Protein AF-A0A137QGN7-F1 (afdb_monomer_lite)

Structure (mmCIF, N/CA/C/O backbone):
data_AF-A0A137QGN7-F1
#
_entry.id   AF-A0A137QGN7-F1
#
loop_
_atom_site.group_PDB
_atom_site.id
_atom_site.type_symbol
_atom_site.label_atom_id
_atom_site.label_alt_id
_atom_site.label_comp_id
_atom_site.label_asym_id
_atom_site.label_entity_id
_atom_site.label_seq_id
_atom_site.pdbx_PDB_ins_code
_atom_site.Cartn_x
_atom_site.Cartn_y
_atom_site.Cartn_z
_atom_site.occupancy
_atom_site.B_iso_or_equiv
_atom_site.auth_seq_id
_atom_site.auth_comp_id
_atom_site.auth_asym_id
_atom_site.auth_atom_id
_atom_site.pdbx_PDB_model_num
ATOM 1 N N . MET A 1 1 ? -22.962 14.689 11.487 1.00 69.62 1 MET A N 1
ATOM 2 C CA . MET A 1 1 ? -22.418 13.559 10.690 1.00 69.62 1 MET A CA 1
ATOM 3 C C . MET A 1 1 ? -21.157 13.059 11.412 1.00 69.62 1 MET A C 1
ATOM 5 O O . MET A 1 1 ? -21.103 13.253 12.623 1.00 69.62 1 MET A O 1
ATOM 9 N N . PRO A 1 2 ? -20.204 12.299 10.833 1.00 83.94 2 PRO A N 1
ATOM 10 C CA . PRO A 1 2 ? -18.909 12.126 11.490 1.00 83.94 2 PRO A CA 1
ATOM 11 C C . PRO A 1 2 ? -18.145 13.453 11.561 1.00 83.94 2 PRO A C 1
ATOM 13 O O . PRO A 1 2 ? -17.734 13.979 10.533 1.00 83.94 2 PRO A O 1
ATOM 16 N N . THR A 1 3 ? -17.931 13.971 12.768 1.00 89.56 3 THR A N 1
ATOM 17 C CA . THR A 1 3 ? -17.126 15.179 12.996 1.00 89.56 3 THR A CA 1
ATOM 18 C C . THR A 1 3 ? -15.663 14.803 13.250 1.00 89.56 3 THR A C 1
ATOM 20 O O . THR A 1 3 ? -15.350 13.940 14.090 1.00 89.56 3 THR A O 1
ATOM 23 N N . ILE A 1 4 ? -14.752 15.423 12.504 1.00 91.94 4 ILE A N 1
ATOM 24 C CA . ILE A 1 4 ? -13.312 15.154 12.515 1.00 91.94 4 ILE A CA 1
ATOM 25 C C . ILE A 1 4 ? -12.585 16.413 13.014 1.00 91.94 4 ILE A C 1
ATOM 27 O O . ILE A 1 4 ? -12.613 17.429 12.320 1.00 91.94 4 ILE A O 1
ATOM 31 N N . PRO A 1 5 ? -11.954 16.381 14.203 1.00 90.69 5 PRO A N 1
ATOM 32 C CA . PRO A 1 5 ? -11.105 17.475 14.656 1.00 90.69 5 PRO A CA 1
ATOM 33 C C . PRO A 1 5 ? -9.784 17.457 13.878 1.00 90.69 5 PRO A C 1
ATOM 35 O O . PRO A 1 5 ? -9.118 16.423 13.795 1.00 90.69 5 PRO A O 1
ATOM 38 N N . VAL A 1 6 ? -9.390 18.598 13.318 1.00 91.56 6 VAL A N 1
ATOM 39 C CA . VAL A 1 6 ? -8.099 18.777 12.642 1.00 91.56 6 VAL A CA 1
ATOM 40 C C . VAL A 1 6 ? -7.368 19.991 13.205 1.00 91.56 6 VAL A C 1
ATOM 42 O O . VAL A 1 6 ? -7.967 21.043 13.409 1.00 91.56 6 VAL A O 1
ATOM 45 N N . ASP A 1 7 ? -6.064 19.858 13.457 1.00 91.69 7 ASP A N 1
ATOM 46 C CA . ASP A 1 7 ? -5.211 20.979 13.869 1.00 91.69 7 ASP A CA 1
ATOM 47 C C . ASP A 1 7 ? -5.176 22.028 12.747 1.00 91.69 7 ASP A C 1
ATOM 49 O O . ASP A 1 7 ? -4.792 21.731 11.611 1.00 91.69 7 ASP A O 1
ATOM 53 N N . LYS A 1 8 ? -5.609 23.253 13.067 1.00 91.56 8 LYS A N 1
ATOM 54 C CA . LYS A 1 8 ? -5.832 24.329 12.092 1.00 91.56 8 LYS A CA 1
ATOM 55 C C . LYS A 1 8 ? -4.542 24.706 11.357 1.00 91.56 8 LYS A C 1
ATOM 57 O O . LYS A 1 8 ? -4.545 24.881 10.143 1.00 91.56 8 LYS A O 1
ATOM 62 N N . ALA A 1 9 ? -3.420 24.754 12.074 1.00 90.31 9 ALA A N 1
ATOM 63 C CA . ALA A 1 9 ? -2.124 25.110 11.504 1.00 90.31 9 ALA A CA 1
ATOM 64 C C . ALA A 1 9 ? -1.493 23.962 10.689 1.00 90.31 9 ALA A C 1
ATOM 66 O O . ALA A 1 9 ? -0.874 24.221 9.661 1.00 90.31 9 ALA A O 1
ATOM 67 N N . ASP A 1 10 ? -1.671 22.703 11.106 1.00 90.62 10 ASP A N 1
ATOM 68 C CA . ASP A 1 10 ? -1.268 21.516 10.327 1.00 90.62 10 ASP A CA 1
ATOM 69 C C . ASP A 1 10 ? -2.038 21.446 8.994 1.00 90.62 10 ASP A C 1
ATOM 71 O O . ASP A 1 10 ? -1.466 21.189 7.932 1.00 90.62 10 ASP A O 1
ATOM 75 N N . LEU A 1 11 ? -3.335 21.772 9.014 1.00 91.75 11 LEU A N 1
ATOM 76 C CA . LEU A 1 11 ? -4.148 21.831 7.803 1.00 91.75 11 LEU A CA 1
ATOM 77 C C . LEU A 1 11 ? -3.637 22.897 6.817 1.00 91.75 11 LEU A C 1
ATOM 79 O O . LEU A 1 11 ? -3.504 22.603 5.626 1.00 91.75 11 LEU A O 1
ATOM 83 N N . TRP A 1 12 ? -3.293 24.097 7.295 1.00 93.12 12 TRP A N 1
ATOM 84 C CA . TRP A 1 12 ? -2.705 25.162 6.468 1.00 93.12 12 TRP A CA 1
ATOM 85 C C . TRP A 1 12 ? -1.334 24.771 5.902 1.00 93.12 12 TRP A C 1
ATOM 87 O O . TRP A 1 12 ? -1.105 24.917 4.698 1.00 93.12 12 TRP A O 1
ATOM 97 N N . GLU A 1 13 ? -0.464 24.180 6.731 1.00 91.06 13 GLU A N 1
ATOM 98 C CA . GLU A 1 13 ? 0.839 23.621 6.335 1.00 91.06 13 GLU A CA 1
ATOM 99 C C . GLU A 1 13 ? 0.674 22.621 5.167 1.00 91.06 13 GLU A C 1
ATOM 101 O O . GLU A 1 13 ? 1.376 22.699 4.154 1.00 91.06 13 GLU A O 1
ATOM 106 N N . ARG A 1 14 ? -0.327 21.732 5.239 1.00 89.69 14 ARG A N 1
ATOM 107 C CA . ARG A 1 14 ? -0.616 20.727 4.196 1.00 89.69 14 ARG A CA 1
ATOM 108 C C . ARG A 1 14 ? -1.241 21.294 2.922 1.00 89.69 14 ARG A C 1
ATOM 110 O O . ARG A 1 14 ? -0.939 20.793 1.828 1.00 89.69 14 ARG A O 1
ATOM 117 N N . LEU A 1 15 ? -2.114 22.296 3.048 1.00 89.00 15 LEU A N 1
ATOM 118 C CA . LEU A 1 15 ? -2.762 22.986 1.925 1.00 89.00 15 LEU A CA 1
ATOM 119 C C . LEU A 1 15 ? -1.843 24.016 1.245 1.00 89.00 15 LEU A C 1
ATOM 121 O O . LEU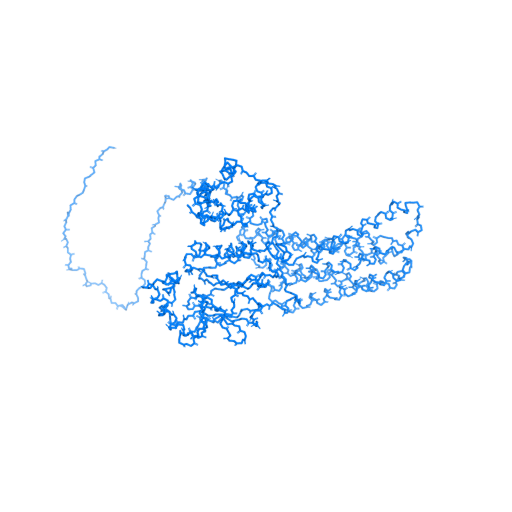 A 1 15 ? -2.153 24.463 0.136 1.00 89.00 15 LEU A O 1
ATOM 125 N N . GLY A 1 16 ? -0.718 24.373 1.873 1.00 88.69 16 GLY A N 1
ATOM 126 C CA . GLY A 1 16 ? 0.278 25.307 1.343 1.00 88.69 16 GLY A CA 1
ATOM 127 C C . GLY A 1 16 ? -0.181 26.768 1.312 1.00 88.69 16 GLY A C 1
ATOM 128 O O . GLY A 1 16 ? 0.424 27.570 0.608 1.00 88.69 16 GLY A O 1
ATOM 129 N N . GLN A 1 17 ? -1.261 27.101 2.021 1.00 88.38 17 GLN A N 1
ATOM 130 C CA . GLN A 1 17 ? -1.688 28.473 2.291 1.00 88.38 17 GLN A CA 1
ATOM 131 C C . GLN A 1 17 ? -2.525 28.498 3.573 1.00 88.38 17 GLN A C 1
ATOM 133 O O . GLN A 1 17 ? -3.220 27.527 3.882 1.00 88.38 17 GLN A O 1
ATOM 138 N N . GLU A 1 18 ? -2.486 29.625 4.271 1.00 90.69 18 GLU A N 1
ATOM 139 C CA . GLU A 1 18 ? -3.437 29.943 5.331 1.00 90.69 18 GLU A CA 1
ATOM 140 C C . GLU A 1 18 ? -4.749 30.441 4.704 1.00 90.69 18 GLU A C 1
ATOM 142 O O . GLU A 1 18 ? -4.749 31.013 3.611 1.00 90.69 18 GLU A O 1
ATOM 147 N N . TYR A 1 19 ? -5.864 30.193 5.386 1.00 88.12 19 TYR A N 1
ATOM 148 C CA . TYR A 1 19 ? -7.196 30.660 5.005 1.00 88.12 19 TYR A CA 1
ATOM 149 C C . TYR A 1 19 ? -7.806 31.412 6.189 1.00 88.12 19 TYR A C 1
ATOM 151 O O . TYR A 1 19 ? -7.625 31.003 7.342 1.00 88.12 19 TYR A O 1
ATOM 159 N N . SER A 1 20 ? -8.574 32.467 5.918 1.00 88.69 20 SER A N 1
ATOM 160 C CA . SER A 1 20 ? -9.536 32.970 6.902 1.00 88.69 20 SER A CA 1
ATOM 161 C C . SER A 1 20 ? -10.663 31.951 7.123 1.00 88.69 20 SER A C 1
ATOM 163 O O . SER A 1 20 ? -10.911 31.085 6.279 1.00 88.69 20 SER A O 1
ATOM 165 N N . THR A 1 21 ? -11.365 32.047 8.256 1.00 85.00 21 THR A N 1
ATOM 166 C CA . THR A 1 21 ? -12.474 31.131 8.568 1.00 85.00 21 THR A CA 1
ATOM 167 C C . THR A 1 21 ? -13.594 31.225 7.519 1.00 85.00 21 THR A C 1
ATOM 169 O O . THR A 1 21 ? -14.097 30.189 7.104 1.00 85.00 21 THR A O 1
ATOM 172 N N . GLU A 1 22 ? -13.902 32.417 6.989 1.00 86.25 22 GLU A N 1
ATOM 173 C CA . GLU A 1 22 ? -14.893 32.604 5.909 1.00 86.25 22 GLU A CA 1
ATOM 174 C C . GLU A 1 22 ? -14.462 31.969 4.571 1.00 86.25 22 GLU A C 1
ATOM 176 O O . GLU A 1 22 ? -15.256 31.306 3.900 1.00 86.25 22 GLU A O 1
ATOM 181 N N . GLU A 1 23 ? -13.196 32.135 4.166 1.00 88.94 23 GLU A N 1
ATOM 182 C CA . GLU A 1 23 ? -12.676 31.520 2.935 1.00 88.94 23 GLU A CA 1
ATOM 183 C C . GLU A 1 23 ? -12.634 29.993 3.031 1.00 88.94 23 GLU A C 1
ATOM 185 O O . GLU A 1 23 ? -12.890 29.301 2.041 1.00 88.94 23 GLU A O 1
ATOM 190 N N . PHE A 1 24 ? -12.296 29.463 4.210 1.00 90.94 24 PHE A N 1
ATOM 191 C CA . PHE A 1 24 ? -12.254 28.024 4.429 1.00 90.94 24 PHE A CA 1
ATOM 192 C C . PHE A 1 24 ? -13.652 27.411 4.548 1.00 90.94 24 PHE A C 1
ATOM 194 O O . PHE A 1 24 ? -13.874 26.341 3.988 1.00 90.94 24 PHE A O 1
ATOM 201 N N . ASP A 1 25 ? -14.603 28.096 5.186 1.00 86.75 25 ASP A N 1
ATOM 202 C CA . ASP A 1 25 ? -16.006 27.671 5.229 1.00 86.75 25 ASP A CA 1
ATOM 203 C C . ASP A 1 25 ? -16.599 27.574 3.818 1.00 86.75 25 ASP A C 1
ATOM 205 O O . ASP A 1 25 ? -17.131 26.535 3.422 1.00 86.75 25 ASP A O 1
ATOM 209 N N . LYS A 1 26 ? -16.364 28.594 2.980 1.00 85.38 26 LYS A N 1
ATOM 210 C CA . LYS A 1 26 ? -16.762 28.567 1.566 1.00 85.38 26 LYS A CA 1
ATOM 211 C C . LYS A 1 26 ? -16.126 27.402 0.797 1.00 85.38 26 LYS A C 1
ATOM 213 O O . LYS A 1 26 ? -16.805 26.761 -0.003 1.00 85.38 26 LYS A O 1
ATOM 218 N N . LEU A 1 27 ? -14.843 27.109 1.032 1.00 85.38 27 LEU A N 1
ATOM 219 C CA . LEU A 1 27 ? -14.156 25.965 0.418 1.00 85.38 27 LEU A CA 1
ATOM 220 C C . LEU A 1 27 ? -14.741 24.622 0.883 1.00 85.38 27 LEU A C 1
ATOM 222 O O . LEU A 1 27 ? -14.915 23.714 0.067 1.00 85.38 27 LEU A O 1
ATOM 226 N N . CYS A 1 28 ? -15.048 24.490 2.175 1.00 83.12 28 CYS A N 1
ATOM 227 C CA . CYS A 1 28 ? -15.742 23.331 2.723 1.00 83.12 28 CYS A CA 1
ATOM 228 C C . CYS A 1 28 ? -17.097 23.150 2.033 1.00 83.12 28 CYS A C 1
ATOM 230 O O . CYS A 1 28 ? -17.332 22.091 1.448 1.00 83.12 28 CYS A O 1
ATOM 232 N N . PHE A 1 29 ? -17.921 24.199 1.987 1.00 80.44 29 PHE A N 1
ATOM 233 C CA . PHE A 1 29 ? -19.233 24.181 1.345 1.00 80.44 29 PHE A CA 1
ATOM 234 C C . PHE A 1 29 ? -19.160 23.790 -0.143 1.00 80.44 29 PHE A C 1
ATOM 236 O O . PHE A 1 29 ? -19.893 22.905 -0.586 1.00 80.44 29 PHE A O 1
ATOM 243 N N . GLU A 1 30 ? -18.231 24.373 -0.913 1.00 74.12 30 GLU A N 1
ATOM 244 C CA . GLU A 1 30 ? -18.011 24.034 -2.332 1.00 74.12 30 GLU A CA 1
ATOM 245 C C . GLU A 1 30 ? -17.585 22.568 -2.545 1.00 74.12 30 GLU A C 1
ATOM 247 O O . GLU A 1 30 ? -17.922 21.970 -3.571 1.00 74.12 30 GLU A O 1
ATOM 252 N N . TYR A 1 31 ? -16.870 21.969 -1.586 1.00 79.81 31 TYR A N 1
ATOM 253 C CA . TYR A 1 31 ? -16.450 20.563 -1.630 1.00 79.81 31 TYR A CA 1
ATOM 254 C C . TYR A 1 31 ? -17.486 19.580 -1.031 1.00 79.81 31 TYR A C 1
ATOM 256 O O . TYR A 1 31 ? -17.396 18.370 -1.267 1.00 79.81 31 TYR A O 1
ATOM 264 N N . GLY A 1 32 ? -18.485 20.074 -0.291 1.00 78.50 32 GLY A N 1
ATOM 265 C CA . GLY A 1 32 ? -19.496 19.267 0.407 1.00 78.50 32 GLY A CA 1
ATOM 266 C C . GLY A 1 32 ? -19.092 18.838 1.825 1.00 78.50 32 GLY A C 1
ATOM 267 O O . GLY A 1 32 ? -19.395 17.715 2.238 1.00 78.50 32 GLY A O 1
ATOM 268 N N . LEU A 1 33 ? -18.383 19.714 2.537 1.00 88.88 33 LEU A N 1
ATOM 269 C CA . LEU A 1 33 ? -18.055 19.652 3.965 1.00 88.88 33 LEU A CA 1
ATOM 270 C C . LEU A 1 33 ? -18.682 20.845 4.695 1.00 88.88 33 LEU A C 1
ATOM 272 O O . LEU A 1 33 ? -19.024 21.845 4.069 1.00 88.88 33 LEU A O 1
ATOM 276 N N . GLU A 1 34 ? -18.768 20.759 6.017 1.00 84.06 34 GLU A N 1
ATOM 277 C CA . GLU A 1 34 ? -19.295 21.823 6.879 1.00 84.06 34 GLU A CA 1
ATOM 278 C C . GLU A 1 34 ? -18.371 21.995 8.094 1.00 84.06 34 GLU A C 1
ATOM 280 O O . GLU A 1 34 ? -17.812 21.013 8.599 1.00 84.06 34 GLU A O 1
ATOM 285 N N . ILE A 1 35 ? -18.146 23.238 8.528 1.00 90.19 35 ILE A N 1
ATOM 286 C CA . ILE A 1 35 ? -17.381 23.535 9.744 1.00 90.19 35 ILE A CA 1
ATOM 287 C C . ILE A 1 35 ? -18.374 23.599 10.906 1.00 90.19 35 ILE A C 1
ATOM 289 O O . ILE A 1 35 ? -19.190 24.509 10.982 1.00 90.19 35 ILE A O 1
ATOM 293 N N . ASP A 1 36 ? -18.289 22.624 11.807 1.00 89.88 36 ASP A N 1
ATOM 294 C CA . ASP A 1 36 ? -19.123 22.520 13.011 1.00 89.88 36 ASP A CA 1
ATOM 295 C C . ASP A 1 36 ? -18.642 23.503 14.095 1.00 89.88 36 ASP A C 1
ATOM 297 O O . ASP A 1 36 ? -19.435 24.143 14.779 1.00 89.88 36 ASP A O 1
ATOM 301 N N . GLU A 1 37 ? -17.318 23.657 14.235 1.00 89.69 37 GLU A N 1
ATOM 302 C CA . GLU A 1 37 ? -16.705 24.487 15.277 1.00 89.69 37 GLU A CA 1
ATOM 303 C C . GLU A 1 37 ? -15.269 24.908 14.910 1.00 89.69 37 GLU A C 1
ATOM 305 O O . GLU A 1 37 ? -14.507 24.121 14.339 1.00 89.69 37 GLU A O 1
ATOM 310 N N . ASP A 1 38 ? -14.865 26.119 15.300 1.00 89.44 38 ASP A N 1
ATOM 311 C CA . ASP A 1 38 ? -13.484 26.618 15.224 1.00 89.44 38 ASP A CA 1
ATOM 312 C C . ASP A 1 38 ? -13.025 27.028 16.631 1.00 89.44 38 ASP A C 1
ATOM 314 O O . ASP A 1 38 ? -13.456 28.050 17.163 1.00 89.44 38 ASP A O 1
ATOM 318 N N . THR A 1 39 ? -12.142 26.240 17.251 1.00 89.81 39 THR A N 1
ATOM 319 C CA . THR A 1 39 ? -11.758 26.434 18.664 1.00 89.81 39 THR A CA 1
ATOM 320 C C . THR A 1 39 ? -10.745 27.564 18.886 1.00 89.81 39 THR A C 1
ATOM 322 O O . THR A 1 39 ? -10.219 27.714 19.990 1.00 89.81 39 THR A O 1
ATOM 325 N N . THR A 1 40 ? -10.436 28.366 17.857 1.00 87.19 40 THR A N 1
ATOM 326 C CA . THR A 1 40 ? -9.413 29.427 17.935 1.00 87.19 40 THR A CA 1
ATOM 327 C C . THR A 1 40 ? -9.692 30.421 19.065 1.00 87.19 40 THR A C 1
ATOM 329 O O . THR A 1 40 ? -8.788 30.708 19.850 1.00 87.19 40 THR A O 1
ATOM 332 N N . GLU A 1 41 ? -10.929 30.910 19.192 1.00 85.94 41 GLU A N 1
ATOM 333 C CA . GLU A 1 41 ? -11.282 31.900 20.221 1.00 85.94 41 GLU A CA 1
ATOM 334 C C . GLU A 1 41 ? -11.194 31.320 21.640 1.00 85.94 41 GLU A C 1
ATOM 336 O O . GLU A 1 41 ? -10.649 31.966 22.536 1.00 85.94 41 GLU A O 1
ATOM 341 N N . GLU A 1 42 ? -11.656 30.081 21.840 1.00 86.06 42 GLU A N 1
ATOM 342 C CA . GLU A 1 42 ? -11.589 29.384 23.132 1.00 86.06 42 GLU A CA 1
ATOM 343 C C . GLU A 1 42 ? -10.139 29.158 23.582 1.00 86.06 42 GLU A C 1
ATOM 345 O O . GLU A 1 42 ? -9.791 29.386 24.744 1.00 86.06 42 GLU A O 1
ATOM 350 N N . VAL A 1 43 ? -9.274 28.746 22.648 1.00 86.69 43 VAL A N 1
ATOM 351 C CA . VAL A 1 43 ? -7.840 28.545 22.884 1.00 86.69 43 VAL A CA 1
ATOM 352 C C . VAL A 1 43 ? -7.154 29.866 23.227 1.00 86.69 43 VAL A C 1
ATOM 354 O O . VAL A 1 43 ? -6.401 29.929 24.201 1.00 86.69 43 VAL A O 1
ATOM 357 N N . GLU A 1 44 ? -7.429 30.939 22.483 1.00 87.19 44 GLU A N 1
ATOM 358 C CA . GLU A 1 44 ? -6.892 32.263 22.805 1.00 87.19 44 GLU A CA 1
ATOM 359 C C . GLU A 1 44 ? -7.365 32.764 24.172 1.00 87.19 44 GLU A C 1
ATOM 361 O O . GLU A 1 44 ? -6.567 33.312 24.936 1.00 87.19 44 GLU A O 1
ATOM 366 N N . GLU A 1 45 ? -8.639 32.571 24.518 1.00 87.56 45 GLU A N 1
ATOM 367 C CA . GLU A 1 45 ? -9.169 32.985 25.814 1.00 87.56 45 GLU A CA 1
ATOM 368 C C . GLU A 1 45 ? -8.545 32.178 26.966 1.00 87.56 45 GLU A C 1
ATOM 370 O O . GLU A 1 45 ? -8.180 32.753 27.995 1.00 87.56 45 GLU A O 1
ATOM 375 N N . ALA A 1 46 ? -8.339 30.870 26.785 1.00 86.06 46 ALA A N 1
ATOM 376 C CA . ALA A 1 46 ? -7.637 30.018 27.742 1.00 86.06 46 ALA A CA 1
ATOM 377 C C . ALA A 1 46 ? -6.179 30.470 27.953 1.00 86.06 46 ALA A C 1
ATOM 379 O O . ALA A 1 46 ? -5.746 30.607 29.101 1.00 86.06 46 ALA A O 1
ATOM 380 N N . ILE A 1 47 ? -5.454 30.802 26.876 1.00 85.81 47 ILE A N 1
ATOM 381 C CA . ILE A 1 47 ? -4.091 31.358 26.944 1.00 85.81 47 ILE A CA 1
ATOM 382 C C . ILE A 1 47 ? -4.087 32.703 27.686 1.00 85.81 47 ILE A C 1
ATOM 384 O O . ILE A 1 47 ? -3.273 32.901 28.590 1.00 85.81 47 ILE A O 1
ATOM 388 N N . ARG A 1 48 ? -5.024 33.613 27.377 1.00 88.75 48 ARG A N 1
ATOM 389 C CA . ARG A 1 48 ? -5.173 34.908 28.078 1.00 88.75 48 ARG A CA 1
ATOM 390 C C . ARG A 1 48 ? -5.494 34.732 29.570 1.00 88.75 48 ARG A C 1
ATOM 392 O O . ARG A 1 48 ? -5.067 35.550 30.380 1.00 88.75 48 ARG A O 1
ATOM 399 N N . LYS A 1 49 ? -6.205 33.660 29.941 1.00 88.88 49 LYS A N 1
ATOM 400 C CA . LYS A 1 49 ? -6.500 33.261 31.332 1.00 88.88 49 LYS A CA 1
ATOM 401 C C . LYS A 1 49 ? -5.349 32.505 32.020 1.00 88.88 49 LYS A C 1
ATOM 403 O O . LYS A 1 49 ? -5.478 32.169 33.195 1.00 88.88 49 LYS A O 1
ATOM 408 N N . GLY A 1 50 ? -4.238 32.233 31.327 1.00 84.19 50 GLY A N 1
ATOM 409 C CA . GLY A 1 50 ? -3.102 31.471 31.862 1.00 84.19 50 GLY A CA 1
ATOM 410 C C . GLY A 1 50 ? -3.395 29.982 32.089 1.00 84.19 50 GLY A C 1
ATOM 411 O O . GLY A 1 50 ? -2.698 29.330 32.866 1.00 84.19 50 GLY A O 1
ATOM 412 N N . LEU A 1 51 ? -4.437 29.449 31.445 1.00 82.75 51 LEU A N 1
ATOM 413 C CA . LEU A 1 51 ? -4.814 28.040 31.509 1.00 82.75 51 LEU A CA 1
ATOM 414 C C . LEU A 1 51 ? -4.020 27.222 30.474 1.00 82.75 51 LEU A C 1
ATOM 416 O O . LEU A 1 51 ? -3.637 27.758 29.431 1.00 82.75 51 LEU A O 1
ATOM 420 N N . PRO A 1 52 ? -3.779 25.919 30.718 1.00 80.38 52 PRO A N 1
ATOM 421 C CA . PRO A 1 52 ? -3.242 25.037 29.689 1.00 80.38 52 PRO A CA 1
ATOM 422 C C . PRO A 1 52 ? -4.246 24.936 28.533 1.00 80.38 52 PRO A C 1
ATOM 424 O O . PRO A 1 52 ? -5.378 24.499 28.731 1.00 80.38 52 PRO A O 1
ATOM 427 N N . ALA A 1 53 ? -3.816 25.333 27.338 1.00 78.50 53 ALA A N 1
ATOM 428 C CA . ALA A 1 53 ? -4.616 25.308 26.120 1.00 78.50 53 ALA A CA 1
ATOM 429 C C . ALA A 1 53 ? -3.950 24.416 25.064 1.00 78.50 53 ALA A C 1
ATOM 431 O O . ALA A 1 53 ? -2.724 24.424 24.915 1.00 78.50 53 ALA A O 1
ATOM 432 N N . GLU A 1 54 ? -4.755 23.649 24.332 1.00 80.88 54 GLU A N 1
ATOM 433 C CA . GLU A 1 54 ? -4.297 22.923 23.144 1.00 80.88 54 GLU A CA 1
ATOM 434 C C . GLU A 1 54 ? -4.166 23.875 21.940 1.00 80.88 54 GLU A C 1
ATOM 436 O O . GLU A 1 54 ? -4.489 25.059 22.026 1.00 80.88 54 GLU A O 1
ATOM 441 N N . ARG A 1 55 ? -3.659 23.387 20.802 1.00 85.00 55 ARG A N 1
ATOM 442 C CA . ARG A 1 55 ? -3.613 24.190 19.566 1.00 85.00 55 ARG A CA 1
ATOM 443 C C . ARG A 1 55 ? -5.030 24.342 18.986 1.00 85.00 55 ARG A C 1
ATOM 445 O O . ARG A 1 55 ? -5.821 23.412 19.145 1.00 85.00 55 ARG A O 1
ATOM 452 N N . PRO A 1 56 ? -5.347 25.447 18.281 1.00 90.12 56 PRO A N 1
ATOM 453 C CA . PRO A 1 56 ? -6.643 25.618 17.627 1.00 90.12 56 PRO A CA 1
ATOM 454 C C . PRO A 1 56 ? -6.980 24.468 16.672 1.00 90.12 56 PRO A C 1
ATOM 456 O O . PRO A 1 56 ? -6.144 24.050 15.862 1.00 90.12 56 PRO A O 1
ATOM 459 N N . GLN A 1 57 ? -8.215 23.984 16.753 1.00 91.00 57 GLN A N 1
ATOM 460 C CA . GLN A 1 57 ? -8.745 22.900 15.934 1.00 91.00 57 GLN A CA 1
ATOM 461 C C . GLN A 1 57 ? -9.974 23.376 15.160 1.00 91.00 57 GLN A C 1
ATOM 463 O O . GLN A 1 57 ? -10.783 24.150 15.667 1.00 91.00 57 GLN A O 1
ATOM 468 N N . LEU A 1 58 ? -10.128 22.859 13.945 1.00 91.38 58 LEU A N 1
ATOM 469 C CA . LEU A 1 58 ? -11.371 22.929 13.187 1.00 91.38 58 LEU A CA 1
ATOM 470 C C . LEU A 1 58 ? -12.088 21.588 13.339 1.00 91.38 58 LEU A C 1
ATOM 472 O O . LEU A 1 58 ? -11.501 20.538 13.065 1.00 91.38 58 LEU A O 1
ATOM 476 N N . LYS A 1 59 ? -13.346 21.603 13.774 1.00 91.56 59 LYS A N 1
ATOM 477 C CA . LYS A 1 59 ? -14.214 20.423 13.785 1.00 91.56 59 LYS A CA 1
ATOM 478 C C . LYS A 1 59 ? -14.974 20.405 12.465 1.00 91.56 59 LYS A C 1
ATOM 480 O O . LYS A 1 59 ? -15.829 21.249 12.226 1.00 91.56 59 LYS A O 1
ATOM 485 N N . ILE A 1 60 ? -14.618 19.472 11.586 1.00 91.50 60 ILE A N 1
ATOM 486 C CA . ILE A 1 60 ? -15.181 19.384 10.234 1.00 91.50 60 ILE A CA 1
ATOM 487 C C . ILE A 1 60 ? -16.157 18.207 10.176 1.00 91.50 60 ILE A C 1
ATOM 489 O O . ILE A 1 60 ? -15.776 17.060 10.430 1.00 91.50 60 ILE A O 1
ATOM 493 N N . GLU A 1 61 ? -17.412 18.476 9.833 1.00 87.81 61 GLU A N 1
ATOM 494 C CA . GLU A 1 61 ? -18.412 17.465 9.487 1.00 87.81 61 GLU A CA 1
ATOM 495 C C . GLU A 1 61 ? -18.082 16.870 8.109 1.00 87.81 61 GLU A C 1
ATOM 497 O O . GLU A 1 61 ? -17.980 17.592 7.114 1.00 87.81 61 GLU A O 1
ATOM 502 N N . VAL A 1 62 ? -17.931 15.542 8.030 1.00 90.12 62 VAL A N 1
ATOM 503 C CA . VAL A 1 62 ? -17.673 14.834 6.763 1.00 90.12 62 VAL A CA 1
ATOM 504 C C . VAL A 1 62 ? -18.823 13.886 6.389 1.00 90.12 62 VAL A C 1
ATOM 506 O O . VAL A 1 62 ? -19.427 13.269 7.271 1.00 90.12 62 VAL A O 1
ATOM 509 N N . PRO A 1 63 ? -19.137 13.689 5.092 1.00 79.06 63 PRO A N 1
ATOM 510 C CA . PRO A 1 63 ? -20.161 12.742 4.658 1.00 79.06 63 PRO A CA 1
ATOM 511 C C . PRO A 1 63 ? -19.900 11.305 5.134 1.00 79.06 63 PRO A C 1
ATOM 513 O O . PRO A 1 63 ? -18.829 10.738 4.920 1.00 79.06 63 PRO A O 1
ATOM 516 N N . ALA A 1 64 ? -20.920 10.652 5.702 1.00 76.50 64 ALA A N 1
ATOM 517 C CA . ALA A 1 64 ? -20.808 9.315 6.309 1.00 76.50 64 ALA A CA 1
ATOM 518 C C . ALA A 1 64 ? -20.471 8.158 5.332 1.00 76.50 64 ALA A C 1
ATOM 520 O O . ALA A 1 64 ? -20.295 7.013 5.758 1.00 76.50 64 ALA A O 1
ATOM 521 N N . ASN A 1 65 ? -20.409 8.437 4.026 1.00 78.00 65 ASN A N 1
ATOM 522 C CA . ASN A 1 65 ? -19.980 7.530 2.958 1.00 78.00 65 ASN A CA 1
ATOM 523 C C . ASN A 1 65 ? -18.527 7.774 2.487 1.00 78.00 65 ASN A C 1
ATOM 525 O O . ASN A 1 65 ? -18.031 7.013 1.655 1.00 78.00 65 ASN A O 1
ATOM 529 N N . ARG A 1 66 ? -17.842 8.804 3.003 1.00 81.88 66 ARG A N 1
ATOM 530 C CA . ARG A 1 66 ? -16.471 9.204 2.646 1.00 81.88 66 ARG A CA 1
ATOM 531 C C . ARG A 1 66 ? -15.487 8.891 3.773 1.00 81.88 66 ARG A C 1
ATOM 533 O O . ARG A 1 66 ? -14.917 9.773 4.407 1.00 81.88 66 ARG A O 1
ATOM 540 N N . TYR A 1 67 ? -15.268 7.597 4.002 1.00 88.75 67 TYR A N 1
ATOM 541 C CA . TYR A 1 67 ? -14.338 7.090 5.024 1.00 88.75 67 TYR A CA 1
ATOM 542 C C . TYR A 1 67 ? -12.888 7.558 4.830 1.00 88.75 67 TYR A C 1
ATOM 544 O O . TYR A 1 67 ? -12.118 7.588 5.785 1.00 88.75 67 TYR A O 1
ATOM 552 N N . ASP A 1 68 ? -12.530 7.959 3.610 1.00 86.00 68 ASP A N 1
ATOM 553 C CA . ASP A 1 68 ? -11.246 8.562 3.262 1.00 86.00 68 ASP A CA 1
ATOM 554 C C . ASP A 1 68 ? -11.071 9.992 3.797 1.00 86.00 68 ASP A C 1
ATOM 556 O O . ASP A 1 68 ? -9.966 10.512 3.742 1.00 86.00 68 ASP A O 1
ATOM 560 N N . LEU A 1 69 ? -12.125 10.619 4.332 1.00 91.69 69 LEU A N 1
ATOM 561 C CA . LEU A 1 69 ? -12.090 11.943 4.965 1.00 91.69 69 LEU A CA 1
ATOM 562 C C . LEU A 1 69 ? -12.075 11.871 6.501 1.00 91.69 69 LEU A C 1
ATOM 564 O O . LEU A 1 69 ? -12.143 12.895 7.165 1.00 91.69 69 LEU A O 1
ATOM 568 N N . HIS A 1 70 ? -11.966 10.678 7.095 1.00 92.12 70 HIS A N 1
ATOM 569 C CA . HIS A 1 70 ? -11.983 10.494 8.553 1.00 92.12 70 HIS A CA 1
ATOM 570 C C . HIS A 1 70 ? -10.641 10.827 9.254 1.00 92.12 70 HIS A C 1
ATOM 572 O O . HIS A 1 70 ? -10.433 10.419 10.393 1.00 92.12 70 HIS A O 1
ATOM 578 N N . CYS A 1 71 ? -9.716 11.521 8.581 1.00 93.12 71 CYS A N 1
ATOM 579 C CA . CYS A 1 71 ? -8.419 11.957 9.118 1.00 93.12 71 CYS A CA 1
ATOM 580 C C . CYS A 1 71 ? -7.887 13.191 8.366 1.00 93.12 71 CYS A C 1
ATOM 582 O O . CYS A 1 71 ? -8.352 13.506 7.263 1.00 93.12 71 CYS A O 1
ATOM 584 N N . ILE A 1 72 ? -6.892 13.877 8.940 1.00 94.06 72 ILE A N 1
ATOM 585 C CA . ILE A 1 72 ? -6.327 15.111 8.369 1.00 94.06 72 ILE A CA 1
ATOM 586 C C . ILE A 1 72 ? -5.588 14.855 7.047 1.00 94.06 72 ILE A C 1
ATOM 588 O O . ILE A 1 72 ? -5.683 15.661 6.119 1.00 94.06 72 ILE A O 1
ATOM 592 N N . GLU A 1 73 ? -4.917 13.709 6.907 1.00 93.50 73 GLU A N 1
ATOM 593 C CA . GLU A 1 73 ? -4.278 13.251 5.668 1.00 93.50 73 GLU A CA 1
ATOM 594 C C . GLU A 1 73 ? -5.313 13.116 4.549 1.00 93.50 73 GLU A C 1
ATOM 596 O O . GLU A 1 73 ? -5.080 13.524 3.414 1.00 93.50 73 GLU A O 1
ATOM 601 N N . GLY A 1 74 ? -6.484 12.573 4.888 1.00 91.25 74 GLY A N 1
ATOM 602 C CA . GLY A 1 74 ? -7.643 12.441 4.016 1.00 91.25 74 GLY A CA 1
ATOM 603 C C . GLY A 1 74 ? -8.195 13.777 3.532 1.00 91.25 74 GLY A C 1
ATOM 604 O O . GLY A 1 74 ? -8.223 14.041 2.327 1.00 91.25 74 GLY A O 1
ATOM 605 N N . ILE A 1 75 ? -8.591 14.633 4.478 1.00 91.75 75 ILE A N 1
ATOM 606 C CA . ILE A 1 75 ? -9.204 15.945 4.216 1.00 91.75 75 ILE A CA 1
ATOM 607 C C . ILE A 1 75 ? -8.246 16.843 3.424 1.00 91.75 75 ILE A C 1
ATOM 609 O O . ILE A 1 75 ? -8.600 17.339 2.353 1.00 91.75 75 ILE A O 1
ATOM 613 N N . SER A 1 76 ? -7.004 16.999 3.887 1.00 92.94 76 SER A N 1
ATOM 614 C CA . SER A 1 76 ? -6.020 17.873 3.233 1.00 92.94 76 SER A CA 1
ATOM 615 C C . SER A 1 76 ? -5.658 17.415 1.815 1.00 92.94 76 SER A C 1
ATOM 617 O O . SER A 1 76 ? -5.536 18.247 0.911 1.00 92.94 76 SER A O 1
ATOM 619 N N . ARG A 1 77 ? -5.544 16.100 1.576 1.00 90.12 77 ARG A N 1
ATOM 620 C CA . ARG A 1 77 ? -5.343 15.506 0.243 1.00 90.12 77 ARG A CA 1
ATOM 621 C C . ARG A 1 77 ? -6.539 15.744 -0.671 1.00 90.12 77 ARG A C 1
ATOM 623 O O . ARG A 1 77 ? -6.346 16.108 -1.833 1.00 90.12 77 ARG A O 1
ATOM 630 N N . ALA A 1 78 ? -7.751 15.529 -0.168 1.00 87.69 78 ALA A N 1
ATOM 631 C CA . ALA A 1 78 ? -8.976 15.695 -0.935 1.00 87.69 78 ALA A CA 1
ATOM 632 C C . ALA A 1 78 ? -9.164 17.152 -1.383 1.00 87.69 78 ALA A C 1
ATOM 634 O O . ALA A 1 78 ? -9.314 17.403 -2.579 1.00 87.69 78 ALA A O 1
ATOM 635 N N . LEU A 1 79 ? -9.028 18.103 -0.454 1.00 87.38 79 LEU A N 1
ATOM 636 C CA . LEU A 1 79 ? -9.090 19.538 -0.738 1.00 87.38 79 LEU A CA 1
ATOM 637 C C . LEU A 1 79 ? -7.942 19.995 -1.654 1.00 87.38 79 LEU A C 1
ATOM 639 O O . LEU A 1 79 ? -8.183 20.713 -2.621 1.00 87.38 79 LEU A O 1
ATOM 643 N N . SER A 1 80 ? -6.707 19.515 -1.446 1.00 87.38 80 SER A N 1
ATOM 644 C CA . SER A 1 80 ? -5.579 19.805 -2.356 1.00 87.38 80 SER A CA 1
ATOM 645 C C . SER A 1 80 ? -5.821 19.313 -3.788 1.00 87.38 80 SER A C 1
ATOM 647 O O . SER A 1 80 ? -5.337 19.932 -4.735 1.00 87.38 80 SER A O 1
ATOM 649 N N . THR A 1 81 ? -6.547 18.201 -3.945 1.00 83.31 81 THR A N 1
ATOM 650 C CA . THR A 1 81 ? -6.909 17.642 -5.256 1.00 83.31 81 THR A CA 1
ATOM 651 C C . THR A 1 81 ? -8.047 18.433 -5.898 1.00 83.31 81 THR A C 1
ATOM 653 O O . THR A 1 81 ? -7.980 18.736 -7.086 1.00 83.31 81 THR A O 1
ATOM 656 N N . PHE A 1 82 ? -9.063 18.809 -5.116 1.00 83.88 82 PHE A N 1
ATOM 657 C CA . PHE A 1 82 ? -10.187 19.639 -5.560 1.00 83.88 82 PHE A CA 1
ATOM 658 C C . PHE A 1 82 ? -9.727 21.022 -6.047 1.00 83.88 82 PHE A C 1
ATOM 660 O O . PHE A 1 82 ? -10.102 21.451 -7.132 1.00 83.88 82 PHE A O 1
ATOM 667 N N . LEU A 1 83 ? -8.817 21.658 -5.305 1.00 82.88 83 LEU A N 1
ATOM 668 C CA . LEU A 1 83 ? -8.182 22.933 -5.659 1.00 82.88 83 LEU A CA 1
ATOM 669 C C . LEU A 1 83 ? -7.174 22.840 -6.823 1.00 82.88 83 LEU A C 1
ATOM 671 O O . LEU A 1 83 ? -6.540 23.837 -7.160 1.00 82.88 83 LEU A O 1
ATOM 675 N N . GLY A 1 84 ? -6.929 21.650 -7.384 1.00 78.06 84 GLY A N 1
ATOM 676 C CA . GLY A 1 84 ? -5.932 21.435 -8.440 1.00 78.06 84 GLY A CA 1
ATOM 677 C C . GLY A 1 84 ? -4.467 21.625 -8.013 1.00 78.06 84 GLY A C 1
ATOM 678 O O . GLY A 1 84 ? -3.575 21.526 -8.852 1.00 78.06 84 GLY A O 1
ATOM 679 N N . LYS A 1 85 ? -4.192 21.860 -6.720 1.00 81.44 85 LYS A N 1
ATOM 680 C CA . LYS A 1 85 ? -2.841 22.093 -6.171 1.00 81.44 85 LYS A CA 1
ATOM 681 C C . LYS A 1 85 ? -1.945 20.858 -6.243 1.00 81.44 85 LYS A C 1
ATOM 683 O O . LYS A 1 85 ? -0.733 20.981 -6.406 1.00 81.44 85 LYS A O 1
ATOM 688 N N . LYS A 1 86 ? -2.522 19.668 -6.057 1.00 78.75 86 LYS A N 1
ATOM 689 C CA . LYS A 1 86 ? -1.818 18.376 -6.085 1.00 78.75 86 LYS A CA 1
ATOM 690 C C . LYS A 1 86 ? -2.655 17.368 -6.884 1.00 78.75 86 LYS A C 1
ATOM 692 O O . LYS A 1 86 ? -3.869 17.335 -6.702 1.00 78.75 86 LYS A O 1
ATOM 697 N N . PRO A 1 87 ? -2.059 16.528 -7.747 1.00 76.62 87 PRO A N 1
ATOM 698 C CA . PRO A 1 87 ? -2.792 15.439 -8.384 1.00 76.62 87 PRO A CA 1
ATOM 699 C C . PRO A 1 87 ? -3.195 14.378 -7.349 1.00 76.62 87 PRO A C 1
ATOM 701 O O . PRO A 1 87 ? -2.515 14.192 -6.337 1.00 76.62 87 PRO A O 1
ATOM 704 N N . ALA A 1 88 ? -4.263 13.628 -7.631 1.00 78.69 88 ALA A N 1
ATOM 705 C CA . ALA A 1 88 ? -4.644 12.480 -6.811 1.00 78.69 88 ALA A CA 1
ATOM 706 C C . ALA A 1 88 ? -3.491 11.448 -6.748 1.00 78.69 88 ALA A C 1
ATOM 708 O O . ALA A 1 88 ? -2.913 11.125 -7.793 1.00 78.69 88 ALA A O 1
ATOM 709 N N . PRO A 1 89 ? -3.148 10.904 -5.564 1.00 76.69 89 PRO A N 1
ATOM 710 C CA . PRO A 1 89 ? -2.009 10.002 -5.420 1.00 76.69 89 PRO A CA 1
ATOM 711 C C . PRO A 1 89 ? -2.230 8.661 -6.126 1.00 76.69 89 PRO A C 1
ATOM 713 O O . PRO A 1 89 ? -3.339 8.122 -6.173 1.00 76.69 89 PRO A O 1
ATOM 716 N N . GLN A 1 90 ? -1.138 8.085 -6.629 1.00 75.19 90 GLN A N 1
ATOM 717 C CA . GLN A 1 90 ? -1.135 6.768 -7.260 1.00 75.19 90 GLN A CA 1
ATOM 718 C C . GLN A 1 90 ? -0.589 5.705 -6.304 1.00 75.19 90 GLN A C 1
ATOM 720 O O . GLN A 1 90 ? 0.619 5.493 -6.230 1.00 75.19 90 GLN A O 1
ATOM 725 N N . TYR A 1 91 ? -1.490 5.003 -5.617 1.00 77.00 91 TYR A N 1
ATOM 726 C CA . TYR A 1 91 ? -1.156 3.832 -4.803 1.00 77.00 91 TYR A CA 1
ATOM 727 C C . TYR A 1 91 ? -0.785 2.628 -5.689 1.00 77.00 91 TYR A C 1
ATOM 729 O O . TYR A 1 91 ? -1.513 2.297 -6.632 1.00 77.00 91 TYR A O 1
ATOM 737 N N . LYS A 1 92 ? 0.327 1.956 -5.379 1.00 69.75 92 LYS A N 1
ATOM 738 C CA . LYS A 1 92 ? 0.872 0.802 -6.134 1.00 69.75 92 LYS A CA 1
ATOM 739 C C . LYS A 1 92 ? 0.799 -0.506 -5.283 1.00 69.75 92 LYS A C 1
ATOM 741 O O . LYS A 1 92 ? 0.046 -0.512 -4.315 1.00 69.75 92 LYS A O 1
ATOM 746 N N . PHE A 1 93 ? 1.493 -1.617 -5.609 1.00 71.00 93 PHE A N 1
ATOM 747 C CA . PHE A 1 93 ? 1.656 -2.815 -4.722 1.00 71.00 93 PHE A CA 1
ATOM 748 C C . PHE A 1 93 ? 3.133 -3.326 -4.670 1.00 71.00 93 PHE A C 1
ATOM 750 O O . PHE A 1 93 ? 3.721 -3.579 -5.714 1.00 71.00 93 PHE A O 1
ATOM 757 N N . VAL A 1 94 ? 3.739 -3.424 -3.463 1.00 69.56 94 VAL A N 1
ATOM 758 C CA . VAL A 1 94 ? 5.174 -3.731 -3.160 1.00 69.56 94 VAL A CA 1
ATOM 759 C C . VAL A 1 94 ? 5.369 -5.236 -3.030 1.00 69.56 94 VAL A C 1
ATOM 761 O O . VAL A 1 94 ? 4.523 -5.909 -2.447 1.00 69.56 94 VAL A O 1
ATOM 764 N N . TYR A 1 95 ? 6.536 -5.731 -3.437 1.00 66.44 95 TYR A N 1
ATOM 765 C CA . TYR A 1 95 ? 7.105 -6.947 -2.856 1.00 66.44 95 TYR A CA 1
ATOM 766 C C . TYR A 1 95 ? 8.171 -6.564 -1.817 1.00 66.44 95 TYR A C 1
ATOM 768 O O . TYR A 1 95 ? 8.857 -5.557 -2.001 1.00 66.44 95 TYR A O 1
ATOM 776 N N . PRO A 1 96 ? 8.319 -7.314 -0.712 1.00 71.06 96 PRO A N 1
ATOM 777 C CA . PRO A 1 96 ? 9.365 -7.048 0.270 1.00 71.06 96 PRO A CA 1
ATOM 778 C C . PRO A 1 96 ? 10.769 -7.222 -0.344 1.00 71.06 96 PRO A C 1
ATOM 780 O O . PRO A 1 96 ? 10.907 -7.889 -1.375 1.00 71.06 96 PRO A O 1
ATOM 783 N N . PRO A 1 97 ? 11.831 -6.669 0.275 1.00 59.84 97 PRO A N 1
ATOM 784 C CA . PRO A 1 97 ? 13.206 -6.926 -0.150 1.00 59.84 97 PRO A CA 1
ATOM 785 C C . PRO A 1 97 ? 13.471 -8.439 -0.191 1.00 59.84 97 PRO A C 1
ATOM 787 O O . PRO A 1 97 ? 13.346 -9.111 0.832 1.00 59.84 97 PRO A O 1
ATOM 790 N N . GLY A 1 98 ? 13.775 -8.971 -1.380 1.00 59.47 98 GLY A N 1
ATOM 791 C CA . GLY A 1 98 ? 13.861 -10.414 -1.663 1.00 59.47 98 GLY A CA 1
ATOM 792 C C . GLY A 1 98 ? 12.733 -10.988 -2.538 1.00 59.47 98 GLY A C 1
ATOM 793 O O . GLY A 1 98 ? 12.855 -12.111 -3.011 1.00 59.47 98 GLY A O 1
ATOM 794 N N . GLY A 1 99 ? 11.676 -10.226 -2.836 1.00 69.06 99 GLY A N 1
ATOM 795 C CA . GLY A 1 99 ? 10.611 -10.651 -3.754 1.00 69.06 99 GLY A CA 1
ATOM 796 C C . GLY A 1 99 ? 9.579 -11.585 -3.113 1.00 69.06 99 GLY A C 1
ATOM 797 O O . GLY A 1 99 ? 9.271 -11.466 -1.927 1.00 69.06 99 GLY A O 1
ATOM 798 N N . GLU A 1 100 ? 9.021 -12.510 -3.903 1.00 72.81 100 GLU A N 1
ATOM 799 C CA . GLU A 1 100 ? 7.961 -13.430 -3.454 1.00 72.81 100 GLU A CA 1
ATOM 800 C C . GLU A 1 100 ? 8.392 -14.353 -2.301 1.00 72.81 100 GLU A C 1
ATOM 802 O O . GLU A 1 100 ? 7.570 -14.666 -1.443 1.00 72.81 100 GLU A O 1
ATOM 807 N N . SER A 1 101 ? 9.670 -14.748 -2.224 1.00 68.56 101 SER A N 1
ATOM 808 C CA . SER A 1 101 ? 10.171 -15.642 -1.164 1.00 68.56 101 SER A CA 1
ATOM 809 C C . SER A 1 101 ? 10.083 -15.041 0.238 1.00 68.56 101 SER A C 1
ATOM 811 O O . SER A 1 101 ? 10.066 -15.781 1.217 1.00 68.56 101 SER A O 1
ATOM 813 N N . ASN A 1 102 ? 10.030 -13.709 0.329 1.00 73.81 102 ASN A N 1
ATOM 814 C CA . ASN A 1 102 ? 10.044 -12.968 1.587 1.00 73.81 102 ASN A CA 1
ATOM 815 C C . ASN A 1 102 ? 8.656 -12.395 1.931 1.00 73.81 102 ASN A C 1
ATOM 817 O O . ASN A 1 102 ? 8.535 -11.552 2.823 1.00 73.81 102 ASN A O 1
ATOM 821 N N . LEU A 1 103 ? 7.603 -12.825 1.222 1.00 80.50 103 LEU A N 1
ATOM 822 C CA . LEU A 1 103 ? 6.217 -12.509 1.564 1.00 80.50 103 LEU A CA 1
ATOM 823 C C . LEU A 1 103 ? 5.865 -13.087 2.935 1.00 80.50 103 LEU A C 1
ATOM 825 O O . LEU A 1 103 ? 6.014 -14.283 3.178 1.00 80.50 103 LEU A O 1
ATOM 829 N N . LEU A 1 104 ? 5.341 -12.236 3.817 1.00 86.44 104 LEU A N 1
ATOM 830 C CA . LEU A 1 104 ? 4.850 -12.684 5.114 1.00 86.44 104 LEU A CA 1
ATOM 831 C C . LEU A 1 104 ? 3.492 -13.357 4.925 1.00 86.44 104 LEU A C 1
ATOM 833 O O . LEU A 1 104 ? 2.565 -12.761 4.374 1.00 86.44 104 LEU A O 1
ATOM 837 N N . THR A 1 105 ? 3.381 -14.602 5.374 1.00 90.69 105 THR A N 1
ATOM 838 C CA . THR A 1 105 ? 2.157 -15.396 5.280 1.00 90.69 105 THR A CA 1
ATOM 839 C C . THR A 1 105 ? 1.404 -15.388 6.606 1.00 90.69 105 THR A C 1
ATOM 841 O O . THR A 1 105 ? 2.005 -15.420 7.680 1.00 90.69 105 THR A O 1
ATOM 844 N N . VAL A 1 106 ? 0.071 -15.366 6.520 1.00 93.25 106 VAL A N 1
ATOM 845 C CA . VAL A 1 106 ? -0.827 -15.613 7.654 1.00 93.25 106 VAL A CA 1
ATOM 846 C C . VAL A 1 106 ? -1.624 -16.874 7.350 1.00 93.25 106 VAL A C 1
ATOM 848 O O . VAL A 1 106 ? -2.303 -16.944 6.325 1.00 93.25 106 VAL A O 1
ATOM 851 N N . THR A 1 107 ? -1.533 -17.878 8.218 1.00 95.12 107 THR A N 1
ATOM 852 C CA . THR A 1 107 ? -2.273 -19.142 8.072 1.00 95.12 107 THR A CA 1
ATOM 853 C C . THR A 1 107 ? -3.569 -19.072 8.871 1.00 95.12 107 THR A C 1
ATOM 855 O O . THR A 1 107 ? -3.520 -18.849 10.075 1.00 95.12 107 THR A O 1
ATOM 858 N N . LEU A 1 108 ? -4.724 -19.261 8.229 1.00 95.81 108 LEU A N 1
ATOM 859 C CA . LEU A 1 108 ? -6.033 -19.247 8.894 1.00 95.81 108 LEU A CA 1
ATOM 860 C C . LEU A 1 108 ? -6.430 -20.669 9.320 1.00 95.81 108 LEU A C 1
ATOM 862 O O . LEU A 1 108 ? -6.495 -21.566 8.478 1.00 95.81 108 LEU A O 1
ATOM 866 N N . HIS A 1 109 ? -6.741 -20.872 10.602 1.00 94.38 109 HIS A N 1
ATOM 867 C CA . HIS A 1 109 ? -7.240 -22.152 11.111 1.00 94.38 109 HIS A CA 1
ATOM 868 C C . HIS A 1 109 ? -8.755 -22.304 10.870 1.00 94.38 109 HIS A C 1
ATOM 870 O O . HIS A 1 109 ? -9.486 -21.323 11.050 1.00 94.38 109 HIS A O 1
ATOM 876 N N . PRO A 1 110 ? -9.275 -23.504 10.537 1.00 91.81 110 PRO A N 1
ATOM 877 C CA . PRO A 1 110 ? -10.707 -23.718 10.288 1.00 91.81 110 PRO A CA 1
ATOM 878 C C . PRO A 1 110 ? -11.646 -23.267 11.418 1.00 91.81 110 PRO A C 1
ATOM 880 O O . PRO A 1 110 ? -12.765 -22.837 11.148 1.00 91.81 110 PRO A O 1
ATOM 883 N N . ASP A 1 111 ? -11.202 -23.305 12.677 1.00 92.00 111 ASP A N 1
ATOM 884 C CA . ASP A 1 111 ? -12.010 -22.873 13.828 1.00 92.00 111 ASP A CA 1
ATOM 885 C C . ASP A 1 111 ? -12.361 -21.382 13.823 1.00 92.00 111 ASP A C 1
ATOM 887 O O . ASP A 1 111 ? -13.379 -21.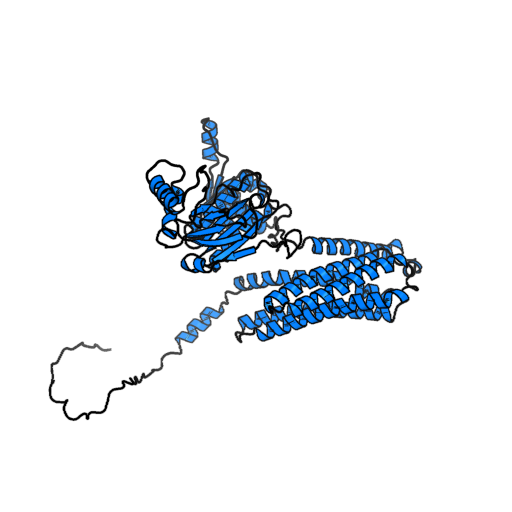001 14.400 1.00 92.00 111 ASP A O 1
ATOM 891 N N . THR A 1 112 ? -11.593 -20.543 13.118 1.00 91.44 112 THR A N 1
ATOM 892 C CA . THR A 1 112 ? -11.909 -19.111 12.948 1.00 91.44 112 THR A CA 1
ATOM 893 C C . THR A 1 112 ? -13.285 -18.899 12.311 1.00 91.44 112 THR A C 1
ATOM 895 O O . THR A 1 112 ? -13.978 -17.938 12.648 1.00 91.44 112 THR A O 1
ATOM 898 N N . VAL A 1 113 ? -13.755 -19.845 11.485 1.00 90.38 113 VAL A N 1
ATOM 899 C CA . VAL A 1 113 ? -15.083 -19.812 10.850 1.00 90.38 113 VAL A CA 1
ATOM 900 C C . VAL A 1 113 ? -16.226 -19.815 11.867 1.00 90.38 113 VAL A C 1
ATOM 902 O O . VAL A 1 113 ? -17.286 -19.260 11.588 1.00 90.38 113 VAL A O 1
ATOM 905 N N . LYS A 1 114 ? -16.012 -20.365 13.070 1.00 89.75 114 LYS A N 1
ATOM 906 C CA . LYS A 1 114 ? -17.024 -20.420 14.140 1.00 89.75 114 LYS A CA 1
ATOM 907 C C . LYS A 1 114 ? -17.362 -19.046 14.729 1.00 89.75 114 LYS A C 1
ATOM 909 O O . LYS A 1 114 ? -18.382 -18.934 15.402 1.00 89.75 114 LYS A O 1
ATOM 914 N N . ILE A 1 115 ? -16.525 -18.025 14.507 1.00 92.19 115 ILE A N 1
ATOM 915 C CA . ILE A 1 115 ? -16.715 -16.697 15.108 1.00 92.19 115 ILE A CA 1
ATOM 916 C C . ILE A 1 115 ? -16.393 -15.520 14.178 1.00 92.19 115 ILE A C 1
ATOM 918 O O . ILE A 1 115 ? -17.129 -14.533 14.158 1.00 92.19 115 ILE A O 1
ATOM 922 N N . ARG A 1 116 ? -15.295 -15.581 13.418 1.00 94.31 116 ARG A N 1
ATOM 923 C CA . ARG A 1 116 ? -14.777 -14.455 12.627 1.00 94.31 116 ARG A CA 1
ATOM 924 C C . ARG A 1 116 ? -13.936 -14.981 11.446 1.00 94.31 116 ARG A C 1
ATOM 926 O O . ARG A 1 116 ? -12.715 -15.018 11.541 1.00 94.31 116 ARG A O 1
ATOM 933 N N . PRO A 1 117 ? -14.578 -15.440 10.351 1.00 93.75 117 PRO A N 1
ATOM 934 C CA . PRO A 1 117 ? -13.921 -16.215 9.291 1.00 93.75 117 PRO A CA 1
ATOM 935 C C . PRO A 1 117 ? -12.902 -15.451 8.439 1.00 93.75 117 PRO A C 1
ATOM 937 O O . PRO A 1 117 ? -12.126 -16.088 7.729 1.00 93.75 117 PRO A O 1
ATOM 940 N N . LEU A 1 118 ? -12.947 -14.115 8.410 1.00 95.56 118 LEU A N 1
ATOM 941 C CA . LEU A 1 118 ? -12.232 -13.331 7.403 1.00 95.56 118 LEU A CA 1
ATOM 942 C C . LEU A 1 118 ? -11.038 -12.593 8.007 1.00 95.56 118 LEU A C 1
ATOM 944 O O . LEU A 1 118 ? -11.154 -11.952 9.053 1.00 95.56 118 LEU A O 1
ATOM 948 N N . PHE A 1 119 ? -9.919 -12.629 7.286 1.00 95.94 119 PHE A N 1
ATOM 949 C CA . PHE A 1 119 ? -8.670 -11.959 7.631 1.00 95.94 119 PHE A CA 1
ATOM 950 C C . PHE A 1 119 ? -8.115 -11.229 6.401 1.00 95.94 119 PHE A C 1
ATOM 952 O O . PHE A 1 119 ? -8.088 -11.791 5.305 1.00 95.94 119 PHE A O 1
ATOM 959 N N . ALA A 1 120 ? -7.615 -10.011 6.588 1.00 94.06 120 ALA A N 1
ATOM 960 C CA . ALA A 1 120 ? -6.735 -9.326 5.648 1.00 94.06 120 ALA A CA 1
ATOM 961 C C . ALA A 1 120 ? -5.539 -8.740 6.404 1.00 94.06 120 ALA A C 1
ATOM 963 O O . ALA A 1 120 ? -5.657 -8.376 7.571 1.00 94.06 120 ALA A O 1
ATOM 964 N N . GLY A 1 121 ? -4.394 -8.636 5.732 1.00 91.94 121 GLY A N 1
ATOM 965 C CA . GLY A 1 121 ? -3.182 -8.040 6.287 1.00 91.94 121 GLY A CA 1
ATOM 966 C C . GLY A 1 121 ? -2.614 -6.970 5.361 1.00 91.94 121 GLY A C 1
ATOM 967 O O . GLY A 1 121 ? -2.684 -7.105 4.138 1.00 91.94 121 GLY A O 1
ATOM 968 N N . ALA A 1 122 ? -2.025 -5.928 5.938 1.00 91.69 122 ALA A N 1
ATOM 969 C CA . ALA A 1 122 ? -1.235 -4.927 5.227 1.00 91.69 122 ALA A CA 1
ATOM 970 C C . ALA A 1 122 ? 0.057 -4.621 5.998 1.00 91.69 122 ALA A C 1
ATOM 972 O O . ALA A 1 122 ? 0.129 -4.813 7.210 1.00 91.69 122 ALA A O 1
ATOM 973 N N . ILE A 1 123 ? 1.087 -4.149 5.294 1.00 90.81 123 ILE A N 1
ATOM 974 C CA . ILE A 1 123 ? 2.351 -3.716 5.900 1.00 90.81 123 ILE A CA 1
ATOM 975 C C . ILE A 1 123 ? 2.683 -2.325 5.370 1.00 90.81 123 ILE A C 1
ATOM 977 O O . ILE A 1 123 ? 2.749 -2.130 4.155 1.00 90.81 123 ILE A O 1
ATOM 981 N N . LEU A 1 124 ? 2.936 -1.384 6.275 1.00 90.06 124 LEU A N 1
ATOM 982 C CA . LEU A 1 124 ? 3.550 -0.095 5.966 1.00 90.06 124 LEU A CA 1
ATOM 983 C C . LEU A 1 124 ? 5.026 -0.177 6.366 1.00 90.06 124 LEU A C 1
ATOM 985 O O . LEU A 1 124 ? 5.332 -0.497 7.514 1.00 90.06 124 LEU A O 1
ATOM 989 N N . ARG A 1 125 ? 5.943 0.056 5.422 1.00 86.94 125 ARG A N 1
ATOM 990 C CA . ARG A 1 125 ? 7.393 -0.052 5.659 1.00 86.94 125 ARG A CA 1
ATOM 991 C C . ARG A 1 125 ? 8.054 1.314 5.767 1.00 86.94 125 ARG A C 1
ATOM 993 O O . ARG A 1 125 ? 7.664 2.253 5.077 1.00 86.94 125 ARG A O 1
ATOM 1000 N N . ASN A 1 126 ? 9.091 1.381 6.598 1.00 87.12 126 ASN A N 1
ATOM 1001 C CA . ASN A 1 126 ? 9.923 2.563 6.831 1.00 87.12 126 ASN A CA 1
ATOM 1002 C C . ASN A 1 126 ? 9.101 3.841 7.107 1.00 87.12 126 ASN A C 1
ATOM 1004 O O . ASN A 1 126 ? 9.406 4.921 6.597 1.00 87.12 126 ASN A O 1
ATOM 1008 N N . VAL A 1 127 ? 8.043 3.705 7.911 1.00 88.62 127 VAL A N 1
ATOM 1009 C CA . VAL A 1 127 ? 7.148 4.794 8.318 1.00 88.62 127 VAL A CA 1
ATOM 1010 C C . VAL A 1 127 ? 7.878 5.758 9.252 1.00 88.62 127 VAL A C 1
ATOM 1012 O O . VAL A 1 127 ? 8.569 5.341 10.184 1.00 88.62 127 VAL A O 1
ATOM 1015 N N . LYS A 1 128 ? 7.708 7.063 9.026 1.00 86.25 128 LYS A N 1
ATOM 1016 C CA . LYS A 1 128 ? 8.276 8.126 9.870 1.00 86.25 128 LYS A CA 1
ATOM 1017 C C . LYS A 1 128 ? 7.182 8.803 10.696 1.00 86.25 128 LYS A C 1
ATOM 1019 O O . LYS A 1 128 ? 6.661 9.846 10.313 1.00 86.25 128 LYS A O 1
ATOM 1024 N N . PHE A 1 129 ? 6.844 8.218 11.846 1.00 88.56 129 PHE A N 1
ATOM 1025 C CA . PHE A 1 129 ? 5.877 8.819 12.764 1.00 88.56 129 PHE A CA 1
ATOM 1026 C C . PHE A 1 129 ? 6.446 10.037 13.506 1.00 88.56 129 PHE A C 1
ATOM 1028 O O . PHE A 1 129 ? 7.407 9.948 14.267 1.00 88.56 129 PHE A O 1
ATOM 1035 N N . THR A 1 130 ? 5.773 11.171 13.343 1.00 90.44 130 THR A N 1
ATOM 1036 C CA . THR A 1 130 ? 5.760 12.279 14.310 1.00 90.44 130 THR A CA 1
ATOM 1037 C C . THR A 1 130 ? 4.663 12.046 15.364 1.00 90.44 130 THR A C 1
ATOM 1039 O O . THR A 1 130 ? 3.728 11.285 15.091 1.00 90.44 130 THR A O 1
ATOM 1042 N N . PRO A 1 131 ? 4.687 12.736 16.523 1.00 90.38 131 PRO A N 1
ATOM 1043 C CA . PRO A 1 131 ? 3.584 12.693 17.489 1.00 90.38 131 PRO A CA 1
ATOM 1044 C C . PRO A 1 131 ? 2.214 13.025 16.875 1.00 90.38 131 PRO A C 1
ATOM 1046 O O . PRO A 1 131 ? 1.234 12.358 17.194 1.00 90.38 131 PRO A O 1
ATOM 1049 N N . ARG A 1 132 ? 2.162 13.989 15.937 1.00 88.75 132 ARG A N 1
ATOM 1050 C CA . ARG A 1 132 ? 0.939 14.400 15.218 1.00 88.75 132 ARG A CA 1
ATOM 1051 C C . ARG A 1 132 ? 0.388 13.262 14.347 1.00 88.75 132 ARG A C 1
ATOM 1053 O O . ARG A 1 132 ? -0.740 12.821 14.540 1.00 88.75 132 ARG A O 1
ATOM 1060 N N . SER A 1 133 ? 1.216 12.716 13.454 1.00 89.81 133 SER A N 1
ATOM 1061 C CA . SER A 1 133 ? 0.830 11.597 12.575 1.00 89.81 133 SER A CA 1
ATOM 1062 C C . SER A 1 133 ? 0.521 10.305 13.343 1.00 89.81 133 SER A C 1
ATOM 1064 O O . SER A 1 133 ? -0.330 9.532 12.922 1.00 89.81 133 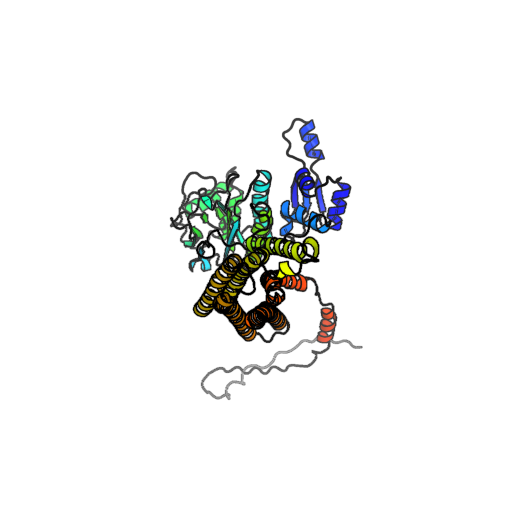SER A O 1
ATOM 1066 N N . TYR A 1 134 ? 1.185 10.060 14.479 1.00 91.31 134 TYR A N 1
ATOM 1067 C CA . TYR A 1 134 ? 0.882 8.907 15.330 1.00 91.31 134 TYR A CA 1
ATOM 1068 C C . TYR A 1 134 ? -0.494 9.056 15.993 1.00 91.31 134 TYR A C 1
ATOM 1070 O O . TYR A 1 134 ? -1.296 8.129 15.950 1.00 91.31 134 TYR A O 1
ATOM 1078 N N . ALA A 1 135 ? -0.807 10.236 16.542 1.00 90.50 135 ALA A N 1
ATOM 1079 C CA . ALA A 1 135 ? -2.132 10.514 17.090 1.00 90.50 135 ALA A CA 1
ATOM 1080 C C . ALA A 1 135 ? -3.232 10.380 16.019 1.00 90.50 135 ALA A C 1
ATOM 1082 O O . ALA A 1 135 ? -4.251 9.742 16.276 1.00 90.50 135 ALA A O 1
ATOM 1083 N N . SER A 1 136 ? -3.001 10.889 14.800 1.00 92.06 136 SER A N 1
ATOM 1084 C CA . SER A 1 136 ? -3.970 10.758 13.702 1.00 92.06 136 SER A CA 1
ATOM 1085 C C . SER A 1 136 ? -4.141 9.313 13.208 1.00 92.06 136 SER A C 1
ATOM 1087 O O . SER A 1 136 ? -5.249 8.921 12.847 1.00 92.06 136 SER A O 1
ATOM 1089 N N . PHE A 1 137 ? -3.094 8.478 13.272 1.00 92.56 137 PHE A N 1
ATOM 1090 C CA . PHE A 1 137 ? -3.192 7.043 12.971 1.00 92.56 137 PHE A CA 1
ATOM 1091 C C . PHE A 1 137 ? -4.150 6.317 13.923 1.00 92.56 137 PHE A C 1
ATOM 1093 O O . PHE A 1 137 ? -5.018 5.561 13.477 1.00 92.56 137 PHE A O 1
ATOM 1100 N N . ILE A 1 138 ? -4.027 6.589 15.227 1.00 91.19 138 ILE A N 1
ATOM 1101 C CA . ILE A 1 138 ? -4.911 6.026 16.254 1.00 91.19 138 ILE A CA 1
ATOM 1102 C C . ILE A 1 138 ? -6.337 6.586 16.122 1.00 91.19 138 ILE A C 1
ATOM 1104 O O . ILE A 1 138 ? -7.294 5.810 16.181 1.00 91.19 138 ILE A O 1
ATOM 1108 N N . ASP A 1 139 ? -6.509 7.894 15.883 1.00 90.88 139 ASP A N 1
ATOM 1109 C CA . ASP A 1 139 ? -7.850 8.468 15.689 1.00 90.88 139 ASP A CA 1
ATOM 1110 C C . ASP A 1 139 ? -8.536 7.884 14.446 1.00 90.88 139 ASP A C 1
ATOM 1112 O O . ASP A 1 139 ? -9.676 7.436 14.553 1.00 90.88 139 ASP A O 1
ATOM 1116 N N . LEU A 1 140 ? -7.852 7.742 13.299 1.00 92.56 140 LEU A N 1
ATOM 1117 C CA . LEU A 1 140 ? -8.445 7.086 12.123 1.00 92.56 140 LEU A CA 1
ATOM 1118 C C . LEU A 1 140 ? -8.900 5.655 12.449 1.00 92.56 140 LEU A C 1
ATOM 1120 O O . LEU A 1 140 ? -10.014 5.264 12.084 1.00 92.56 140 LEU A O 1
ATOM 1124 N N . GLN A 1 141 ? -8.066 4.873 13.143 1.00 92.94 141 GLN A N 1
ATOM 1125 C CA . GLN A 1 141 ? -8.402 3.510 13.562 1.00 92.94 141 GLN A CA 1
ATOM 1126 C C . GLN A 1 141 ? -9.686 3.495 14.408 1.00 92.94 141 GLN A C 1
ATOM 1128 O O . GLN A 1 141 ? -10.608 2.724 14.120 1.00 92.94 141 GLN A O 1
ATOM 1133 N N . ASP A 1 142 ? -9.800 4.379 15.401 1.00 90.38 142 ASP A N 1
ATOM 1134 C CA . ASP A 1 142 ? -10.979 4.458 16.265 1.00 90.38 142 ASP A CA 1
ATOM 1135 C C . ASP A 1 142 ? -12.216 5.049 15.563 1.00 90.38 142 ASP A C 1
ATOM 1137 O O . ASP A 1 142 ? -13.327 4.540 15.755 1.00 90.38 142 ASP A O 1
ATOM 1141 N N . LYS A 1 143 ? -12.067 6.042 14.678 1.00 90.75 143 LYS A N 1
ATOM 1142 C CA . LYS A 1 143 ? -13.158 6.595 13.852 1.00 90.75 143 LYS A CA 1
ATOM 1143 C C . LYS A 1 143 ? -13.703 5.549 12.876 1.00 90.75 143 LYS A C 1
ATOM 1145 O O . LYS A 1 143 ? -14.922 5.478 12.682 1.00 90.75 143 LYS A O 1
ATOM 1150 N N . LEU A 1 144 ? -12.850 4.705 12.287 1.00 92.56 144 LEU A N 1
ATOM 1151 C CA . LEU A 1 144 ? -13.276 3.562 11.469 1.00 92.56 144 LEU A CA 1
ATOM 1152 C C . LEU A 1 144 ? -13.959 2.491 12.333 1.00 92.56 144 LEU A C 1
ATOM 1154 O O . LEU A 1 144 ? -15.055 2.039 11.982 1.00 92.56 144 LEU A O 1
ATOM 1158 N N . HIS A 1 145 ? -13.378 2.144 13.492 1.00 92.50 145 HIS A N 1
ATOM 1159 C CA . HIS A 1 145 ? -13.964 1.208 14.459 1.00 92.50 145 HIS A CA 1
ATOM 1160 C C . HIS A 1 145 ? -15.372 1.603 14.905 1.00 92.50 145 HIS A C 1
ATOM 1162 O O . HIS A 1 145 ? -16.244 0.736 15.003 1.00 92.50 145 HIS A O 1
ATOM 1168 N N . GLN A 1 146 ? -15.607 2.887 15.172 1.00 88.19 146 GLN A N 1
ATOM 1169 C CA . GLN A 1 146 ? -16.908 3.401 15.595 1.00 88.19 146 GLN A CA 1
ATOM 1170 C C . GLN A 1 146 ? -17.939 3.366 14.455 1.00 88.19 146 GLN A C 1
ATOM 1172 O O . GLN A 1 146 ? -19.070 2.932 14.688 1.00 88.19 146 GLN A O 1
ATOM 1177 N N . ASN A 1 147 ? -17.538 3.752 13.237 1.00 87.75 147 ASN A N 1
ATOM 1178 C CA . ASN A 1 147 ? -18.426 3.926 12.085 1.00 87.75 147 ASN A CA 1
ATOM 1179 C C . ASN A 1 147 ? -18.596 2.651 11.235 1.00 87.75 147 ASN A C 1
ATOM 1181 O O . ASN A 1 147 ? -19.449 1.813 11.541 1.00 87.75 147 ASN A O 1
ATOM 1185 N N . ILE A 1 148 ? -17.814 2.493 10.156 1.00 90.69 148 ILE A N 1
ATOM 1186 C CA . ILE A 1 148 ? -17.987 1.419 9.155 1.00 90.69 148 ILE A CA 1
ATOM 1187 C C . ILE A 1 148 ? -17.886 0.016 9.773 1.00 90.69 148 ILE A C 1
ATOM 1189 O O . ILE A 1 148 ? -18.640 -0.889 9.413 1.00 90.69 148 ILE A O 1
ATOM 1193 N N . CYS A 1 149 ? -17.014 -0.141 10.767 1.00 91.81 149 CYS A N 1
ATOM 1194 C CA . CYS A 1 149 ? -16.788 -1.380 11.503 1.00 91.81 149 CYS A CA 1
ATOM 1195 C C . CYS A 1 149 ? -17.912 -1.732 12.499 1.00 91.81 149 CYS A C 1
ATOM 1197 O O . CYS A 1 149 ? -17.884 -2.822 13.074 1.00 91.81 149 CYS A O 1
ATOM 1199 N N . ARG A 1 150 ? -18.875 -0.820 12.727 1.00 91.44 150 ARG A N 1
ATOM 1200 C CA . ARG A 1 150 ? -19.970 -0.915 13.713 1.00 91.44 150 ARG A CA 1
ATOM 1201 C C . ARG A 1 150 ? -19.476 -1.302 15.110 1.00 91.44 150 ARG A C 1
ATOM 1203 O O . ARG A 1 150 ? -19.772 -2.383 15.607 1.00 91.44 150 ARG A O 1
ATOM 1210 N N . ARG A 1 151 ? -18.703 -0.422 15.754 1.00 91.69 151 ARG A N 1
ATOM 1211 C CA . ARG A 1 151 ? -18.113 -0.658 17.090 1.00 91.69 151 ARG A CA 1
ATOM 1212 C C . ARG A 1 151 ? -17.362 -1.997 17.153 1.00 91.69 151 ARG A C 1
ATOM 1214 O O . ARG A 1 151 ? -17.594 -2.811 18.040 1.00 91.69 151 ARG A O 1
ATOM 1221 N N . ARG A 1 152 ? -16.487 -2.215 16.169 1.00 94.12 152 ARG A N 1
ATOM 1222 C CA . ARG A 1 152 ? -15.687 -3.436 15.936 1.00 94.12 152 ARG A CA 1
ATOM 1223 C C . ARG A 1 152 ? -16.456 -4.741 15.651 1.00 94.12 152 ARG A C 1
ATOM 1225 O O . ARG A 1 152 ? -15.821 -5.767 15.392 1.00 94.12 152 ARG A O 1
ATOM 1232 N N . GLN A 1 153 ? -17.793 -4.735 15.649 1.00 93.69 153 GLN A N 1
ATOM 1233 C CA . GLN A 1 153 ? -18.603 -5.939 15.419 1.00 93.69 153 GLN A CA 1
ATOM 1234 C C . GLN A 1 153 ? -18.305 -6.564 14.050 1.00 93.69 153 GLN A C 1
ATOM 1236 O O . GLN A 1 153 ? -17.956 -7.742 13.982 1.00 93.69 153 GLN A O 1
ATOM 1241 N N . LEU A 1 154 ? -18.365 -5.765 12.977 1.00 93.81 154 LEU A N 1
ATOM 1242 C CA . LEU A 1 154 ? -18.233 -6.261 11.602 1.00 93.81 154 LEU A CA 1
ATOM 1243 C C . LEU A 1 154 ? -16.777 -6.440 11.162 1.00 93.81 154 LEU A C 1
ATOM 1245 O O . LEU A 1 154 ? -16.465 -7.394 10.451 1.00 93.81 154 LEU A O 1
ATOM 1249 N N . VAL A 1 155 ? -15.906 -5.515 11.574 1.00 96.19 155 VAL A N 1
ATOM 1250 C CA . VAL A 1 155 ? -14.481 -5.453 11.215 1.00 96.19 155 VAL A CA 1
ATOM 1251 C C . VAL A 1 155 ? -13.693 -4.925 12.414 1.00 96.19 155 VAL A C 1
ATOM 1253 O O . VAL A 1 155 ? -14.173 -4.046 13.117 1.00 96.19 155 VAL A O 1
ATOM 1256 N N . SER A 1 156 ? -12.503 -5.455 12.674 1.00 95.75 156 SER A N 1
ATOM 1257 C CA . SER A 1 156 ? -11.585 -4.983 13.716 1.00 95.75 156 SER A CA 1
ATOM 1258 C C . SER A 1 156 ? -10.200 -4.852 13.113 1.00 95.75 156 SER A C 1
ATOM 1260 O O . SER A 1 156 ? -9.831 -5.684 12.292 1.00 95.75 156 SER A O 1
ATOM 1262 N N . ILE A 1 157 ? -9.467 -3.823 13.522 1.00 96.44 157 ILE A N 1
ATOM 1263 C CA . ILE A 1 157 ? -8.142 -3.463 13.025 1.00 96.44 157 ILE A CA 1
ATOM 1264 C C . ILE A 1 157 ? -7.180 -3.587 14.203 1.00 96.44 157 ILE A C 1
ATOM 1266 O O . ILE A 1 157 ? -7.336 -2.852 15.185 1.00 96.44 157 ILE A O 1
ATOM 1270 N N . GLY A 1 158 ? -6.204 -4.482 14.117 1.00 95.25 158 GLY A N 1
ATOM 1271 C CA . GLY A 1 158 ? -5.016 -4.438 14.959 1.00 95.25 158 GLY A CA 1
ATOM 1272 C C . GLY A 1 158 ? -3.861 -3.766 14.212 1.00 95.25 158 GLY A C 1
ATOM 1273 O O . GLY A 1 158 ? -3.898 -3.535 13.001 1.00 95.25 158 GLY A O 1
ATOM 1274 N N . THR A 1 159 ? -2.868 -3.330 14.976 1.00 95.19 159 THR A N 1
ATOM 1275 C CA . THR A 1 159 ? -1.750 -2.513 14.498 1.00 95.19 159 THR A CA 1
ATOM 1276 C C . THR A 1 159 ? -0.553 -2.837 15.367 1.00 95.19 159 THR A C 1
ATOM 1278 O O . THR A 1 159 ? -0.613 -2.671 16.591 1.00 95.19 159 THR A O 1
ATOM 1281 N N . HIS A 1 160 ? 0.506 -3.306 14.725 1.00 96.12 160 HIS A N 1
ATOM 1282 C CA . HIS A 1 160 ? 1.605 -4.005 15.361 1.00 96.12 160 HIS A CA 1
ATOM 1283 C C . HIS A 1 160 ? 2.947 -3.476 14.873 1.00 96.12 160 HIS A C 1
ATOM 1285 O O . HIS A 1 160 ? 3.110 -3.207 13.681 1.00 96.12 160 HIS A O 1
ATOM 1291 N N . ASP A 1 161 ? 3.916 -3.360 15.776 1.00 96.12 161 ASP A N 1
ATOM 1292 C CA . ASP A 1 161 ? 5.309 -3.159 15.392 1.00 96.12 161 ASP A CA 1
ATOM 1293 C C . ASP A 1 161 ? 5.849 -4.472 14.808 1.00 96.12 161 ASP A C 1
ATOM 1295 O O . ASP A 1 161 ? 6.051 -5.456 15.524 1.00 96.12 161 ASP A O 1
ATOM 1299 N N . LEU A 1 162 ? 6.041 -4.502 13.489 1.00 94.44 162 LEU A N 1
ATOM 1300 C CA . LEU A 1 162 ? 6.516 -5.683 12.774 1.00 94.44 162 LEU A CA 1
ATOM 1301 C C . LEU A 1 162 ? 7.966 -6.024 13.139 1.00 94.44 162 LEU A C 1
ATOM 1303 O O . LEU A 1 162 ? 8.347 -7.185 13.031 1.00 94.44 162 LEU A O 1
ATOM 1307 N N . ASP A 1 163 ? 8.758 -5.050 13.593 1.00 94.12 163 ASP A N 1
ATOM 1308 C CA . ASP A 1 163 ? 10.168 -5.257 13.931 1.00 94.12 163 ASP A CA 1
ATOM 1309 C C . ASP A 1 163 ? 10.337 -5.990 15.284 1.00 94.12 163 ASP A C 1
ATOM 1311 O O . ASP A 1 163 ? 11.425 -6.474 15.595 1.00 94.12 163 ASP A O 1
ATOM 1315 N N . THR A 1 164 ? 9.255 -6.131 16.066 1.00 94.75 164 THR A N 1
ATOM 1316 C CA . THR A 1 164 ? 9.205 -6.944 17.302 1.00 94.75 164 THR A CA 1
ATOM 1317 C C . THR A 1 164 ? 8.732 -8.385 17.086 1.00 94.75 164 THR A C 1
ATOM 1319 O O . THR A 1 164 ? 8.874 -9.211 17.986 1.00 94.75 164 THR A O 1
ATOM 1322 N N . LEU A 1 165 ? 8.178 -8.694 15.910 1.00 94.25 165 LEU A N 1
ATOM 1323 C CA . LEU A 1 165 ? 7.435 -9.923 15.627 1.00 94.25 165 LEU A CA 1
ATOM 1324 C C . LEU A 1 165 ? 8.191 -10.870 14.694 1.00 94.25 165 LEU A C 1
ATOM 1326 O O . LEU A 1 165 ? 8.896 -10.428 13.787 1.00 94.25 165 LEU A O 1
ATOM 1330 N N . THR A 1 166 ? 7.966 -12.180 14.840 1.00 94.12 166 THR A N 1
ATOM 1331 C CA . THR A 1 166 ? 8.639 -13.180 13.997 1.00 94.12 166 THR A CA 1
ATOM 1332 C C . THR A 1 166 ? 7.659 -13.966 13.105 1.00 94.12 166 THR A C 1
ATOM 1334 O O . THR A 1 166 ? 6.864 -14.762 13.604 1.00 94.12 166 THR A O 1
ATOM 1337 N N . PRO A 1 167 ? 7.684 -13.778 11.771 1.00 89.69 167 PRO A N 1
ATOM 1338 C CA . PRO A 1 167 ? 6.807 -14.493 10.838 1.00 89.69 167 PRO A CA 1
ATOM 1339 C C . PRO A 1 167 ? 7.239 -15.963 10.627 1.00 89.69 167 PRO A C 1
ATOM 1341 O O . PRO A 1 167 ? 8.403 -16.294 10.863 1.00 89.69 167 PRO A O 1
ATOM 1344 N N . PRO A 1 168 ? 6.367 -16.843 10.085 1.00 93.06 168 PRO A N 1
ATOM 1345 C CA . PRO A 1 168 ? 4.996 -16.591 9.622 1.00 93.06 168 PRO A CA 1
ATOM 1346 C C . PRO A 1 168 ? 3.972 -16.471 10.757 1.00 93.06 168 PRO A C 1
ATOM 1348 O O . PRO A 1 168 ? 4.182 -16.969 11.858 1.00 93.06 168 PRO A O 1
ATOM 1351 N N . PHE A 1 169 ? 2.833 -15.846 10.462 1.00 96.38 169 PHE A N 1
ATOM 1352 C CA . PHE A 1 169 ? 1.755 -15.635 11.429 1.00 96.38 169 PHE A CA 1
ATOM 1353 C C . PHE A 1 169 ? 0.656 -16.696 11.304 1.00 96.38 169 PHE A C 1
ATOM 1355 O O . PHE A 1 169 ? 0.455 -17.302 10.243 1.00 96.38 169 PHE A O 1
ATOM 1362 N N . ARG A 1 170 ? -0.111 -16.891 12.376 1.00 96.88 170 ARG A N 1
ATOM 1363 C CA . ARG A 1 170 ? -1.254 -17.814 12.419 1.00 96.88 170 ARG A CA 1
ATOM 1364 C C . ARG A 1 170 ? -2.468 -17.103 13.007 1.00 96.88 170 ARG A C 1
ATOM 1366 O O . ARG A 1 170 ? -2.354 -16.454 14.040 1.00 96.88 170 ARG A O 1
ATOM 1373 N N . TYR A 1 171 ? -3.615 -17.211 12.342 1.00 97.50 171 TYR A N 1
ATOM 1374 C CA . TYR A 1 171 ? -4.904 -16.742 12.844 1.00 97.50 171 TYR A CA 1
ATOM 1375 C C . TYR A 1 171 ? -5.744 -17.949 13.245 1.00 97.50 171 TYR A C 1
ATOM 1377 O O . TYR A 1 171 ? -6.135 -18.760 12.404 1.00 97.50 171 TYR A O 1
ATOM 1385 N N . GLU A 1 172 ? -5.993 -18.079 14.540 1.00 96.56 172 GLU A N 1
ATOM 1386 C CA . GLU A 1 172 ? -6.597 -19.257 15.154 1.00 96.56 172 GLU A CA 1
ATOM 1387 C C . GLU A 1 172 ? -7.827 -18.857 15.977 1.00 96.56 172 GLU A C 1
ATOM 1389 O O . GLU A 1 172 ? -8.075 -17.675 16.220 1.00 96.56 172 GLU A O 1
ATOM 1394 N N . ALA A 1 173 ? -8.612 -19.841 16.417 1.00 96.38 173 ALA A N 1
ATOM 1395 C CA . ALA A 1 173 ? -9.642 -19.632 17.427 1.00 96.38 173 ALA A CA 1
ATOM 1396 C C . ALA A 1 173 ? -9.568 -20.761 18.458 1.00 96.38 173 ALA A C 1
ATOM 1398 O O . ALA A 1 173 ? -9.821 -21.918 18.127 1.00 96.38 173 ALA A O 1
ATOM 1399 N N . GLN A 1 174 ? -9.199 -20.416 19.691 1.00 95.94 174 GLN A N 1
ATOM 1400 C CA . GLN A 1 174 ? -8.909 -21.367 20.768 1.00 95.94 174 GLN A CA 1
ATOM 1401 C C . GLN A 1 174 ? -9.830 -21.136 21.981 1.00 95.94 174 GLN A C 1
ATOM 1403 O O . GLN A 1 174 ? -10.397 -20.046 22.116 1.00 95.94 174 GLN A O 1
ATOM 1408 N N . PRO A 1 175 ? -10.011 -22.124 22.877 1.00 96.56 175 PRO A N 1
ATOM 1409 C CA . PRO A 1 175 ? -10.763 -21.927 24.112 1.00 96.56 175 PRO A CA 1
ATOM 1410 C C . PRO A 1 175 ? -10.158 -20.803 24.984 1.00 96.56 175 PRO A C 1
ATOM 1412 O O . PRO A 1 175 ? -8.935 -20.721 25.114 1.00 96.56 175 PRO A O 1
ATOM 1415 N N . PRO A 1 176 ? -10.969 -19.960 25.659 1.00 94.06 176 PRO A N 1
ATOM 1416 C CA . PRO A 1 176 ? -10.472 -18.805 26.429 1.00 94.06 176 PRO A CA 1
ATOM 1417 C C . PRO A 1 176 ? -9.500 -19.116 27.583 1.00 94.06 176 PRO A C 1
ATOM 1419 O O . PRO A 1 176 ? -8.872 -18.205 28.126 1.00 94.06 176 PRO A O 1
ATOM 1422 N N . LYS A 1 177 ? -9.403 -20.388 27.985 1.00 94.88 177 LYS A N 1
ATOM 1423 C CA . LYS A 1 177 ? -8.523 -20.879 29.056 1.00 94.88 177 LYS A CA 1
ATOM 1424 C C . LYS A 1 177 ? -7.101 -21.165 28.579 1.00 94.88 177 LYS A C 1
ATOM 1426 O O . LYS A 1 177 ? -6.170 -21.035 29.370 1.00 94.88 177 LYS A O 1
ATOM 1431 N N . ASP A 1 178 ? -6.950 -21.503 27.301 1.00 94.81 178 ASP A N 1
ATOM 1432 C CA . ASP A 1 178 ? -5.676 -21.915 26.704 1.00 94.81 178 ASP A CA 1
ATOM 1433 C C . ASP A 1 178 ? -4.889 -20.700 26.174 1.00 94.81 178 ASP A C 1
ATOM 1435 O O . ASP A 1 178 ? -3.660 -20.702 26.118 1.00 94.81 178 ASP A O 1
ATOM 1439 N N . ILE A 1 179 ? -5.596 -19.604 25.877 1.00 95.12 179 ILE A N 1
ATOM 1440 C CA . ILE A 1 179 ? -5.022 -18.321 25.462 1.00 95.12 179 ILE A CA 1
ATOM 1441 C C . ILE A 1 179 ? -4.497 -17.562 26.688 1.00 95.12 179 ILE A C 1
ATOM 1443 O O . ILE A 1 179 ? -5.286 -17.144 27.540 1.00 95.12 179 ILE A O 1
ATOM 1447 N N . LYS A 1 180 ? -3.186 -17.294 26.741 1.00 95.88 180 LYS A N 1
ATOM 1448 C CA . LYS A 1 180 ? -2.540 -16.498 27.800 1.00 95.88 180 LYS A CA 1
ATOM 1449 C C . LYS A 1 180 ? -1.511 -15.518 27.236 1.00 95.88 180 LYS A C 1
ATOM 1451 O O . LYS A 1 180 ? -0.576 -15.934 26.562 1.00 95.88 180 LYS A O 1
ATOM 1456 N N . PHE A 1 181 ? -1.648 -14.227 27.545 1.00 96.50 181 PHE A N 1
ATOM 1457 C CA . PHE A 1 181 ? -0.731 -13.180 27.070 1.00 96.50 181 PHE A CA 1
ATOM 1458 C C . PHE A 1 181 ? -0.738 -11.928 27.956 1.00 96.50 181 PHE A C 1
ATOM 1460 O O . PHE A 1 181 ? -1.560 -11.800 28.865 1.00 96.50 181 PHE A O 1
ATOM 1467 N N . ILE A 1 182 ? 0.197 -11.008 27.698 1.00 95.50 182 ILE A N 1
ATOM 1468 C CA . ILE A 1 182 ? 0.256 -9.682 28.326 1.00 95.50 182 ILE A CA 1
ATOM 1469 C C . ILE A 1 182 ? -0.494 -8.688 27.420 1.00 95.50 182 ILE A C 1
ATOM 1471 O O . ILE A 1 182 ? 0.001 -8.379 26.334 1.00 95.50 182 ILE A O 1
ATOM 1475 N N . PRO A 1 183 ? -1.686 -8.196 27.801 1.00 93.50 183 PRO A N 1
ATOM 1476 C CA . PRO A 1 183 ? -2.432 -7.249 26.981 1.00 93.50 183 PRO A CA 1
ATOM 1477 C C . PRO A 1 183 ? -1.841 -5.838 27.065 1.00 93.50 183 PRO A C 1
ATOM 1479 O O . PRO A 1 183 ? -1.177 -5.483 28.039 1.00 93.50 183 PRO A O 1
ATOM 1482 N N . LEU A 1 184 ? -2.144 -5.023 26.056 1.00 90.31 184 LEU A N 1
ATOM 1483 C CA . LEU A 1 184 ? -1.701 -3.636 25.938 1.00 90.31 184 LEU A CA 1
ATOM 1484 C C . LEU A 1 184 ? -1.934 -2.829 27.234 1.00 90.31 184 LEU A C 1
ATOM 1486 O O . LEU A 1 184 ? -3.033 -2.825 27.794 1.00 90.31 184 LEU A O 1
ATOM 1490 N N . ASN A 1 185 ? -0.900 -2.098 27.654 1.00 87.50 185 ASN A N 1
ATOM 1491 C CA . ASN A 1 185 ? -0.811 -1.292 28.874 1.00 87.50 185 ASN A CA 1
ATOM 1492 C C . ASN A 1 185 ? -0.969 -2.082 30.192 1.00 87.50 185 ASN A C 1
ATOM 1494 O O . ASN A 1 185 ? -1.458 -1.534 31.183 1.00 87.50 185 ASN A O 1
ATOM 1498 N N . LYS A 1 186 ? -0.554 -3.356 30.229 1.00 88.38 186 LYS A N 1
ATOM 1499 C CA . LYS A 1 186 ? -0.404 -4.141 31.468 1.00 88.38 186 LYS A CA 1
ATOM 1500 C C . LYS A 1 186 ? 0.948 -4.849 31.508 1.00 88.38 186 LYS A C 1
ATOM 1502 O O . LYS A 1 186 ? 1.479 -5.215 30.471 1.00 88.38 186 LYS A O 1
ATOM 1507 N N . ASP A 1 187 ? 1.444 -5.120 32.714 1.00 90.00 187 ASP A N 1
ATOM 1508 C CA . ASP A 1 187 ? 2.747 -5.777 32.934 1.00 90.00 187 ASP A CA 1
ATOM 1509 C C . ASP A 1 187 ? 2.634 -7.280 33.256 1.00 90.00 187 ASP A C 1
ATOM 1511 O O . ASP A 1 187 ? 3.631 -7.996 33.340 1.00 90.00 187 ASP A O 1
ATOM 1515 N N . LYS A 1 188 ? 1.410 -7.776 33.484 1.00 92.75 188 LYS A N 1
ATOM 1516 C CA . LYS A 1 188 ? 1.132 -9.162 33.885 1.00 92.75 188 LYS A CA 1
ATOM 1517 C C . LYS A 1 188 ? 0.433 -9.924 32.759 1.00 92.75 188 LYS A C 1
ATOM 1519 O O . LYS A 1 188 ? -0.450 -9.387 32.097 1.00 92.75 188 LYS A O 1
ATOM 1524 N N . ALA A 1 189 ? 0.784 -11.200 32.598 1.00 94.12 189 ALA A N 1
ATOM 1525 C CA . ALA A 1 189 ? 0.064 -12.116 31.719 1.00 94.12 189 ALA A CA 1
ATOM 1526 C C . ALA A 1 189 ? -1.248 -12.601 32.361 1.00 94.12 189 ALA A C 1
ATOM 1528 O O . ALA A 1 189 ? -1.248 -13.036 33.517 1.00 94.12 189 ALA A O 1
ATOM 1529 N N . TYR A 1 190 ? -2.329 -12.580 31.584 1.00 93.75 190 TYR A N 1
ATOM 1530 C CA . TYR A 1 190 ? -3.669 -13.052 31.953 1.00 93.75 190 TYR A CA 1
ATOM 1531 C C . TYR A 1 190 ? -4.127 -14.123 30.962 1.00 93.75 190 TYR A C 1
ATOM 1533 O O . TYR A 1 190 ? -3.720 -14.091 29.795 1.00 93.75 190 TYR A O 1
ATOM 1541 N N . THR A 1 191 ? -4.986 -15.049 31.393 1.00 95.69 191 THR A N 1
ATOM 1542 C CA . THR A 1 191 ? -5.778 -15.844 30.442 1.00 95.69 191 THR A CA 1
ATOM 1543 C C . THR A 1 191 ? -6.872 -14.981 29.811 1.00 95.69 191 THR A C 1
ATOM 1545 O O . THR A 1 191 ? -7.267 -13.954 30.373 1.00 95.69 191 THR A O 1
ATOM 1548 N N . ALA A 1 192 ? -7.394 -15.374 28.649 1.00 93.25 192 ALA A N 1
ATOM 1549 C CA . ALA A 1 192 ? -8.471 -14.615 28.014 1.00 93.25 192 ALA A CA 1
ATOM 1550 C C . ALA A 1 192 ? -9.769 -14.603 28.856 1.00 93.25 192 ALA A C 1
ATOM 1552 O O . ALA A 1 192 ? -10.476 -13.595 28.878 1.00 93.25 192 ALA A O 1
ATOM 1553 N N . GLU A 1 193 ? -10.049 -15.674 29.609 1.00 92.56 193 GLU A N 1
ATOM 1554 C CA . GLU A 1 193 ? -11.163 -15.749 30.574 1.00 92.56 193 GLU A CA 1
ATOM 1555 C C . GLU A 1 193 ? -10.989 -14.767 31.759 1.00 92.56 193 GLU A C 1
ATOM 1557 O O . GLU A 1 193 ? -11.911 -14.013 32.097 1.00 92.56 193 GLU A O 1
ATOM 1562 N N . GLU A 1 194 ? -9.789 -14.695 32.351 1.00 92.62 194 GLU A N 1
ATOM 1563 C CA . GLU A 1 194 ? -9.457 -13.705 33.390 1.00 92.62 194 GLU A CA 1
ATOM 1564 C C . GLU A 1 194 ? -9.579 -12.271 32.854 1.00 92.62 194 GLU A C 1
ATOM 1566 O O . GLU A 1 194 ? -10.155 -11.394 33.502 1.00 92.62 194 GLU A O 1
ATOM 1571 N N . LEU A 1 195 ? -9.060 -12.033 31.648 1.00 89.94 195 LEU A N 1
ATOM 1572 C CA . LEU A 1 195 ? -9.010 -10.730 30.989 1.00 89.94 195 LEU A CA 1
ATOM 1573 C C . LEU A 1 195 ? -10.409 -10.167 30.689 1.00 89.94 195 LEU A C 1
ATOM 1575 O O . LEU A 1 195 ? -10.641 -8.973 30.898 1.00 89.94 195 LEU A O 1
ATOM 1579 N N . MET A 1 196 ? -11.366 -11.014 30.292 1.00 88.81 196 MET A N 1
ATOM 1580 C CA . MET A 1 196 ? -12.779 -10.622 30.174 1.00 88.81 196 MET A CA 1
ATOM 1581 C C . MET A 1 196 ? -13.341 -10.120 31.510 1.00 88.81 196 MET A C 1
ATOM 1583 O O . MET A 1 196 ? -13.994 -9.077 31.556 1.00 88.81 196 MET A O 1
ATOM 1587 N N . THR A 1 197 ? -13.031 -10.813 32.608 1.00 88.69 197 THR A N 1
ATOM 1588 C CA . THR A 1 197 ? -13.484 -10.442 33.960 1.00 88.69 197 THR A CA 1
ATOM 1589 C C . THR A 1 197 ? -12.840 -9.133 34.437 1.00 88.69 197 THR A C 1
ATOM 1591 O O . THR A 1 197 ? -13.514 -8.276 35.012 1.00 88.69 197 THR A O 1
ATOM 1594 N N . VAL A 1 198 ? -11.549 -8.926 34.151 1.00 86.69 198 VAL A N 1
ATOM 1595 C CA . VAL A 1 198 ? -10.818 -7.686 34.473 1.00 86.69 198 VAL A CA 1
ATOM 1596 C C . VAL A 1 198 ? -11.420 -6.474 33.752 1.00 86.69 198 VAL A C 1
ATOM 1598 O O . VAL A 1 198 ? -11.652 -5.439 34.384 1.00 86.69 198 VAL A O 1
ATOM 1601 N N . TYR A 1 199 ? -11.718 -6.591 32.453 1.00 84.75 199 TYR A N 1
ATOM 1602 C CA . TYR A 1 199 ? -12.326 -5.501 31.683 1.00 84.75 199 TYR A CA 1
ATOM 1603 C C . TYR A 1 199 ? -13.828 -5.316 31.948 1.00 84.75 199 TYR A C 1
ATOM 1605 O O . TYR A 1 199 ? -14.352 -4.223 31.734 1.00 84.75 199 TYR A O 1
ATOM 1613 N N . GLU A 1 200 ? -14.535 -6.327 32.454 1.00 82.69 200 GLU A N 1
ATOM 1614 C CA . GLU A 1 200 ? -15.893 -6.141 32.974 1.00 82.69 200 GLU A CA 1
ATOM 1615 C C . GLU A 1 200 ? -15.873 -5.371 34.303 1.00 82.69 200 GLU A C 1
ATOM 1617 O O . GLU A 1 200 ? -16.603 -4.390 34.460 1.00 82.69 200 GLU A O 1
ATOM 1622 N N . ALA A 1 201 ? -14.977 -5.726 35.229 1.00 75.12 201 ALA A N 1
ATOM 1623 C CA . ALA A 1 201 ? -14.822 -5.027 36.505 1.00 75.12 201 ALA A CA 1
ATOM 1624 C C . ALA A 1 201 ? -14.367 -3.561 36.340 1.00 75.12 201 ALA A C 1
ATOM 1626 O O . ALA A 1 201 ? -14.762 -2.695 37.131 1.00 75.12 201 ALA A O 1
ATOM 1627 N N . SER A 1 202 ? -13.590 -3.240 35.297 1.00 66.44 202 SER A N 1
ATOM 1628 C CA . SER A 1 202 ? -13.173 -1.858 35.007 1.00 66.44 202 SER A CA 1
ATOM 1629 C C . SER A 1 202 ? -14.335 -0.939 34.591 1.00 66.44 202 SER A C 1
ATOM 1631 O O . SER A 1 202 ? -14.219 0.279 34.724 1.00 66.44 202 SER A O 1
ATOM 1633 N N . ARG A 1 203 ? -15.502 -1.492 34.213 1.00 60.06 203 ARG A N 1
ATOM 1634 C CA . ARG A 1 203 ? -16.751 -0.732 34.004 1.00 60.06 203 ARG A CA 1
ATOM 1635 C C . ARG A 1 203 ? -17.231 -0.022 35.277 1.00 60.06 203 ARG A C 1
ATOM 1637 O O . ARG A 1 203 ? -17.852 1.034 35.176 1.00 60.06 203 ARG A O 1
ATOM 1644 N N . ALA A 1 204 ? -16.941 -0.583 36.455 1.00 50.78 204 ALA A N 1
ATOM 1645 C CA . ALA A 1 204 ? -17.397 -0.076 37.753 1.00 50.78 204 ALA A CA 1
ATOM 1646 C C . ALA A 1 204 ? -16.397 0.869 38.454 1.00 50.78 204 ALA A C 1
ATOM 1648 O O . ALA A 1 204 ? -16.759 1.519 39.433 1.00 50.78 204 ALA A O 1
ATOM 1649 N N . ARG A 1 205 ? -15.145 0.964 37.982 1.00 45.72 205 ARG A N 1
ATOM 1650 C CA . ARG A 1 205 ? -14.093 1.808 38.583 1.00 45.72 205 ARG A CA 1
ATOM 1651 C C . ARG A 1 205 ? -13.727 2.989 37.678 1.00 45.72 205 ARG A C 1
ATOM 1653 O O . ARG A 1 205 ? -13.946 2.970 36.470 1.00 45.72 205 ARG A O 1
ATOM 1660 N N . LEU A 1 206 ? -13.147 4.039 38.260 1.00 40.91 206 LEU A N 1
ATOM 1661 C CA . LEU A 1 206 ? -12.586 5.199 37.547 1.00 40.91 206 LEU A CA 1
ATOM 1662 C C . LEU A 1 206 ? -11.224 4.865 36.897 1.00 40.91 206 LEU A C 1
ATOM 1664 O O . LEU A 1 206 ? -10.228 5.538 37.127 1.00 40.91 206 LEU A O 1
ATOM 1668 N N . CYS A 1 207 ? -11.179 3.806 36.087 1.00 42.84 207 CYS A N 1
ATOM 1669 C CA . CYS A 1 207 ? -10.000 3.430 35.305 1.00 42.84 207 CYS A CA 1
ATOM 1670 C C . CYS A 1 207 ? -10.094 3.986 33.873 1.00 42.84 207 CYS A C 1
ATOM 1672 O O . CYS A 1 207 ? -11.184 4.089 33.306 1.00 42.84 207 CYS A O 1
ATOM 1674 N N . SER A 1 208 ? -8.947 4.281 33.259 1.00 45.81 208 SER A N 1
ATOM 1675 C CA . SER A 1 208 ? -8.808 4.764 31.870 1.00 45.81 208 SER A CA 1
ATOM 1676 C C . SER A 1 208 ? -9.351 3.789 30.804 1.00 45.81 208 SER A C 1
ATOM 1678 O O . SER A 1 208 ? -9.634 4.169 29.668 1.00 45.81 208 SER A O 1
ATOM 1680 N N . GLU A 1 209 ? -9.565 2.527 31.174 1.00 53.88 209 GLU A N 1
ATOM 1681 C CA . GLU A 1 209 ? -9.933 1.421 30.281 1.00 53.88 209 GLU A CA 1
ATOM 1682 C C . GLU A 1 209 ? -11.450 1.244 30.060 1.00 53.88 209 GLU A C 1
ATOM 1684 O O . GLU A 1 209 ? -11.868 0.290 29.401 1.00 53.88 209 GLU A O 1
ATOM 1689 N N . LYS A 1 210 ? -12.296 2.174 30.543 1.00 57.75 210 LYS A N 1
ATOM 1690 C CA . LYS A 1 210 ? -13.774 2.157 30.377 1.00 57.75 210 LYS A CA 1
ATOM 1691 C C . LYS A 1 210 ? -14.264 1.977 28.929 1.00 57.75 210 LYS A C 1
ATOM 1693 O O . LYS A 1 210 ? -15.443 1.701 28.696 1.00 57.75 210 LYS A O 1
ATOM 1698 N N . HIS A 1 211 ? -13.398 2.169 27.938 1.00 68.06 211 HIS A N 1
ATOM 1699 C CA . HIS A 1 211 ? -13.730 1.982 26.535 1.00 68.06 211 HIS A CA 1
ATOM 1700 C C . HIS A 1 211 ? -13.826 0.501 26.120 1.00 68.06 211 HIS A C 1
ATOM 1702 O O . HIS A 1 211 ? -14.686 0.201 25.298 1.00 68.06 211 HIS A O 1
ATOM 1708 N N . LEU A 1 212 ? -13.059 -0.426 26.713 1.00 78.44 212 LEU A N 1
ATOM 1709 C CA . LEU A 1 212 ? -13.005 -1.837 26.278 1.00 78.44 212 LEU A CA 1
ATOM 1710 C C . LEU A 1 212 ? -14.233 -2.667 26.671 1.00 78.44 212 LEU A C 1
ATOM 1712 O O . LEU A 1 212 ? -14.682 -3.509 25.893 1.00 78.44 212 LEU A O 1
ATOM 1716 N N . ALA A 1 213 ? -14.841 -2.375 27.826 1.00 80.81 213 ALA A N 1
ATOM 1717 C CA . ALA A 1 213 ? -16.015 -3.088 28.343 1.00 80.81 213 ALA A CA 1
ATOM 1718 C C . ALA A 1 213 ? -17.195 -3.153 27.346 1.00 80.81 213 ALA A C 1
ATOM 1720 O O . ALA A 1 213 ? -18.005 -4.078 27.388 1.00 80.81 213 ALA A O 1
ATOM 1721 N N . ARG A 1 214 ? -17.286 -2.189 26.414 1.00 84.50 214 ARG A N 1
ATOM 1722 C CA . ARG A 1 214 ? -18.338 -2.130 25.384 1.00 84.50 214 ARG A CA 1
ATOM 1723 C C . ARG A 1 214 ? -18.159 -3.138 24.242 1.00 84.50 214 ARG A C 1
ATOM 1725 O O . ARG A 1 214 ? -19.086 -3.282 23.455 1.00 84.50 214 ARG A O 1
ATOM 1732 N N . TYR A 1 215 ? -17.010 -3.811 24.137 1.00 89.00 215 TYR A N 1
ATOM 1733 C CA . TYR A 1 215 ? -16.687 -4.748 23.049 1.00 89.00 215 TYR A CA 1
ATOM 1734 C C . TYR A 1 215 ? -16.663 -6.220 23.488 1.00 89.00 215 TYR A C 1
ATOM 1736 O O . TYR A 1 215 ? -16.740 -7.098 22.637 1.00 89.00 215 TYR A O 1
ATOM 1744 N N . LEU A 1 216 ? -16.605 -6.510 24.796 1.00 90.44 216 LEU A N 1
ATOM 1745 C CA . LEU A 1 216 ? -16.467 -7.880 25.325 1.00 90.44 216 LEU A CA 1
ATOM 1746 C C . LEU A 1 216 ? -17.581 -8.818 24.821 1.00 90.44 216 LEU A C 1
ATOM 1748 O O . LEU A 1 216 ? -17.316 -9.944 24.406 1.00 90.44 216 LEU A O 1
ATOM 1752 N N . HIS A 1 217 ? -18.816 -8.309 24.763 1.00 91.25 217 HIS A N 1
ATOM 1753 C CA . HIS A 1 217 ? -20.004 -9.025 24.282 1.00 91.25 217 HIS A CA 1
ATOM 1754 C C . HIS A 1 217 ? -19.917 -9.528 22.827 1.00 91.25 217 HIS A C 1
ATOM 1756 O O . HIS A 1 217 ? -20.755 -10.323 22.424 1.00 91.25 217 HIS A O 1
ATOM 1762 N N . ILE A 1 218 ? -18.946 -9.070 22.025 1.00 92.06 218 ILE A N 1
ATOM 1763 C CA . ILE A 1 218 ? -18.807 -9.504 20.625 1.00 92.06 218 ILE A CA 1
ATOM 1764 C C . ILE A 1 218 ? -18.332 -10.961 20.544 1.00 92.06 218 ILE A C 1
ATOM 1766 O O . ILE A 1 218 ? -18.680 -11.658 19.596 1.00 92.06 218 ILE A O 1
ATOM 1770 N N . ILE A 1 219 ? -17.538 -11.416 21.522 1.00 92.88 219 ILE A N 1
ATOM 1771 C CA . ILE A 1 219 ? -16.984 -12.780 21.535 1.00 92.88 219 ILE A CA 1
ATOM 1772 C C . ILE A 1 219 ? -17.258 -13.554 22.827 1.00 92.88 219 ILE A C 1
ATOM 1774 O O . ILE A 1 219 ? -17.072 -14.764 22.825 1.00 92.88 219 ILE A O 1
ATOM 1778 N N . ARG A 1 220 ? -17.715 -12.894 23.907 1.00 90.81 220 ARG A N 1
ATOM 1779 C CA . ARG A 1 220 ? -17.866 -13.478 25.257 1.00 90.81 220 ARG A CA 1
ATOM 1780 C C . ARG A 1 220 ? -18.542 -14.849 25.275 1.00 90.81 220 ARG A C 1
ATOM 1782 O O . ARG A 1 220 ? -18.036 -15.744 25.945 1.00 90.81 220 ARG A O 1
ATOM 1789 N N . ASP A 1 221 ? -19.647 -14.981 24.547 1.00 90.06 221 ASP A N 1
ATOM 1790 C CA . ASP A 1 221 ? -20.525 -16.157 24.578 1.00 90.06 221 ASP A CA 1
ATOM 1791 C C . ASP A 1 221 ? -20.089 -17.261 23.588 1.00 90.06 221 ASP A C 1
ATOM 1793 O O . ASP A 1 221 ? -20.730 -18.307 23.486 1.00 90.06 221 ASP A O 1
ATOM 1797 N N . SER A 1 222 ? -18.990 -17.047 22.853 1.00 92.81 222 SER A N 1
ATOM 1798 C CA . SER A 1 222 ? -18.392 -18.050 21.971 1.00 92.81 222 SER A CA 1
ATOM 1799 C C . SER A 1 222 ? -17.548 -19.058 22.764 1.00 92.81 222 SER A C 1
ATOM 1801 O O . SER A 1 222 ? -16.768 -18.649 23.628 1.00 92.81 222 SER A O 1
ATOM 1803 N N . PRO A 1 223 ? -17.591 -20.365 22.431 1.00 93.31 223 PRO A N 1
ATOM 1804 C CA . PRO A 1 223 ? -16.718 -21.371 23.042 1.00 93.31 223 PRO A CA 1
ATOM 1805 C C . PRO A 1 223 ? -15.235 -21.217 22.654 1.00 93.31 223 PRO A C 1
ATOM 1807 O O . PRO A 1 223 ? -14.377 -21.829 23.285 1.00 93.31 223 PRO A O 1
ATOM 1810 N N . VAL A 1 224 ? -14.930 -20.430 21.615 1.00 95.62 224 VAL A N 1
ATOM 1811 C CA . VAL A 1 224 ? -13.567 -20.138 21.142 1.00 95.62 224 VAL A CA 1
ATOM 1812 C C . VAL A 1 224 ? -13.390 -18.643 20.892 1.00 95.62 224 VAL A C 1
ATOM 1814 O O . VAL A 1 224 ? -14.280 -18.002 20.330 1.00 95.62 224 VAL A O 1
ATOM 1817 N N . TYR A 1 225 ? -12.247 -18.079 21.276 1.00 97.12 225 TYR A N 1
ATOM 1818 C CA . TYR A 1 225 ? -11.887 -16.687 20.992 1.00 97.12 225 TYR A CA 1
ATOM 1819 C C . TYR A 1 225 ? -10.827 -16.635 19.886 1.00 97.12 225 TYR A C 1
ATOM 1821 O O . TYR A 1 225 ? -9.902 -17.450 19.897 1.00 97.12 225 TYR A O 1
ATOM 1829 N N . PRO A 1 226 ? -10.940 -15.697 18.930 1.00 96.69 226 PRO A N 1
ATOM 1830 C CA . PRO A 1 226 ? -9.977 -15.569 17.856 1.00 96.69 226 PRO A CA 1
ATOM 1831 C C . PRO A 1 226 ? -8.707 -14.877 18.362 1.00 96.69 226 PRO A C 1
ATOM 1833 O O . PRO A 1 226 ? -8.759 -13.935 19.156 1.00 96.69 226 PRO A O 1
ATOM 1836 N N . ILE A 1 227 ? -7.564 -15.356 17.890 1.00 97.06 227 ILE A N 1
ATOM 1837 C CA . ILE A 1 227 ? -6.239 -15.017 18.408 1.00 97.06 227 ILE A CA 1
ATOM 1838 C C . ILE A 1 227 ? -5.232 -15.042 17.252 1.00 97.06 227 ILE A C 1
ATOM 1840 O O . ILE A 1 227 ? -5.355 -15.863 16.339 1.00 97.06 227 ILE A O 1
ATOM 1844 N N . ILE A 1 228 ? -4.267 -14.122 17.251 1.00 97.38 228 ILE A N 1
ATOM 1845 C CA . ILE A 1 228 ? -3.203 -14.077 16.238 1.00 97.38 228 ILE A CA 1
ATOM 1846 C C . ILE A 1 228 ? -1.860 -14.358 16.913 1.00 97.38 228 ILE A C 1
ATOM 1848 O O . ILE A 1 228 ? -1.501 -13.668 17.869 1.00 97.38 228 ILE A O 1
ATOM 1852 N N . TYR A 1 229 ? -1.125 -15.337 16.386 1.00 96.75 229 TYR A N 1
ATOM 1853 C CA . TYR A 1 229 ? 0.199 -15.756 16.849 1.00 96.75 229 TYR A CA 1
ATOM 1854 C C . TYR A 1 229 ? 1.299 -15.467 15.823 1.00 96.75 229 TYR A C 1
ATOM 1856 O O . TYR A 1 229 ? 1.050 -15.460 14.612 1.00 96.75 229 TYR A O 1
ATOM 1864 N N . ASP A 1 230 ? 2.518 -15.280 16.322 1.00 95.88 230 ASP A N 1
ATOM 1865 C CA . ASP A 1 230 ? 3.761 -15.347 15.552 1.00 95.88 230 ASP A CA 1
ATOM 1866 C C . ASP A 1 230 ? 4.317 -16.790 15.504 1.00 95.88 230 ASP A C 1
ATOM 1868 O O . ASP A 1 230 ? 3.681 -17.739 15.976 1.00 95.88 230 ASP A O 1
ATOM 1872 N N . ALA A 1 231 ? 5.485 -16.991 14.890 1.00 94.25 231 ALA A N 1
ATOM 1873 C CA . ALA A 1 231 ? 6.093 -18.317 14.763 1.00 94.25 231 ALA A CA 1
ATOM 1874 C C . ALA A 1 231 ? 6.683 -18.876 16.079 1.00 94.25 231 ALA A C 1
ATOM 1876 O O . ALA A 1 231 ? 7.079 -20.042 16.116 1.00 94.25 231 ALA A O 1
ATOM 1877 N N . GLN A 1 232 ? 6.713 -18.073 17.146 1.00 95.00 232 GLN A N 1
ATOM 1878 C CA . GLN A 1 232 ? 7.263 -18.361 18.474 1.00 95.00 232 GLN A CA 1
ATOM 1879 C C . GLN A 1 232 ? 6.152 -18.442 19.539 1.00 95.00 232 GLN A C 1
ATOM 1881 O O . GLN A 1 232 ? 6.436 -18.462 20.735 1.00 95.00 232 GLN A O 1
ATOM 1886 N N . ASP A 1 233 ? 4.890 -18.505 19.102 1.00 94.00 233 ASP A N 1
ATOM 1887 C CA . ASP A 1 233 ? 3.688 -18.537 19.939 1.00 94.00 233 ASP A CA 1
ATOM 1888 C C . ASP A 1 233 ? 3.463 -17.254 20.768 1.00 94.00 233 ASP A C 1
ATOM 1890 O O . ASP A 1 233 ? 2.658 -17.239 21.706 1.00 94.00 233 ASP A O 1
ATOM 1894 N N . HIS A 1 234 ? 4.088 -16.132 20.389 1.00 94.81 234 HIS A N 1
ATOM 1895 C CA . HIS A 1 234 ? 3.731 -14.828 20.940 1.00 94.81 234 HIS A CA 1
ATOM 1896 C C . HIS A 1 234 ? 2.389 -14.363 20.369 1.00 94.81 234 HIS A C 1
ATOM 1898 O O . HIS A 1 234 ? 2.172 -14.354 19.157 1.00 94.81 234 HIS A O 1
ATOM 1904 N N . VAL A 1 235 ? 1.486 -13.916 21.244 1.00 96.12 235 VAL A N 1
ATOM 1905 C CA . VAL A 1 235 ? 0.221 -13.294 20.832 1.00 96.12 235 VAL A CA 1
ATOM 1906 C C . VAL A 1 235 ? 0.479 -11.879 20.312 1.00 96.12 235 VAL A C 1
ATOM 1908 O O . VAL A 1 235 ? 1.022 -11.044 21.038 1.00 96.12 235 VAL A O 1
ATOM 1911 N N . LEU A 1 236 ? 0.009 -11.591 19.097 1.00 95.94 236 LEU A N 1
ATOM 1912 C CA . LEU A 1 236 ? -0.079 -10.242 18.531 1.00 95.94 236 LEU A CA 1
ATOM 1913 C C . LEU A 1 236 ? -1.302 -9.518 19.103 1.00 95.94 236 LEU A C 1
ATOM 1915 O O . LEU A 1 236 ? -1.186 -8.461 19.723 1.00 95.94 236 LEU A O 1
ATOM 1919 N N . SER A 1 237 ? -2.488 -10.099 18.927 1.00 95.06 237 SER A N 1
ATOM 1920 C CA . SER A 1 237 ? -3.756 -9.558 19.417 1.00 95.06 237 SER A CA 1
ATOM 1921 C C . SER A 1 237 ? -4.794 -10.654 19.636 1.00 95.06 237 SER A C 1
ATOM 1923 O O . SER A 1 237 ? -4.701 -11.748 19.076 1.00 95.06 237 SER A O 1
ATOM 1925 N N . MET A 1 238 ? -5.810 -10.322 20.437 1.00 95.75 238 MET A N 1
ATOM 1926 C CA . MET A 1 238 ? -7.053 -11.074 20.600 1.00 95.75 238 MET A CA 1
ATOM 1927 C C . MET A 1 238 ? -8.212 -10.238 20.023 1.00 95.75 238 MET A C 1
ATOM 1929 O O . MET A 1 238 ? -8.846 -9.456 20.753 1.00 95.75 238 MET A O 1
ATOM 1933 N N . PRO A 1 239 ? -8.485 -10.326 18.707 1.00 94.75 239 PRO A N 1
ATOM 1934 C CA . PRO A 1 239 ? -9.555 -9.559 18.084 1.00 94.75 239 PRO A CA 1
ATOM 1935 C C . PRO A 1 239 ? -10.940 -9.913 18.655 1.00 94.75 239 PRO A C 1
ATOM 1937 O O . PRO A 1 239 ? -11.164 -11.034 19.098 1.00 94.75 239 PRO A O 1
ATOM 1940 N N . PRO A 1 240 ? -11.922 -8.996 18.635 1.00 92.88 240 PRO A N 1
ATOM 1941 C CA . PRO A 1 240 ? -11.826 -7.569 18.333 1.00 92.88 240 PRO A CA 1
ATOM 1942 C C . PRO A 1 240 ? -11.487 -6.714 19.578 1.00 92.88 240 PRO A C 1
ATOM 1944 O O . PRO A 1 240 ? -11.792 -5.517 19.627 1.00 92.88 240 PRO A O 1
ATOM 1947 N N . ILE A 1 241 ? -10.938 -7.332 20.631 1.00 92.62 241 ILE A N 1
ATOM 1948 C CA . ILE A 1 241 ? -10.861 -6.741 21.970 1.00 92.62 241 ILE A CA 1
ATOM 1949 C C . ILE A 1 241 ? -9.591 -5.906 22.143 1.00 92.62 241 ILE A C 1
ATOM 1951 O O . ILE A 1 241 ? -9.693 -4.686 22.291 1.00 92.62 241 ILE A O 1
ATOM 1955 N N . ILE A 1 242 ? -8.411 -6.536 22.142 1.00 92.00 242 ILE A N 1
ATOM 1956 C CA . ILE A 1 242 ? -7.161 -5.882 22.558 1.00 92.00 242 ILE A CA 1
ATOM 1957 C C . ILE A 1 242 ? -5.920 -6.492 21.892 1.00 92.00 242 ILE A C 1
ATOM 1959 O O . ILE A 1 242 ? -5.887 -7.685 21.586 1.00 92.00 242 ILE A O 1
ATOM 1963 N N . ASN A 1 243 ? -4.887 -5.668 21.713 1.00 94.38 243 ASN A N 1
ATOM 1964 C CA . ASN A 1 243 ? -3.566 -6.092 21.246 1.00 94.38 243 ASN A CA 1
ATOM 1965 C C . ASN A 1 243 ? -2.686 -6.514 22.440 1.00 94.38 243 ASN A C 1
ATOM 1967 O O . ASN A 1 243 ? -3.000 -6.226 23.596 1.00 94.38 243 ASN A O 1
ATOM 1971 N N . SER A 1 244 ? -1.577 -7.191 22.170 1.00 94.44 244 SER A N 1
ATOM 1972 C CA . SER A 1 244 ? -0.540 -7.517 23.151 1.00 94.44 244 SER A CA 1
ATOM 1973 C C . SER A 1 244 ? 0.433 -6.353 23.335 1.00 94.44 244 SER A C 1
ATOM 1975 O O . SER A 1 244 ? 0.767 -5.668 22.365 1.00 94.44 244 SER A O 1
ATOM 1977 N N . GLU A 1 245 ? 0.944 -6.167 24.554 1.00 94.88 245 GLU A N 1
ATOM 1978 C CA . GLU A 1 245 ? 1.991 -5.175 24.851 1.00 94.88 245 GLU A CA 1
ATOM 1979 C C . GLU A 1 245 ? 3.290 -5.465 24.072 1.00 94.88 245 GLU A C 1
ATOM 1981 O O . GLU A 1 245 ? 3.991 -4.536 23.683 1.00 94.88 245 GLU A O 1
ATOM 1986 N N . HIS A 1 246 ? 3.570 -6.738 23.761 1.00 93.44 246 HIS A N 1
ATOM 1987 C CA . HIS A 1 246 ? 4.768 -7.170 23.023 1.00 93.44 246 HIS A CA 1
ATOM 1988 C C . HIS A 1 246 ? 4.903 -6.530 21.631 1.00 93.44 246 HIS A C 1
ATOM 1990 O O . HIS A 1 246 ? 6.008 -6.243 21.189 1.00 93.44 246 HIS A O 1
ATOM 1996 N N . SER A 1 247 ? 3.771 -6.284 20.969 1.00 94.44 247 SER A N 1
ATOM 1997 C CA . SER A 1 247 ? 3.694 -5.829 19.572 1.00 94.44 247 SER A CA 1
ATOM 1998 C C . SER A 1 247 ? 3.296 -4.355 19.440 1.00 94.44 247 SER A C 1
ATOM 2000 O O . SER A 1 247 ? 2.824 -3.909 18.394 1.00 94.44 247 SER A O 1
ATOM 2002 N N . LYS A 1 248 ? 3.411 -3.598 20.531 1.00 94.00 248 LYS A N 1
ATOM 2003 C CA . LYS A 1 248 ? 2.938 -2.219 20.655 1.00 94.00 248 LYS A CA 1
ATOM 2004 C C . LYS A 1 248 ? 3.698 -1.264 19.738 1.00 94.00 248 LYS A C 1
ATOM 2006 O O . LYS A 1 248 ? 4.906 -1.095 19.865 1.00 94.00 248 LYS A O 1
ATOM 2011 N N . ILE A 1 249 ? 2.958 -0.568 18.878 1.00 93.62 249 ILE A N 1
ATOM 2012 C CA . ILE A 1 249 ? 3.500 0.527 18.072 1.00 93.62 249 ILE A CA 1
ATOM 2013 C C . ILE A 1 249 ? 3.915 1.722 18.943 1.00 93.62 249 ILE A C 1
ATOM 2015 O O . ILE A 1 249 ? 3.280 2.047 19.947 1.00 93.62 249 ILE A O 1
ATOM 2019 N N . THR A 1 250 ? 4.989 2.394 18.537 1.00 92.75 250 THR A N 1
ATOM 2020 C CA . THR A 1 250 ? 5.558 3.579 19.194 1.00 92.75 250 THR A CA 1
ATOM 2021 C C . THR A 1 250 ? 6.015 4.601 18.146 1.00 92.75 250 THR A C 1
ATOM 2023 O O . THR A 1 250 ? 6.022 4.324 16.949 1.00 92.75 250 THR A O 1
ATOM 2026 N N . LEU A 1 251 ? 6.480 5.780 18.575 1.00 92.19 251 LEU A N 1
ATOM 2027 C CA . LEU A 1 251 ? 7.099 6.768 17.671 1.00 92.19 251 LEU A CA 1
ATOM 2028 C C . LEU A 1 251 ? 8.392 6.255 16.995 1.00 92.19 251 LEU A C 1
ATOM 2030 O O . LEU A 1 251 ? 8.816 6.783 15.965 1.00 92.19 251 LEU A O 1
ATOM 2034 N N . ASN A 1 252 ? 9.019 5.218 17.560 1.00 91.81 252 ASN A N 1
ATOM 2035 C CA . ASN A 1 252 ? 10.236 4.615 17.019 1.00 91.81 252 ASN A CA 1
ATOM 2036 C C . ASN A 1 252 ? 9.956 3.515 15.986 1.00 91.81 252 ASN A C 1
ATOM 2038 O O . ASN A 1 252 ? 10.858 3.198 15.212 1.00 91.81 252 ASN A O 1
ATOM 2042 N N . THR A 1 253 ? 8.731 2.978 15.940 1.00 92.75 253 THR A N 1
ATOM 2043 C CA . THR A 1 253 ? 8.315 1.943 14.984 1.00 92.75 253 THR A CA 1
ATOM 2044 C C . THR A 1 253 ? 8.605 2.384 13.548 1.00 92.75 253 THR A C 1
ATOM 2046 O O . THR A 1 253 ? 8.355 3.535 13.169 1.00 92.75 253 THR A O 1
ATOM 2049 N N . ARG A 1 254 ? 9.154 1.471 12.740 1.00 90.38 254 ARG A N 1
ATOM 2050 C CA . ARG A 1 254 ? 9.444 1.704 11.315 1.00 90.38 254 ARG A CA 1
ATOM 2051 C C . ARG A 1 254 ? 8.594 0.830 10.417 1.00 90.38 254 ARG A C 1
ATOM 2053 O O . ARG A 1 254 ? 8.099 1.325 9.407 1.00 90.38 254 ARG A O 1
ATOM 2060 N N . ASN A 1 255 ? 8.388 -0.431 10.772 1.00 92.44 255 ASN A N 1
ATOM 2061 C CA . ASN A 1 255 ? 7.520 -1.321 10.017 1.00 92.44 255 ASN A CA 1
ATOM 2062 C C . ASN A 1 255 ? 6.237 -1.594 10.812 1.00 92.44 255 ASN A C 1
ATOM 2064 O O . ASN A 1 255 ? 6.283 -2.142 11.907 1.00 92.44 255 ASN A O 1
ATOM 2068 N N . VAL A 1 256 ? 5.083 -1.216 10.262 1.00 94.19 256 VAL A N 1
ATOM 2069 C CA . VAL A 1 256 ? 3.771 -1.463 10.878 1.00 94.19 256 VAL A CA 1
ATOM 2070 C C . VAL A 1 256 ? 3.098 -2.618 10.157 1.00 94.19 256 VAL A C 1
ATOM 2072 O O . VAL A 1 256 ? 2.839 -2.527 8.955 1.00 94.19 256 VAL A O 1
ATOM 2075 N N . PHE A 1 257 ? 2.776 -3.684 10.884 1.00 95.38 257 PHE A N 1
ATOM 2076 C CA . PHE A 1 257 ? 1.861 -4.725 10.426 1.00 95.38 257 PHE A CA 1
ATOM 2077 C C . PHE A 1 257 ? 0.438 -4.386 10.880 1.00 95.38 257 PHE A C 1
ATOM 2079 O O . PHE A 1 257 ? 0.205 -4.050 12.039 1.00 95.38 257 PHE A O 1
ATOM 2086 N N . ILE A 1 258 ? -0.509 -4.437 9.951 1.00 95.44 258 ILE A N 1
ATOM 2087 C CA . ILE A 1 258 ? -1.925 -4.153 10.178 1.00 95.44 258 ILE A CA 1
ATOM 2088 C C . ILE A 1 258 ? -2.679 -5.449 9.897 1.00 95.44 258 ILE A C 1
ATOM 2090 O O . ILE A 1 258 ? -2.754 -5.866 8.739 1.00 95.44 258 ILE A O 1
ATOM 2094 N N . ASP A 1 259 ? -3.243 -6.075 10.924 1.00 95.31 259 ASP A N 1
ATOM 2095 C CA . ASP A 1 259 ? -4.236 -7.133 10.761 1.00 95.31 259 ASP A CA 1
ATOM 2096 C C . ASP A 1 259 ? -5.643 -6.531 10.737 1.00 95.31 259 ASP A C 1
ATOM 2098 O O . ASP A 1 259 ? -5.962 -5.562 11.431 1.00 95.31 259 ASP A O 1
ATOM 2102 N N . VAL A 1 260 ? -6.513 -7.120 9.926 1.00 96.75 260 VAL A N 1
ATOM 2103 C CA . VAL A 1 260 ? -7.920 -6.749 9.865 1.00 96.75 260 VAL A CA 1
ATOM 2104 C C . VAL A 1 260 ? -8.755 -8.023 9.878 1.00 96.75 260 VAL A C 1
ATOM 2106 O O . VAL A 1 260 ? -8.679 -8.834 8.959 1.00 96.75 260 VAL A O 1
ATOM 2109 N N . THR A 1 261 ? -9.570 -8.205 10.917 1.00 96.62 261 THR A N 1
ATOM 2110 C CA . THR A 1 261 ? -10.426 -9.392 11.094 1.00 96.62 261 THR A CA 1
ATOM 2111 C C . THR A 1 261 ? -11.900 -9.031 10.997 1.00 96.62 261 THR A C 1
ATOM 2113 O O . THR A 1 261 ? -12.355 -8.050 11.600 1.00 96.62 261 THR A O 1
ATOM 2116 N N . ALA A 1 262 ? -12.684 -9.827 10.272 1.00 95.94 262 ALA A N 1
ATOM 2117 C CA . ALA A 1 262 ? -14.052 -9.463 9.917 1.00 95.94 262 ALA A CA 1
ATOM 2118 C C . ALA A 1 262 ? -15.028 -10.643 9.804 1.00 95.94 262 ALA A C 1
ATOM 2120 O O . ALA A 1 262 ? -14.645 -11.806 9.670 1.00 95.94 262 ALA A O 1
ATOM 2121 N N . ILE A 1 263 ? -16.316 -10.291 9.807 1.00 94.25 263 ILE A N 1
ATOM 2122 C CA . ILE A 1 263 ? -17.427 -11.150 9.361 1.00 94.25 263 ILE A CA 1
ATOM 2123 C C . ILE A 1 263 ? -18.048 -10.668 8.032 1.00 94.25 263 ILE A C 1
ATOM 2125 O O . ILE A 1 263 ? -18.858 -11.373 7.444 1.00 94.25 263 ILE A O 1
ATOM 2129 N N . ASP A 1 264 ? -17.665 -9.481 7.542 1.00 92.56 264 ASP A N 1
ATOM 2130 C CA . ASP A 1 264 ? -18.143 -8.877 6.288 1.00 92.56 264 ASP A CA 1
ATOM 2131 C C . ASP A 1 264 ? -16.959 -8.595 5.347 1.00 92.56 264 ASP A C 1
ATOM 2133 O O . ASP A 1 264 ? -16.114 -7.745 5.638 1.00 92.56 264 ASP A O 1
ATOM 2137 N N . GLN A 1 265 ? -16.912 -9.291 4.204 1.00 91.44 265 GLN A N 1
ATOM 2138 C CA . GLN A 1 265 ? -15.825 -9.175 3.221 1.00 91.44 265 GLN A CA 1
ATOM 2139 C C . GLN A 1 265 ? -15.746 -7.784 2.581 1.00 91.44 265 GLN A C 1
ATOM 2141 O O . GLN A 1 265 ? -14.657 -7.271 2.345 1.00 91.44 265 GLN A O 1
ATOM 2146 N N . THR A 1 266 ? -16.886 -7.143 2.313 1.00 87.69 266 THR A N 1
ATOM 2147 C CA . THR A 1 266 ? -16.893 -5.836 1.638 1.00 87.69 266 THR A CA 1
ATOM 2148 C C . THR A 1 266 ? -16.318 -4.764 2.558 1.00 87.69 266 THR A C 1
ATOM 2150 O O . THR A 1 266 ? -15.567 -3.893 2.120 1.00 87.69 266 THR A O 1
ATOM 2153 N N . LYS A 1 267 ? -16.640 -4.832 3.853 1.00 89.69 267 LYS A N 1
ATOM 2154 C CA . LYS A 1 267 ? -16.106 -3.905 4.857 1.00 89.69 267 LYS A CA 1
ATOM 2155 C C . LYS A 1 267 ? -14.648 -4.210 5.184 1.00 89.69 267 LYS A C 1
ATOM 2157 O O . LYS A 1 267 ? -13.891 -3.260 5.352 1.00 89.69 267 LYS A O 1
ATOM 2162 N N . LEU A 1 268 ? -14.248 -5.484 5.211 1.00 92.00 268 LEU A N 1
ATOM 2163 C CA . LEU A 1 268 ? -12.844 -5.893 5.308 1.00 92.00 268 LEU A CA 1
ATOM 2164 C C . LEU A 1 268 ? -12.003 -5.235 4.205 1.00 92.00 268 LEU A C 1
ATOM 2166 O O . LEU A 1 268 ? -11.052 -4.515 4.511 1.00 92.00 268 LEU A O 1
ATOM 2170 N N . ASP A 1 269 ? -12.417 -5.410 2.946 1.00 88.00 269 ASP A N 1
ATOM 2171 C CA . ASP A 1 269 ? -11.740 -4.852 1.773 1.00 88.00 269 ASP A CA 1
ATOM 2172 C C . ASP A 1 269 ? -11.661 -3.319 1.836 1.00 88.00 269 ASP A C 1
ATOM 2174 O O . ASP A 1 269 ? -10.628 -2.739 1.507 1.00 88.00 269 ASP A O 1
ATOM 2178 N N . ILE A 1 270 ? -12.727 -2.633 2.263 1.00 88.62 270 ILE A N 1
ATOM 2179 C CA . ILE A 1 270 ? -12.709 -1.169 2.404 1.00 88.62 270 ILE A CA 1
ATOM 2180 C C . ILE A 1 270 ? -11.740 -0.746 3.513 1.00 88.62 270 ILE A C 1
ATOM 2182 O O . ILE A 1 270 ? -10.887 0.107 3.277 1.00 88.62 270 ILE A O 1
ATOM 2186 N N . VAL A 1 271 ? -11.841 -1.337 4.704 1.00 92.94 271 VAL A N 1
ATOM 2187 C CA . VAL A 1 271 ? -11.086 -0.912 5.893 1.00 92.94 271 VAL A CA 1
ATOM 2188 C C . VAL A 1 271 ? -9.584 -1.131 5.726 1.00 92.94 271 VAL A C 1
ATOM 2190 O O . VAL A 1 271 ? -8.819 -0.201 5.983 1.00 92.94 271 VAL A O 1
ATOM 2193 N N . VAL A 1 272 ? -9.151 -2.300 5.233 1.00 92.38 272 VAL A N 1
ATOM 2194 C CA . VAL A 1 272 ? -7.717 -2.565 5.011 1.00 92.38 272 VAL A CA 1
ATOM 2195 C C . VAL A 1 272 ? -7.125 -1.599 3.979 1.00 92.38 272 VAL A C 1
ATOM 2197 O O . VAL A 1 272 ? -6.032 -1.070 4.178 1.00 92.38 272 VAL A O 1
ATOM 2200 N N . ASN A 1 273 ? -7.882 -1.279 2.921 1.00 89.69 273 ASN A N 1
ATOM 2201 C CA . ASN A 1 273 ? -7.470 -0.282 1.937 1.00 89.69 273 ASN A CA 1
ATOM 2202 C C . ASN A 1 273 ? -7.441 1.135 2.533 1.00 89.69 273 ASN A C 1
ATOM 2204 O O . ASN A 1 273 ? -6.513 1.876 2.229 1.00 89.69 273 ASN A O 1
ATOM 2208 N N . MET A 1 274 ? -8.403 1.532 3.373 1.00 89.94 274 MET A N 1
ATOM 2209 C CA . MET A 1 274 ? -8.419 2.866 3.997 1.00 89.94 274 MET A CA 1
ATOM 2210 C C . MET A 1 274 ? -7.190 3.098 4.879 1.00 89.94 274 MET A C 1
ATOM 2212 O O . MET A 1 274 ? -6.452 4.049 4.631 1.00 89.94 274 MET A O 1
ATOM 2216 N N . VAL A 1 275 ? -6.913 2.212 5.842 1.00 90.19 275 VAL A N 1
ATOM 2217 C CA . VAL A 1 275 ? -5.766 2.386 6.756 1.00 90.19 275 VAL A CA 1
ATOM 2218 C C . VAL A 1 275 ? -4.444 2.387 5.980 1.00 90.19 275 VAL A C 1
ATOM 2220 O O . VAL A 1 275 ? -3.612 3.272 6.179 1.00 90.19 275 VAL A O 1
ATOM 2223 N N . ALA A 1 276 ? -4.271 1.451 5.038 1.00 89.31 276 ALA A N 1
ATOM 2224 C CA . ALA A 1 276 ? -3.055 1.372 4.234 1.00 89.31 276 ALA A CA 1
ATOM 2225 C C . ALA A 1 276 ? -2.869 2.594 3.315 1.00 89.31 276 ALA A C 1
ATOM 2227 O O . ALA A 1 276 ? -1.772 3.142 3.235 1.00 89.31 276 ALA A O 1
ATOM 2228 N N . THR A 1 277 ? -3.923 3.051 2.628 1.00 87.69 277 THR A N 1
ATOM 2229 C CA . THR A 1 277 ? -3.811 4.188 1.697 1.00 87.69 277 THR A CA 1
ATOM 2230 C C . THR A 1 277 ? -3.590 5.511 2.420 1.00 87.69 277 THR A C 1
ATOM 2232 O O . THR A 1 277 ? -2.705 6.257 2.003 1.00 87.69 277 THR A O 1
ATOM 2235 N N . MET A 1 278 ? -4.303 5.787 3.520 1.00 88.94 278 MET A N 1
ATOM 2236 C CA . MET A 1 278 ? -4.169 7.066 4.230 1.00 88.94 278 MET A CA 1
ATOM 2237 C C . MET A 1 278 ? -2.752 7.293 4.768 1.00 88.94 278 MET A C 1
ATOM 2239 O O . MET A 1 278 ? -2.224 8.390 4.604 1.00 88.94 278 MET A O 1
ATOM 2243 N N . PHE A 1 279 ? -2.111 6.252 5.314 1.00 87.50 279 PHE A N 1
ATOM 2244 C CA . PHE A 1 279 ? -0.792 6.352 5.956 1.00 87.50 279 PHE A CA 1
ATOM 2245 C C . PHE A 1 279 ? 0.391 5.967 5.056 1.00 87.50 279 PHE A C 1
ATOM 2247 O O . PHE A 1 279 ? 1.547 6.158 5.435 1.00 87.50 279 PHE A O 1
ATOM 2254 N N . SER A 1 280 ? 0.130 5.524 3.820 1.00 85.38 280 SER A N 1
ATOM 2255 C CA . SER A 1 280 ? 1.177 5.319 2.805 1.00 85.38 280 SER A CA 1
ATOM 2256 C C . SER A 1 280 ? 1.927 6.600 2.403 1.00 85.38 280 SER A C 1
ATOM 2258 O O . SER A 1 280 ? 2.982 6.504 1.781 1.00 85.38 280 SER A O 1
ATOM 2260 N N . GLU A 1 281 ? 1.439 7.793 2.772 1.00 82.88 281 GLU A N 1
ATOM 2261 C CA . GLU A 1 281 ? 2.171 9.055 2.576 1.00 82.88 281 GLU A CA 1
ATOM 2262 C C . GLU A 1 281 ? 3.391 9.210 3.498 1.00 82.88 281 GLU A C 1
ATOM 2264 O O . GLU A 1 281 ? 4.320 9.934 3.154 1.00 82.88 281 GLU A O 1
ATOM 2269 N N . TYR A 1 282 ? 3.408 8.505 4.635 1.00 84.06 282 TYR A N 1
ATOM 2270 C CA . TYR A 1 282 ? 4.482 8.563 5.636 1.00 84.06 282 TYR A CA 1
ATOM 2271 C C . TYR A 1 282 ? 5.538 7.460 5.485 1.00 84.06 282 TYR A C 1
ATOM 2273 O O . TYR A 1 282 ? 6.486 7.406 6.274 1.00 84.06 282 TYR A O 1
ATOM 2281 N N . CYS A 1 283 ? 5.367 6.567 4.507 1.00 80.00 283 CYS A N 1
ATOM 2282 C CA . CYS A 1 283 ? 6.393 5.605 4.112 1.00 80.00 283 CYS A CA 1
ATOM 2283 C C . CYS A 1 283 ? 7.557 6.333 3.421 1.00 80.00 283 CYS A C 1
ATOM 2285 O O . CYS A 1 283 ? 7.373 7.391 2.822 1.00 80.00 283 CYS A O 1
ATOM 2287 N N . GLU A 1 284 ? 8.757 5.752 3.476 1.00 67.94 284 GLU A N 1
ATOM 2288 C CA . GLU A 1 284 ? 9.974 6.346 2.902 1.00 67.94 284 GLU A CA 1
ATOM 2289 C C . GLU A 1 284 ? 9.860 6.699 1.408 1.00 67.94 284 GLU A C 1
ATOM 2291 O O . GLU A 1 284 ? 10.364 7.740 0.992 1.00 67.94 284 GLU A O 1
ATOM 2296 N N . GLU A 1 285 ? 9.138 5.886 0.631 1.00 58.72 285 GLU A N 1
ATOM 2297 C CA . GLU A 1 285 ? 8.645 6.250 -0.699 1.00 58.72 285 GLU A CA 1
ATOM 2298 C C . GLU A 1 285 ? 7.118 6.492 -0.626 1.00 58.72 285 GLU A C 1
ATOM 2300 O O . GLU A 1 285 ? 6.345 5.524 -0.611 1.00 58.72 285 GLU A O 1
ATOM 2305 N N . PRO A 1 286 ? 6.639 7.753 -0.589 1.00 56.75 286 PRO A N 1
ATOM 2306 C CA . PRO A 1 286 ? 5.217 8.058 -0.435 1.00 56.75 286 PRO A CA 1
ATOM 2307 C C . PRO A 1 286 ? 4.345 7.409 -1.513 1.00 56.75 286 PRO A C 1
ATOM 2309 O O . PRO A 1 286 ? 4.694 7.402 -2.698 1.00 56.75 286 PRO A O 1
ATOM 2312 N N . PHE A 1 287 ? 3.204 6.853 -1.095 1.00 56.47 287 PHE A N 1
ATOM 2313 C CA . PHE A 1 287 ? 2.236 6.120 -1.932 1.00 56.47 287 PHE A CA 1
ATOM 2314 C C . PHE A 1 287 ? 2.812 4.903 -2.677 1.00 56.47 287 PHE A C 1
ATOM 2316 O O . PHE A 1 287 ? 2.105 4.251 -3.458 1.00 56.47 287 PHE A O 1
ATOM 2323 N N . THR A 1 288 ? 4.088 4.582 -2.455 1.00 42.75 288 THR A N 1
ATOM 2324 C CA . THR A 1 288 ? 4.796 3.597 -3.253 1.00 42.75 288 THR A CA 1
ATOM 2325 C C . THR A 1 288 ? 4.758 2.244 -2.601 1.00 42.75 288 THR A C 1
ATOM 2327 O O . THR A 1 288 ? 4.958 2.033 -1.410 1.00 42.75 288 THR A O 1
ATOM 2330 N N . VAL A 1 289 ? 4.473 1.297 -3.469 1.00 46.50 289 VAL A N 1
ATOM 2331 C CA . VAL A 1 289 ? 4.382 -0.100 -3.161 1.00 46.50 289 VAL A CA 1
ATOM 2332 C C . VAL A 1 289 ? 4.858 -0.690 -4.531 1.00 46.50 289 VAL A C 1
ATOM 2334 O O . VAL A 1 289 ? 4.147 -0.611 -5.521 1.00 46.50 289 VAL A O 1
ATOM 2337 N N . ILE A 1 290 ? 6.155 -1.030 -4.644 1.00 50.38 290 ILE A N 1
ATOM 2338 C CA . ILE A 1 290 ? 7.052 -1.156 -5.831 1.00 50.38 290 ILE A CA 1
ATOM 2339 C C . ILE A 1 290 ? 6.428 -1.175 -7.241 1.00 50.38 290 ILE A C 1
ATOM 2341 O O . ILE A 1 290 ? 5.985 -2.191 -7.763 1.00 50.38 290 ILE A O 1
ATOM 2345 N N . ILE A 1 291 ? 6.632 -0.044 -7.929 1.00 55.22 291 ILE A N 1
ATOM 2346 C CA . ILE A 1 291 ? 6.965 0.023 -9.369 1.00 55.22 291 ILE A CA 1
ATOM 2347 C C . ILE A 1 291 ? 8.084 1.078 -9.564 1.00 55.22 291 ILE A C 1
ATOM 2349 O O . ILE A 1 291 ? 8.121 1.801 -10.555 1.00 55.22 291 ILE A O 1
ATOM 2353 N N . GLY A 1 292 ? 8.963 1.245 -8.565 1.00 58.47 292 GLY A N 1
ATOM 2354 C CA . GLY A 1 292 ? 10.045 2.238 -8.602 1.00 58.47 292 GLY A CA 1
ATOM 2355 C C . GLY A 1 292 ? 11.114 1.865 -9.628 1.00 58.47 292 GLY A C 1
ATOM 2356 O O . GLY A 1 292 ? 11.401 2.635 -10.536 1.00 58.47 292 GLY A O 1
ATOM 2357 N N . ILE A 1 293 ? 11.618 0.627 -9.551 1.00 66.94 293 ILE A N 1
ATOM 2358 C CA . ILE A 1 293 ? 12.702 0.118 -10.408 1.00 66.94 293 ILE A CA 1
ATOM 2359 C C . ILE A 1 293 ? 12.373 0.275 -11.899 1.00 66.94 293 ILE A C 1
ATOM 2361 O O . ILE A 1 293 ? 13.180 0.829 -12.637 1.00 66.94 293 ILE A O 1
ATOM 2365 N N . LEU A 1 294 ? 11.184 -0.147 -12.346 1.00 71.12 294 LEU A N 1
ATOM 2366 C CA . LEU A 1 294 ? 10.811 -0.050 -13.762 1.00 71.12 294 LEU A CA 1
ATOM 2367 C C . LEU A 1 294 ? 10.676 1.408 -14.232 1.00 71.12 294 LEU A C 1
ATOM 2369 O O . LEU A 1 294 ? 11.131 1.735 -15.323 1.00 71.12 294 LEU A O 1
ATOM 2373 N N . PHE A 1 295 ? 10.112 2.293 -13.404 1.00 75.44 295 PHE A N 1
ATOM 2374 C CA . PHE A 1 295 ? 10.017 3.720 -13.721 1.00 75.44 295 PHE A CA 1
ATOM 2375 C C . PHE A 1 295 ? 11.401 4.381 -13.813 1.00 75.44 295 PHE A C 1
ATOM 2377 O O . PHE A 1 295 ? 11.656 5.152 -14.738 1.00 75.44 295 PHE A O 1
ATOM 2384 N N . CYS A 1 296 ? 12.318 4.042 -12.903 1.00 79.56 296 CYS A N 1
ATOM 2385 C CA . CYS A 1 296 ? 13.699 4.521 -12.938 1.00 79.56 296 CYS A CA 1
ATOM 2386 C C . CYS A 1 296 ? 14.459 3.997 -14.167 1.00 79.56 296 CYS A C 1
ATOM 2388 O O . CYS A 1 296 ? 15.153 4.774 -14.819 1.00 79.56 296 CYS A O 1
ATOM 2390 N N . VAL A 1 297 ? 14.294 2.716 -14.523 1.00 81.81 297 VAL A N 1
ATOM 2391 C CA . VAL A 1 297 ? 14.895 2.114 -15.728 1.00 81.81 297 VAL A CA 1
ATOM 2392 C C . VAL A 1 297 ? 14.380 2.793 -16.999 1.00 81.81 297 VAL A C 1
ATOM 2394 O O . VAL A 1 297 ? 15.189 3.170 -17.844 1.00 81.81 297 VAL A O 1
ATOM 2397 N N . ASP A 1 298 ? 13.069 3.019 -17.120 1.00 84.81 298 ASP A N 1
ATOM 2398 C CA . ASP A 1 298 ? 12.475 3.680 -18.290 1.00 84.81 298 ASP A CA 1
ATOM 2399 C C . ASP A 1 298 ? 12.870 5.162 -18.393 1.00 84.81 298 ASP A C 1
ATOM 2401 O O . ASP A 1 298 ? 13.202 5.647 -19.474 1.00 84.81 298 ASP A O 1
ATOM 2405 N N . THR A 1 299 ? 12.927 5.873 -17.262 1.00 87.38 299 THR A N 1
ATOM 2406 C CA . THR A 1 299 ? 13.377 7.275 -17.206 1.00 87.38 299 THR A CA 1
ATOM 2407 C C . THR A 1 299 ? 14.852 7.399 -17.596 1.00 87.38 299 THR A C 1
ATOM 2409 O O . THR A 1 299 ? 15.215 8.262 -18.398 1.00 87.38 299 THR A O 1
ATOM 2412 N N . LEU A 1 300 ? 15.709 6.508 -17.086 1.00 89.88 300 LEU A N 1
ATOM 2413 C CA . LEU A 1 300 ? 17.130 6.484 -17.426 1.00 89.88 300 LEU A CA 1
ATOM 2414 C C . LEU A 1 300 ? 17.342 6.111 -18.900 1.00 89.88 300 LEU A C 1
ATOM 2416 O O . LEU A 1 300 ? 18.085 6.794 -19.603 1.00 89.88 300 LEU A O 1
ATOM 2420 N N . HIS A 1 301 ? 16.638 5.093 -19.406 1.00 89.44 301 HIS A N 1
ATOM 2421 C CA . HIS A 1 301 ? 16.676 4.728 -20.826 1.00 89.44 301 HIS A CA 1
ATOM 2422 C C . HIS A 1 301 ? 16.159 5.853 -21.725 1.00 89.44 301 HIS A C 1
ATOM 2424 O O . HIS A 1 301 ? 16.752 6.127 -22.766 1.00 89.44 301 HIS A O 1
ATOM 2430 N N . SER A 1 302 ? 15.130 6.575 -21.285 1.00 89.56 302 SER A N 1
ATOM 2431 C CA . SER A 1 302 ? 14.616 7.762 -21.966 1.00 89.56 302 SER A CA 1
ATOM 2432 C C . SER A 1 302 ? 15.671 8.861 -22.099 1.00 89.56 302 SER A C 1
ATOM 2434 O O . SER A 1 302 ? 15.843 9.397 -23.194 1.00 89.56 302 SER A O 1
ATOM 2436 N N . ALA A 1 303 ? 16.409 9.160 -21.027 1.00 92.06 303 ALA A N 1
ATOM 2437 C CA . ALA A 1 303 ? 17.500 10.132 -21.054 1.00 92.06 303 ALA A CA 1
ATOM 2438 C C . ALA A 1 303 ? 18.654 9.682 -21.972 1.00 92.06 303 ALA A C 1
ATOM 2440 O O . ALA A 1 303 ? 19.132 10.470 -22.788 1.00 92.06 303 ALA A O 1
ATOM 2441 N N . VAL A 1 304 ? 19.053 8.405 -21.905 1.00 91.19 304 VAL A N 1
ATOM 2442 C CA . VAL A 1 304 ? 20.106 7.830 -22.765 1.00 91.19 304 VAL A CA 1
ATOM 2443 C C . VAL A 1 304 ? 19.700 7.833 -24.245 1.00 91.19 304 VAL A C 1
ATOM 2445 O O . VAL A 1 304 ? 20.529 8.126 -25.104 1.00 91.19 304 VAL A O 1
ATOM 2448 N N . ALA A 1 305 ? 18.430 7.573 -24.565 1.00 88.00 305 ALA A N 1
ATOM 2449 C CA . ALA A 1 305 ? 17.919 7.636 -25.935 1.00 88.00 305 ALA A CA 1
ATOM 2450 C C . ALA A 1 305 ? 17.893 9.075 -26.486 1.00 88.00 305 ALA A C 1
ATOM 2452 O O . ALA A 1 305 ? 18.257 9.290 -27.641 1.00 88.00 305 ALA A O 1
ATOM 2453 N N . ILE A 1 306 ? 17.521 10.067 -25.665 1.00 91.06 306 ILE A N 1
ATOM 2454 C CA . ILE A 1 306 ? 17.592 11.493 -26.037 1.00 91.06 306 ILE A CA 1
ATOM 2455 C C . ILE A 1 306 ? 19.049 11.914 -26.270 1.00 91.06 306 ILE A C 1
ATOM 2457 O O . ILE A 1 306 ? 19.342 12.572 -27.267 1.00 91.06 306 ILE A O 1
ATOM 2461 N N . TYR A 1 307 ? 19.970 11.493 -25.399 1.00 92.12 307 TYR A N 1
ATOM 2462 C CA . TYR A 1 307 ? 21.400 11.744 -25.570 1.00 92.12 307 TYR A CA 1
ATOM 2463 C C . TYR A 1 307 ? 21.950 11.103 -26.857 1.00 92.12 307 TYR A C 1
ATOM 2465 O O . TYR A 1 307 ? 22.633 11.781 -27.617 1.00 92.12 307 TYR A O 1
ATOM 2473 N N . GLY A 1 308 ? 21.601 9.847 -27.159 1.00 88.38 308 GLY A N 1
ATOM 2474 C CA . GLY A 1 308 ? 22.012 9.187 -28.407 1.00 88.38 308 GLY A CA 1
ATOM 2475 C C . GLY A 1 308 ? 21.454 9.869 -29.660 1.00 88.38 308 GLY A C 1
ATOM 2476 O O . GLY A 1 308 ? 22.167 10.031 -30.649 1.00 88.38 308 GLY A O 1
ATOM 2477 N N . ALA A 1 309 ? 20.209 10.353 -29.606 1.00 88.19 309 ALA A N 1
ATOM 2478 C CA . ALA A 1 309 ? 19.627 11.153 -30.681 1.00 88.19 309 ALA A CA 1
ATOM 2479 C C . ALA A 1 309 ? 20.354 12.499 -30.862 1.00 88.19 309 ALA A C 1
ATOM 2481 O O . ALA A 1 309 ? 20.601 12.904 -31.997 1.00 88.19 309 ALA A O 1
ATOM 2482 N N . TRP A 1 310 ? 20.747 13.166 -29.772 1.00 91.50 310 TRP A N 1
ATOM 2483 C CA . TRP A 1 310 ? 21.559 14.386 -29.816 1.00 91.50 310 TRP A CA 1
ATOM 2484 C C . TRP A 1 310 ? 22.962 14.126 -30.386 1.00 91.50 310 TRP A C 1
ATOM 2486 O O . TRP A 1 310 ? 23.428 14.861 -31.256 1.00 91.50 310 TRP A O 1
ATOM 2496 N N . GLU A 1 311 ? 23.623 13.054 -29.945 1.00 89.19 311 GLU A N 1
ATOM 2497 C CA . GLU A 1 311 ? 24.950 12.654 -30.420 1.00 89.19 311 GLU A CA 1
ATOM 2498 C C . GLU A 1 311 ? 24.949 12.386 -31.935 1.00 89.19 311 GLU A C 1
ATOM 2500 O O . GLU A 1 311 ? 25.832 12.874 -32.643 1.00 89.19 311 GLU A O 1
ATOM 2505 N N . ALA A 1 312 ? 23.928 11.684 -32.437 1.00 84.44 312 ALA A N 1
ATOM 2506 C CA . ALA A 1 312 ? 23.772 11.358 -33.852 1.00 84.44 312 ALA A CA 1
ATOM 2507 C C . ALA A 1 312 ? 23.307 12.549 -34.714 1.00 84.44 312 ALA A C 1
ATOM 2509 O O . ALA A 1 312 ? 23.854 12.780 -35.789 1.00 84.44 312 ALA A O 1
ATOM 2510 N N . CYS A 1 313 ? 22.295 13.303 -34.266 1.00 87.75 313 CYS A N 1
ATOM 2511 C CA . CYS A 1 313 ? 21.611 14.302 -35.099 1.00 87.75 313 CYS A CA 1
ATOM 2512 C C . CYS A 1 313 ? 22.127 15.736 -34.925 1.00 87.75 313 CYS A C 1
ATOM 2514 O O . CYS A 1 313 ? 21.840 16.572 -35.777 1.00 87.75 313 CYS A O 1
ATOM 2516 N N . VAL A 1 314 ? 22.846 16.038 -33.837 1.00 91.12 314 VAL A N 1
ATOM 2517 C CA . VAL A 1 314 ? 23.367 17.386 -33.549 1.00 91.12 314 VAL A CA 1
ATOM 2518 C C . VAL A 1 314 ? 24.891 17.374 -33.517 1.00 91.12 314 VAL A C 1
ATOM 2520 O O . VAL A 1 314 ? 25.514 18.056 -34.326 1.00 91.12 314 VAL A O 1
ATOM 2523 N N . THR A 1 315 ? 25.506 16.572 -32.642 1.00 91.62 315 THR A N 1
ATOM 2524 C CA . THR A 1 315 ? 26.974 16.554 -32.488 1.00 91.62 315 THR A CA 1
ATOM 2525 C C . THR A 1 315 ? 27.685 16.021 -33.737 1.00 91.62 315 THR A C 1
ATOM 2527 O O . THR A 1 315 ? 28.688 16.591 -34.156 1.00 91.62 315 THR A O 1
ATOM 2530 N N . ASN A 1 316 ? 27.162 14.954 -34.352 1.00 88.00 316 ASN A N 1
ATOM 2531 C CA . ASN A 1 316 ? 27.764 14.286 -35.514 1.00 88.00 316 ASN A CA 1
ATOM 2532 C C . ASN A 1 316 ? 26.971 14.483 -36.821 1.00 88.00 316 ASN A C 1
ATOM 2534 O O . ASN A 1 316 ? 27.114 13.686 -37.743 1.00 88.00 316 ASN A O 1
ATOM 2538 N N . PHE A 1 317 ? 26.164 15.548 -36.935 1.00 84.38 317 PHE A N 1
ATOM 2539 C CA . PHE A 1 317 ? 25.239 15.763 -38.063 1.00 84.38 317 PHE A CA 1
ATOM 2540 C C . PHE A 1 317 ? 25.877 15.624 -39.464 1.00 84.38 317 PHE A C 1
ATOM 2542 O O . PHE A 1 317 ? 25.247 15.107 -40.384 1.00 84.38 317 PHE A O 1
ATOM 2549 N N . THR A 1 318 ? 27.132 16.054 -39.635 1.00 88.19 318 THR A N 1
ATOM 2550 C CA . THR A 1 318 ? 27.886 15.968 -40.902 1.00 88.19 318 THR A CA 1
ATOM 2551 C C . THR A 1 318 ? 28.939 14.853 -40.933 1.00 88.19 318 THR A C 1
ATOM 2553 O O . THR A 1 318 ? 29.748 14.807 -41.859 1.00 88.19 318 THR A O 1
ATOM 2556 N N . ASN A 1 319 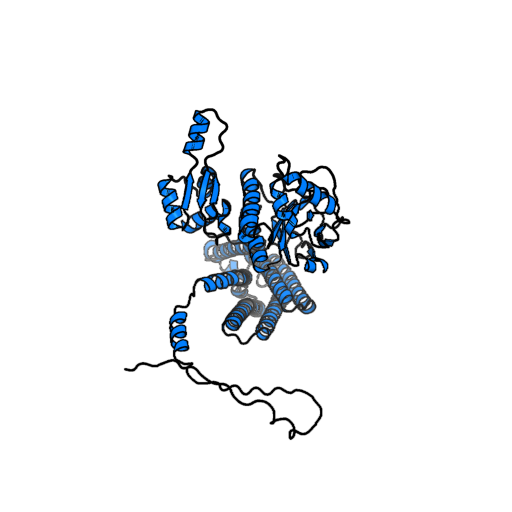? 28.953 13.954 -39.944 1.00 86.50 319 ASN A N 1
ATOM 2557 C CA . ASN A 1 319 ? 29.960 12.904 -39.782 1.00 86.50 319 ASN A CA 1
ATOM 2558 C C . ASN A 1 319 ? 29.353 11.498 -39.996 1.00 86.50 319 ASN A C 1
ATOM 2560 O O . ASN A 1 319 ? 28.938 10.854 -39.029 1.00 86.50 319 ASN A O 1
ATOM 2564 N N . PRO A 1 320 ? 29.316 10.974 -41.237 1.00 80.75 320 PRO A N 1
ATOM 2565 C CA . PRO A 1 320 ? 28.757 9.650 -41.509 1.00 80.75 320 PRO A CA 1
ATOM 2566 C C . PRO A 1 320 ? 29.581 8.500 -40.904 1.00 80.75 320 PRO A C 1
ATOM 2568 O O . PRO A 1 320 ? 29.029 7.425 -40.674 1.00 80.75 320 PRO A O 1
ATOM 2571 N N . GLU A 1 321 ? 30.868 8.707 -40.595 1.00 83.81 321 GLU A N 1
ATOM 2572 C CA . GLU A 1 321 ? 31.722 7.684 -39.967 1.00 83.81 321 GLU A CA 1
ATOM 2573 C C . GLU A 1 321 ? 31.320 7.379 -38.516 1.00 83.81 321 GLU A C 1
ATOM 2575 O O . GLU A 1 321 ? 31.637 6.305 -38.000 1.00 83.81 321 GLU A O 1
ATOM 2580 N N . PHE A 1 322 ? 30.556 8.270 -37.869 1.00 82.94 322 PHE A N 1
ATOM 2581 C CA . PHE A 1 322 ? 29.920 7.990 -36.579 1.00 82.94 322 PHE A CA 1
ATOM 2582 C C . PHE A 1 322 ? 29.086 6.698 -36.644 1.00 82.94 322 PHE A C 1
ATOM 2584 O O . PHE A 1 322 ? 29.213 5.833 -35.781 1.00 82.94 322 PHE A O 1
ATOM 2591 N N . PHE A 1 323 ? 28.349 6.484 -37.741 1.00 78.06 323 PHE A N 1
ATOM 2592 C CA . PHE A 1 323 ? 27.572 5.265 -37.999 1.00 78.06 323 PHE A CA 1
ATOM 2593 C C . PHE A 1 323 ? 28.418 4.074 -38.493 1.00 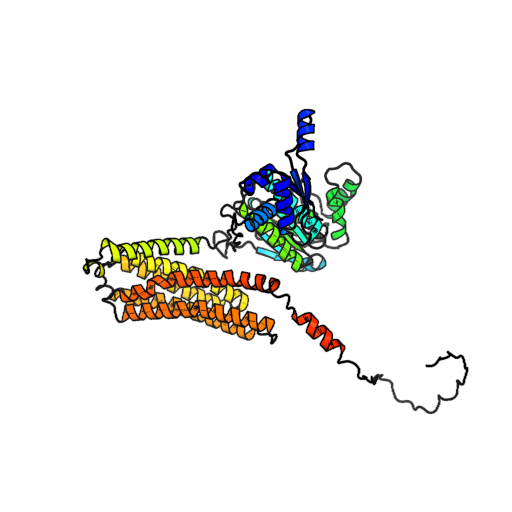78.06 323 PHE A C 1
ATOM 2595 O O . PHE A 1 323 ? 27.906 3.172 -39.153 1.00 78.06 323 PHE A O 1
ATOM 2602 N N . LEU A 1 324 ? 29.709 4.020 -38.163 1.00 80.12 324 LEU A N 1
ATOM 2603 C CA . LEU A 1 324 ? 30.529 2.806 -38.268 1.00 80.12 324 LEU A CA 1
ATOM 2604 C C . LEU A 1 324 ? 30.843 2.211 -36.883 1.00 80.12 324 LEU A C 1
ATOM 2606 O O . LEU A 1 324 ? 31.079 1.002 -36.773 1.00 80.12 324 LEU A O 1
ATOM 2610 N N . ASN A 1 325 ? 30.765 3.032 -35.828 1.00 78.88 325 ASN A N 1
ATOM 2611 C CA . ASN A 1 325 ? 31.156 2.690 -34.461 1.00 78.88 325 ASN A CA 1
ATOM 2612 C C . ASN A 1 325 ? 29.972 2.766 -33.490 1.00 78.88 325 ASN A C 1
ATOM 2614 O O . ASN A 1 325 ? 29.160 3.682 -33.550 1.00 78.88 325 ASN A O 1
ATOM 2618 N N . ILE A 1 326 ? 29.885 1.819 -32.560 1.00 75.00 326 ILE A N 1
ATOM 2619 C CA . ILE A 1 326 ? 28.769 1.749 -31.614 1.00 75.00 326 ILE A CA 1
ATOM 2620 C C . ILE A 1 326 ? 28.963 2.747 -30.470 1.00 75.00 326 ILE A C 1
ATOM 2622 O O . ILE A 1 326 ? 29.820 2.559 -29.606 1.00 75.00 326 ILE A O 1
ATOM 2626 N N . SER A 1 327 ? 28.105 3.770 -30.424 1.00 83.69 327 SER A N 1
ATOM 2627 C CA . SER A 1 327 ? 27.904 4.594 -29.226 1.00 83.69 327 SER A CA 1
ATOM 2628 C C . SER A 1 327 ? 27.425 3.724 -28.057 1.00 83.69 327 SER A C 1
ATOM 2630 O O . SER A 1 327 ? 26.581 2.840 -28.226 1.00 83.69 327 SER A O 1
ATOM 2632 N N . TRP A 1 328 ? 27.919 4.013 -26.850 1.00 87.25 328 TRP A N 1
ATOM 2633 C CA . TRP A 1 328 ? 27.582 3.319 -25.596 1.00 87.25 328 TRP A CA 1
ATOM 2634 C C . TRP A 1 328 ? 26.073 3.322 -25.267 1.00 87.25 328 TRP A C 1
ATOM 2636 O O . TRP A 1 328 ? 25.593 2.521 -24.462 1.00 87.25 328 TRP A O 1
ATOM 2646 N N . THR A 1 329 ? 25.303 4.187 -25.925 1.00 88.81 329 THR A N 1
ATOM 2647 C CA . THR A 1 329 ? 23.841 4.260 -25.829 1.00 88.81 329 THR A CA 1
ATOM 2648 C C . THR A 1 329 ? 23.131 2.993 -26.335 1.00 88.81 329 THR A C 1
ATOM 2650 O O . THR A 1 329 ? 22.061 2.645 -25.825 1.00 88.81 329 THR A O 1
ATOM 2653 N N . ILE A 1 330 ? 23.729 2.266 -27.286 1.00 85.69 330 ILE A N 1
ATOM 2654 C CA . ILE A 1 330 ? 23.217 1.002 -27.845 1.00 85.69 330 ILE A CA 1
ATOM 2655 C C . ILE A 1 330 ? 23.369 -0.182 -26.866 1.00 85.69 330 ILE A C 1
ATOM 2657 O O . ILE A 1 330 ? 22.343 -0.785 -26.536 1.00 85.69 330 ILE A O 1
ATOM 2661 N N . PRO A 1 331 ? 24.568 -0.518 -26.329 1.00 88.75 331 PRO A N 1
ATOM 2662 C CA . PRO A 1 331 ? 24.706 -1.585 -25.336 1.00 88.75 331 PRO A CA 1
ATOM 2663 C C . PRO A 1 331 ? 23.888 -1.292 -24.071 1.00 88.75 331 PRO A C 1
ATOM 2665 O O . PRO A 1 331 ? 23.282 -2.207 -23.512 1.00 88.75 331 PRO A O 1
ATOM 2668 N N . PHE A 1 332 ? 23.781 -0.019 -23.664 1.00 91.00 332 PHE A N 1
ATOM 2669 C CA . PHE A 1 332 ? 22.874 0.385 -22.588 1.00 91.00 332 PHE A CA 1
ATOM 2670 C C . PHE A 1 332 ? 21.407 0.064 -22.922 1.00 91.00 332 PHE A C 1
ATOM 2672 O O . PHE A 1 332 ? 20.706 -0.526 -22.101 1.00 91.00 332 PHE A O 1
ATOM 2679 N N . THR A 1 333 ? 20.943 0.412 -24.128 1.00 90.12 333 THR A N 1
ATOM 2680 C CA . THR A 1 333 ? 19.564 0.164 -24.590 1.00 90.12 333 THR A CA 1
ATOM 2681 C C . THR A 1 333 ? 19.198 -1.319 -24.575 1.00 90.12 333 THR A C 1
ATOM 2683 O O . THR A 1 333 ? 18.098 -1.666 -24.140 1.00 90.12 333 THR A O 1
ATOM 2686 N N . ALA A 1 334 ? 20.115 -2.199 -24.983 1.00 90.44 334 ALA A N 1
ATOM 2687 C CA . ALA A 1 334 ? 19.906 -3.645 -24.936 1.00 90.44 334 ALA A CA 1
ATOM 2688 C C . ALA A 1 334 ? 19.756 -4.168 -23.493 1.00 90.44 334 ALA A C 1
ATOM 2690 O O . ALA A 1 334 ? 18.803 -4.890 -23.181 1.00 90.44 334 ALA A O 1
ATOM 2691 N N . CYS A 1 335 ? 20.635 -3.737 -22.582 1.00 92.69 335 CYS A N 1
ATOM 2692 C CA . CYS A 1 335 ? 20.553 -4.091 -21.164 1.00 92.69 335 CYS A CA 1
ATOM 2693 C C . CYS A 1 335 ? 19.271 -3.547 -20.501 1.00 92.69 335 CYS A C 1
ATOM 2695 O O . CYS A 1 335 ? 18.553 -4.295 -19.839 1.00 92.69 335 CYS A O 1
ATOM 2697 N N . ALA A 1 336 ? 18.932 -2.272 -20.720 1.00 91.25 336 ALA A N 1
ATOM 2698 C CA . ALA A 1 336 ? 17.726 -1.648 -20.169 1.00 91.25 336 ALA A CA 1
ATOM 2699 C C . ALA A 1 336 ? 16.440 -2.330 -20.670 1.00 91.25 336 ALA A C 1
ATOM 2701 O O . ALA A 1 336 ? 15.545 -2.622 -19.877 1.00 91.25 336 ALA A O 1
ATOM 2702 N N . THR A 1 337 ? 16.385 -2.670 -21.961 1.00 91.50 337 THR A N 1
ATOM 2703 C CA . THR A 1 337 ? 15.279 -3.436 -22.558 1.00 91.50 337 THR A CA 1
ATOM 2704 C C . THR A 1 337 ? 15.159 -4.828 -21.939 1.00 91.50 337 THR A C 1
ATOM 2706 O O . THR A 1 337 ? 14.055 -5.266 -21.622 1.00 91.50 337 THR A O 1
ATOM 2709 N N . SER A 1 338 ? 16.285 -5.501 -21.692 1.00 93.12 338 SER A N 1
ATOM 2710 C CA . SER A 1 338 ? 16.314 -6.815 -21.037 1.00 93.12 338 SER A CA 1
ATOM 2711 C C . SER A 1 338 ? 15.755 -6.763 -19.612 1.00 93.12 338 SER A C 1
ATOM 2713 O O . SER A 1 338 ? 14.960 -7.624 -19.232 1.00 93.12 338 SER A O 1
ATOM 2715 N N . VAL A 1 339 ? 16.115 -5.729 -18.841 1.00 91.62 339 VAL A N 1
ATOM 2716 C CA . VAL A 1 339 ? 15.587 -5.482 -17.488 1.00 91.62 339 VAL A CA 1
ATOM 2717 C C . VAL A 1 339 ? 14.088 -5.153 -17.520 1.00 91.62 339 VAL A C 1
ATOM 2719 O O . VAL A 1 339 ? 13.324 -5.719 -16.739 1.00 91.62 339 VAL A O 1
ATOM 2722 N N . ALA A 1 340 ? 13.639 -4.285 -18.431 1.00 90.19 340 ALA A N 1
ATOM 2723 C CA . ALA A 1 340 ? 12.220 -3.946 -18.571 1.00 90.19 340 ALA A CA 1
ATOM 2724 C C . ALA A 1 340 ? 11.363 -5.175 -18.932 1.00 90.19 340 ALA A C 1
ATOM 2726 O O . ALA A 1 340 ? 10.287 -5.372 -18.359 1.00 90.19 340 ALA A O 1
ATOM 2727 N N . ALA A 1 341 ? 11.876 -6.035 -19.819 1.00 90.94 341 ALA A N 1
ATOM 2728 C CA . ALA A 1 341 ? 11.237 -7.281 -20.224 1.00 90.94 341 ALA A CA 1
ATOM 2729 C C . ALA A 1 341 ? 11.027 -8.240 -19.045 1.00 90.94 341 ALA A C 1
ATOM 2731 O O . ALA A 1 341 ? 9.887 -8.597 -18.761 1.00 90.94 341 ALA A O 1
ATOM 2732 N N . ILE A 1 342 ? 12.084 -8.613 -18.306 1.00 91.62 342 ILE A N 1
ATOM 2733 C CA . ILE A 1 342 ? 11.958 -9.596 -17.211 1.00 91.62 342 ILE A CA 1
ATOM 2734 C C . ILE A 1 342 ? 11.052 -9.098 -16.074 1.00 91.62 342 ILE A C 1
ATOM 2736 O O . ILE A 1 342 ? 10.302 -9.887 -15.498 1.00 91.62 342 ILE A O 1
ATOM 2740 N N . LEU A 1 343 ? 11.049 -7.789 -15.791 1.00 86.69 343 LEU A N 1
ATOM 2741 C CA . LEU A 1 343 ? 10.143 -7.185 -14.807 1.00 86.69 343 LEU A CA 1
ATOM 2742 C C . LEU A 1 343 ? 8.674 -7.253 -15.262 1.00 86.69 343 LEU A C 1
ATOM 2744 O O . LEU A 1 343 ? 7.800 -7.632 -14.477 1.00 86.69 343 LEU A O 1
ATOM 2748 N N . SER A 1 344 ? 8.395 -6.923 -16.526 1.00 86.06 344 SER A N 1
ATOM 2749 C CA . SER A 1 344 ? 7.037 -6.960 -17.088 1.00 86.06 344 SER A CA 1
ATOM 2750 C C . SER A 1 344 ? 6.519 -8.398 -17.246 1.00 86.06 344 SER A C 1
ATOM 2752 O O . SER A 1 344 ? 5.411 -8.722 -16.807 1.00 86.06 344 SER A O 1
ATOM 2754 N N . GLN A 1 345 ? 7.355 -9.296 -17.775 1.00 90.62 345 GLN A N 1
ATOM 2755 C CA . GLN A 1 345 ? 7.050 -10.718 -17.936 1.00 90.62 345 GLN A CA 1
ATOM 2756 C C . GLN A 1 345 ? 6.838 -11.409 -16.588 1.00 90.62 345 GLN A C 1
ATOM 2758 O O . GLN A 1 345 ? 5.870 -12.152 -16.451 1.00 90.62 345 GLN A O 1
ATOM 2763 N N . GLY A 1 346 ? 7.647 -11.110 -15.564 1.00 87.25 346 GLY A N 1
ATOM 2764 C CA . GLY A 1 346 ? 7.446 -11.623 -14.204 1.00 87.25 346 GLY A CA 1
ATOM 2765 C C . GLY A 1 346 ? 6.084 -11.231 -13.617 1.00 87.25 346 GLY A C 1
ATOM 2766 O O . GLY A 1 346 ? 5.345 -12.088 -13.128 1.00 87.25 346 GLY A O 1
ATOM 2767 N N . PHE A 1 347 ? 5.689 -9.959 -13.747 1.00 81.25 347 PHE A N 1
ATOM 2768 C CA . PHE A 1 347 ? 4.369 -9.494 -13.305 1.00 81.25 347 PHE A CA 1
ATOM 2769 C C . PHE A 1 347 ? 3.218 -10.199 -14.043 1.00 81.25 347 PHE A C 1
ATOM 2771 O O . PHE A 1 347 ? 2.235 -10.633 -13.429 1.00 81.25 347 PHE A O 1
ATOM 2778 N N . LEU A 1 348 ? 3.318 -10.328 -15.369 1.00 83.69 348 LEU A N 1
ATOM 2779 C CA . LEU A 1 348 ? 2.281 -10.977 -16.170 1.00 83.69 348 LEU A CA 1
ATOM 2780 C C . LEU A 1 348 ? 2.246 -12.501 -15.946 1.00 83.69 348 LEU A C 1
ATOM 2782 O O . LEU A 1 348 ? 1.159 -13.081 -15.932 1.00 83.69 348 LEU A O 1
ATOM 2786 N N . ALA A 1 349 ? 3.386 -13.140 -15.680 1.00 86.06 349 ALA A N 1
ATOM 2787 C CA . ALA A 1 349 ? 3.482 -14.549 -15.302 1.00 86.06 349 ALA A CA 1
ATOM 2788 C C . ALA A 1 349 ? 2.812 -14.823 -13.944 1.00 86.06 349 ALA A C 1
ATOM 2790 O O . ALA A 1 349 ? 2.039 -15.775 -13.831 1.00 86.06 349 ALA A O 1
ATOM 2791 N N . HIS A 1 350 ? 2.994 -13.949 -12.947 1.00 79.25 350 HIS A N 1
ATOM 2792 C CA . HIS A 1 350 ? 2.235 -14.009 -11.691 1.00 79.25 350 HIS A CA 1
ATOM 2793 C C . HIS A 1 350 ? 0.717 -13.885 -11.941 1.00 79.25 350 HIS A C 1
ATOM 2795 O O . HIS A 1 350 ? -0.084 -14.642 -11.389 1.00 79.25 350 HIS A O 1
ATOM 2801 N N . ARG A 1 351 ? 0.283 -13.002 -12.853 1.00 73.56 351 ARG A N 1
ATOM 2802 C CA . ARG A 1 351 ? -1.138 -12.912 -13.244 1.00 73.56 351 ARG A CA 1
ATOM 2803 C C . ARG A 1 351 ? -1.652 -14.199 -13.908 1.00 73.56 351 ARG A C 1
ATOM 2805 O O . ARG A 1 351 ? -2.791 -14.593 -13.649 1.00 73.56 351 ARG A O 1
ATOM 2812 N N . VAL A 1 352 ? -0.833 -14.872 -14.720 1.00 85.69 352 VAL A N 1
ATOM 2813 C CA . VAL A 1 352 ? -1.139 -16.210 -15.262 1.00 85.69 352 VAL A CA 1
ATOM 2814 C C . VAL A 1 352 ? -1.229 -17.244 -14.133 1.00 85.69 352 VAL A C 1
ATOM 2816 O O . VAL A 1 352 ? -2.161 -18.050 -14.143 1.00 85.69 352 VAL A O 1
ATOM 2819 N N . LEU A 1 353 ? -0.345 -17.201 -13.128 1.00 81.94 353 LEU A N 1
ATOM 2820 C CA . LEU A 1 353 ? -0.382 -18.098 -11.966 1.00 81.94 353 LEU A CA 1
ATOM 2821 C C . LEU A 1 353 ? -1.694 -17.976 -11.187 1.00 81.94 353 LEU A C 1
ATOM 2823 O O . LEU A 1 353 ? -2.342 -18.988 -10.927 1.00 81.94 353 LEU A O 1
ATOM 2827 N N . VAL A 1 354 ? -2.114 -16.751 -10.864 1.00 73.38 354 VAL A N 1
ATOM 2828 C CA . VAL A 1 354 ? -3.350 -16.491 -10.107 1.00 73.38 354 VAL A CA 1
ATOM 2829 C C . VAL A 1 354 ? -4.593 -16.983 -10.859 1.00 73.38 354 VAL A C 1
ATOM 2831 O O . VAL A 1 354 ? -5.492 -17.556 -10.247 1.00 73.38 354 VAL A O 1
ATOM 2834 N N . LEU A 1 355 ? -4.644 -16.795 -12.184 1.00 77.12 355 LEU A N 1
ATOM 2835 C CA . LEU A 1 355 ? -5.809 -17.156 -13.002 1.00 77.12 355 LEU A CA 1
ATOM 2836 C C . LEU A 1 355 ? -5.858 -18.643 -13.390 1.00 77.12 355 LEU A C 1
ATOM 2838 O O . LEU A 1 355 ? -6.942 -19.218 -13.442 1.00 77.12 355 LEU A O 1
ATOM 2842 N N . THR A 1 356 ? -4.714 -19.274 -13.671 1.00 86.12 356 THR A N 1
ATOM 2843 C CA . THR A 1 356 ? -4.652 -20.681 -14.127 1.00 86.12 356 THR A CA 1
ATOM 2844 C C . THR A 1 356 ? -4.392 -21.681 -13.005 1.00 86.12 356 THR A C 1
ATOM 2846 O O . THR A 1 356 ? -4.670 -22.866 -13.175 1.00 86.12 356 THR A O 1
ATOM 2849 N N . LYS A 1 357 ? -3.791 -21.234 -11.892 1.00 85.31 357 LYS A N 1
ATOM 2850 C CA . LYS A 1 357 ? -3.190 -22.065 -10.831 1.00 85.31 357 LYS A CA 1
ATOM 2851 C C . LYS A 1 357 ? -2.113 -23.054 -11.324 1.00 85.31 357 LYS A C 1
ATOM 2853 O O . LYS A 1 357 ? -1.651 -23.895 -10.553 1.00 85.31 357 LYS A O 1
ATOM 2858 N N . ASN A 1 358 ? -1.668 -22.951 -12.581 1.00 89.12 358 ASN A N 1
ATOM 2859 C CA . ASN A 1 358 ? -0.734 -23.890 -13.199 1.00 89.12 358 ASN A CA 1
ATOM 2860 C C . ASN A 1 358 ? 0.725 -23.452 -12.988 1.00 89.12 358 ASN A C 1
ATOM 2862 O O . ASN A 1 358 ? 1.284 -22.672 -13.760 1.00 89.12 358 ASN A O 1
ATOM 2866 N N . LYS A 1 359 ? 1.357 -24.006 -11.948 1.00 89.31 359 LYS A N 1
ATOM 2867 C CA . LYS A 1 359 ? 2.763 -23.736 -11.599 1.00 89.31 359 LYS A CA 1
ATOM 2868 C C . LYS A 1 359 ? 3.761 -24.157 -12.688 1.00 89.31 359 LYS A C 1
ATOM 2870 O O . LYS A 1 359 ? 4.789 -23.507 -12.830 1.00 89.31 359 LYS A O 1
ATOM 2875 N N . ILE A 1 360 ? 3.468 -25.205 -13.466 1.00 94.06 360 ILE A N 1
ATOM 2876 C CA . ILE A 1 360 ? 4.375 -25.715 -14.512 1.00 94.06 360 ILE A CA 1
ATOM 2877 C C . ILE A 1 360 ? 4.451 -24.716 -15.670 1.00 94.06 360 ILE A C 1
ATOM 2879 O O . ILE A 1 360 ? 5.540 -24.323 -16.076 1.00 94.06 360 ILE A O 1
ATOM 2883 N N . LEU A 1 361 ? 3.294 -24.250 -16.150 1.00 92.00 361 LEU A N 1
ATOM 2884 C CA . LEU A 1 361 ? 3.191 -23.231 -17.200 1.00 92.00 361 LEU A CA 1
ATOM 2885 C C . LEU A 1 361 ? 3.952 -21.949 -16.824 1.00 92.00 361 LEU A C 1
ATOM 2887 O O . LEU A 1 361 ? 4.711 -21.413 -17.627 1.00 92.00 361 LEU A O 1
ATOM 2891 N N . VAL A 1 362 ? 3.785 -21.493 -15.583 1.00 91.62 362 VAL A N 1
ATOM 2892 C CA . VAL A 1 362 ? 4.454 -20.294 -15.058 1.00 91.62 362 VAL A CA 1
ATOM 2893 C C . VAL A 1 362 ? 5.961 -20.516 -14.902 1.00 91.62 362 VAL A C 1
ATOM 2895 O O . VAL A 1 362 ? 6.736 -19.623 -15.231 1.00 91.62 362 VAL A O 1
ATOM 2898 N N . GLY A 1 363 ? 6.393 -21.717 -14.502 1.00 92.50 363 GLY A N 1
ATOM 2899 C CA . GLY A 1 363 ? 7.807 -22.102 -14.485 1.00 92.50 363 GLY A CA 1
ATOM 2900 C C . GLY A 1 363 ? 8.457 -22.078 -15.874 1.00 92.50 363 GLY A C 1
ATOM 2901 O O . GLY A 1 363 ? 9.572 -21.582 -16.012 1.00 92.50 363 GLY A O 1
ATOM 2902 N N . VAL A 1 364 ? 7.750 -22.531 -16.918 1.00 96.75 364 VAL A N 1
ATOM 2903 C CA . VAL A 1 364 ? 8.222 -22.449 -18.316 1.00 96.75 364 VAL A CA 1
ATOM 2904 C C . VAL A 1 364 ? 8.325 -20.994 -18.787 1.00 96.75 364 VAL A C 1
ATOM 2906 O O . VAL A 1 364 ? 9.338 -20.615 -19.372 1.00 96.75 364 VAL A O 1
ATOM 2909 N N . ILE A 1 365 ? 7.323 -20.159 -18.485 1.00 95.44 365 ILE A N 1
ATOM 2910 C CA . ILE A 1 365 ? 7.357 -18.718 -18.790 1.00 95.44 365 ILE A CA 1
ATOM 2911 C C . ILE A 1 365 ? 8.546 -18.043 -18.087 1.00 95.44 365 ILE A C 1
ATOM 2913 O O . ILE A 1 365 ? 9.300 -17.307 -18.726 1.00 95.44 365 ILE A O 1
ATOM 2917 N N . GLY A 1 366 ? 8.751 -18.319 -16.795 1.00 94.06 366 GLY A N 1
ATOM 2918 C CA . GLY A 1 366 ? 9.869 -17.784 -16.015 1.00 94.06 366 GLY A CA 1
ATOM 2919 C C . GLY A 1 366 ? 11.233 -18.223 -16.555 1.00 94.06 366 GLY A C 1
ATOM 2920 O O . GLY A 1 366 ? 12.135 -17.397 -16.671 1.00 94.06 366 GLY A O 1
ATOM 2921 N N . LEU A 1 367 ? 11.365 -19.488 -16.970 1.00 96.88 367 LEU A N 1
ATOM 2922 C CA . LEU A 1 367 ? 12.573 -20.009 -17.613 1.00 96.88 367 LEU A CA 1
ATOM 2923 C C . LEU A 1 367 ? 12.883 -19.270 -18.923 1.00 96.88 367 LEU A C 1
ATOM 2925 O O . LEU A 1 367 ? 14.016 -18.835 -19.121 1.00 96.88 367 LEU A O 1
ATOM 2929 N N . PHE A 1 368 ? 11.892 -19.084 -19.799 1.00 97.19 368 PHE A N 1
ATOM 2930 C CA . PHE A 1 368 ? 12.081 -18.354 -21.058 1.00 97.19 368 PHE A CA 1
ATOM 2931 C C . PHE A 1 368 ? 12.423 -16.877 -20.811 1.00 97.19 368 PHE A C 1
ATOM 2933 O O . PHE A 1 368 ? 13.367 -16.362 -21.408 1.00 97.19 368 PHE A O 1
ATOM 2940 N N . SER A 1 369 ? 11.740 -16.227 -19.865 1.00 95.50 369 SER A N 1
ATOM 2941 C CA . SER A 1 369 ? 12.025 -14.839 -19.464 1.00 95.50 369 SER A CA 1
ATOM 2942 C C . SER A 1 369 ? 13.461 -14.684 -18.940 1.00 95.50 369 SER A C 1
ATOM 2944 O O . SER A 1 369 ? 14.164 -13.742 -19.308 1.00 95.50 369 SER A O 1
ATOM 2946 N N . PHE A 1 370 ? 13.935 -15.637 -18.127 1.00 96.69 370 PHE A N 1
ATOM 2947 C CA . PHE A 1 370 ? 15.293 -15.638 -17.577 1.00 96.69 370 PHE A CA 1
ATOM 2948 C C . PHE A 1 370 ? 16.370 -15.895 -18.641 1.00 96.69 370 PHE A C 1
ATOM 2950 O O . PHE A 1 370 ? 17.372 -15.181 -18.678 1.00 96.69 370 PHE A O 1
ATOM 2957 N N . ILE A 1 371 ? 16.161 -16.867 -19.537 1.00 97.19 371 ILE A N 1
ATOM 2958 C CA . ILE A 1 371 ? 17.081 -17.135 -20.656 1.00 97.19 371 ILE A CA 1
ATOM 2959 C C . ILE A 1 371 ? 17.166 -15.908 -21.575 1.00 97.19 371 ILE A C 1
ATOM 2961 O O . ILE A 1 371 ? 18.264 -15.478 -21.932 1.00 97.19 371 ILE A O 1
ATOM 2965 N N . GLY A 1 372 ? 16.018 -15.311 -21.908 1.00 95.94 372 GLY A N 1
ATOM 2966 C CA . GLY A 1 372 ? 15.939 -14.087 -22.701 1.00 95.94 372 GLY A CA 1
ATOM 2967 C C . GLY A 1 372 ? 16.692 -12.923 -22.052 1.00 95.94 372 GLY A C 1
ATOM 2968 O O . GLY A 1 372 ? 17.522 -12.292 -22.702 1.00 95.94 372 GLY A O 1
ATOM 2969 N N . PHE A 1 373 ? 16.470 -12.683 -20.756 1.00 96.44 373 PHE A N 1
ATOM 2970 C CA . PHE A 1 373 ? 17.204 -11.686 -19.969 1.00 96.44 373 PHE A CA 1
ATOM 2971 C C . PHE A 1 373 ? 18.721 -11.915 -19.983 1.00 96.44 373 PHE A C 1
ATOM 2973 O O . PHE A 1 373 ? 19.475 -10.986 -20.270 1.00 96.44 373 PHE A O 1
ATOM 2980 N N . PHE A 1 374 ? 19.175 -13.143 -19.709 1.00 97.00 374 PHE A N 1
ATOM 2981 C CA . PHE A 1 374 ? 20.599 -13.476 -19.676 1.00 97.00 374 PHE A CA 1
ATOM 2982 C C . PHE A 1 374 ? 21.279 -13.183 -21.018 1.00 97.00 374 PHE A C 1
ATOM 2984 O O . PHE A 1 374 ? 22.298 -12.488 -21.063 1.00 97.00 374 PHE A O 1
ATOM 2991 N N . PHE A 1 375 ? 20.693 -13.656 -22.122 1.00 96.25 375 PHE A N 1
ATOM 2992 C CA . PHE A 1 375 ? 21.255 -13.420 -23.449 1.00 96.25 375 PHE A CA 1
ATOM 2993 C C . PHE A 1 375 ? 21.163 -11.958 -23.891 1.00 96.25 375 PHE A C 1
ATOM 2995 O O . PHE A 1 375 ? 22.055 -11.511 -24.607 1.00 96.25 375 PHE A O 1
ATOM 3002 N N . GLY A 1 376 ? 20.164 -11.195 -23.441 1.00 94.12 376 GLY A N 1
ATOM 3003 C CA . GLY A 1 376 ? 20.063 -9.765 -23.736 1.00 94.12 376 GLY A CA 1
ATOM 3004 C C . GLY A 1 376 ? 21.086 -8.912 -22.986 1.00 94.12 376 GLY A C 1
ATOM 3005 O O . GLY A 1 376 ? 21.741 -8.061 -23.589 1.00 94.12 376 GLY A O 1
ATOM 3006 N N . MET A 1 377 ? 21.337 -9.213 -21.708 1.00 94.88 377 MET A N 1
ATOM 3007 C CA . MET A 1 377 ? 22.440 -8.610 -20.945 1.00 94.88 377 MET A CA 1
ATOM 3008 C C . MET A 1 377 ? 23.810 -8.966 -21.549 1.00 94.88 377 MET A C 1
ATOM 3010 O O . MET A 1 377 ? 24.692 -8.108 -21.656 1.00 94.88 377 MET A O 1
ATOM 3014 N N . TYR A 1 378 ? 23.989 -10.216 -21.990 1.00 94.81 378 TYR A N 1
ATOM 3015 C CA . TYR A 1 378 ? 25.212 -10.662 -22.660 1.00 94.81 378 TYR A CA 1
ATOM 3016 C C . TYR A 1 378 ? 25.399 -9.989 -24.031 1.00 94.81 378 TYR A C 1
ATOM 3018 O O . TYR A 1 378 ? 26.465 -9.446 -24.306 1.00 94.81 378 TYR A O 1
ATOM 3026 N N . ALA A 1 379 ? 24.370 -9.966 -24.882 1.00 90.94 379 ALA A N 1
ATOM 3027 C CA . ALA A 1 379 ? 24.425 -9.320 -26.194 1.00 90.94 379 ALA A CA 1
ATOM 3028 C C . ALA A 1 379 ? 24.663 -7.807 -26.068 1.00 90.94 379 ALA A C 1
ATOM 3030 O O . ALA A 1 379 ? 25.502 -7.262 -26.785 1.00 90.94 379 ALA A O 1
ATOM 3031 N N . GLY A 1 380 ? 23.997 -7.147 -25.113 1.00 90.50 380 GLY A N 1
ATOM 3032 C CA . GLY A 1 380 ? 24.224 -5.743 -24.785 1.00 90.50 380 GLY A CA 1
ATOM 3033 C C . GLY A 1 380 ? 25.680 -5.483 -24.414 1.00 90.50 380 GLY A C 1
ATOM 3034 O O . GLY A 1 380 ? 26.371 -4.761 -25.129 1.00 90.50 380 GLY A O 1
ATOM 3035 N N . THR A 1 381 ? 26.197 -6.133 -23.371 1.00 89.38 381 THR A N 1
ATOM 3036 C CA . THR A 1 381 ? 27.600 -5.954 -22.946 1.00 89.38 381 THR A CA 1
ATOM 3037 C C . THR A 1 381 ? 28.615 -6.316 -24.037 1.00 89.38 381 THR A C 1
ATOM 3039 O O . THR A 1 381 ? 29.552 -5.553 -24.266 1.00 89.38 381 THR A O 1
ATOM 3042 N N . TYR A 1 382 ? 28.411 -7.408 -24.778 1.00 89.12 382 TYR A N 1
ATOM 3043 C CA . TYR A 1 382 ? 29.317 -7.832 -25.850 1.00 89.12 382 TYR A CA 1
ATOM 3044 C C . TYR A 1 382 ? 29.297 -6.885 -27.065 1.00 89.12 382 TYR A C 1
ATOM 3046 O O . TYR A 1 382 ? 30.346 -6.640 -27.666 1.00 89.12 382 TYR A O 1
ATOM 3054 N N . SER A 1 383 ? 28.152 -6.264 -27.384 1.00 86.44 383 SER A N 1
ATOM 3055 C CA . SER A 1 383 ? 28.055 -5.254 -28.452 1.00 86.44 383 SER A CA 1
ATOM 3056 C C . SER A 1 383 ? 28.961 -4.040 -28.190 1.00 86.44 383 SER A C 1
ATOM 3058 O O . SER A 1 383 ? 29.637 -3.566 -29.106 1.00 86.44 383 SER A O 1
ATOM 3060 N N . GLY A 1 384 ? 29.051 -3.607 -26.925 1.00 85.00 384 GLY A N 1
ATOM 3061 C CA . GLY A 1 384 ? 29.911 -2.507 -26.476 1.00 85.00 384 GLY A CA 1
ATOM 3062 C C . GLY A 1 384 ? 31.398 -2.858 -26.351 1.00 85.00 384 GLY A C 1
ATOM 3063 O O . GLY A 1 384 ? 32.207 -1.961 -26.143 1.00 85.00 384 GLY A O 1
ATOM 3064 N N . ILE A 1 385 ? 31.768 -4.139 -26.473 1.00 85.62 385 ILE A N 1
ATOM 3065 C CA . ILE A 1 385 ? 33.170 -4.590 -26.531 1.00 85.62 385 ILE A CA 1
ATOM 3066 C C . ILE A 1 385 ? 33.660 -4.642 -27.984 1.00 85.62 385 ILE A C 1
ATOM 3068 O O . ILE A 1 385 ? 34.818 -4.335 -28.260 1.00 85.62 385 ILE A O 1
ATOM 3072 N N . ILE A 1 386 ? 32.794 -5.039 -28.925 1.00 82.19 386 ILE A N 1
ATOM 3073 C CA . ILE A 1 386 ? 33.152 -5.114 -30.350 1.00 82.19 386 ILE A CA 1
ATOM 3074 C C . ILE A 1 386 ? 33.271 -3.718 -30.977 1.00 82.19 386 ILE A C 1
ATOM 3076 O O . ILE A 1 386 ? 34.127 -3.520 -31.842 1.00 82.19 386 ILE A O 1
ATOM 3080 N N . SER A 1 387 ? 32.424 -2.773 -30.556 1.00 76.12 387 SER A N 1
ATOM 3081 C CA . SER A 1 387 ? 32.448 -1.333 -30.885 1.00 76.12 387 SER A CA 1
ATOM 3082 C C . SER A 1 387 ? 32.416 -0.933 -32.369 1.00 76.12 387 SER A C 1
ATOM 3084 O O . SER A 1 387 ? 32.293 0.252 -32.660 1.00 76.12 387 SER A O 1
ATOM 3086 N N . VAL A 1 388 ? 32.436 -1.883 -33.311 1.00 79.81 388 VAL A N 1
ATOM 3087 C CA . VAL A 1 388 ? 32.370 -1.672 -34.769 1.00 79.81 388 VAL A CA 1
ATOM 3088 C C . VAL A 1 388 ? 31.232 -2.503 -35.369 1.00 79.81 388 VAL A C 1
ATOM 3090 O O . VAL A 1 388 ? 31.240 -3.731 -35.261 1.00 79.81 388 VAL A O 1
ATOM 3093 N N . VAL A 1 389 ? 30.279 -1.863 -36.057 1.00 75.50 389 VAL A N 1
ATOM 3094 C CA . VAL A 1 389 ? 29.033 -2.524 -36.515 1.00 75.50 389 VAL A CA 1
ATOM 3095 C C . VAL A 1 389 ? 29.290 -3.635 -37.531 1.00 75.50 389 VAL A C 1
ATOM 3097 O O . VAL A 1 389 ? 28.724 -4.719 -37.416 1.00 75.50 389 VAL A O 1
ATOM 3100 N N . ALA A 1 390 ? 30.229 -3.441 -38.460 1.00 74.88 390 ALA A N 1
ATOM 3101 C CA . ALA A 1 390 ? 30.601 -4.463 -39.446 1.00 74.88 390 ALA A CA 1
ATOM 3102 C C . ALA A 1 390 ? 31.121 -5.781 -38.822 1.00 74.88 390 ALA A C 1
ATOM 3104 O O . ALA A 1 390 ? 31.210 -6.801 -39.506 1.00 74.88 390 ALA A O 1
ATOM 3105 N N . LYS A 1 391 ? 31.461 -5.786 -37.524 1.00 80.75 391 LYS A N 1
ATOM 3106 C CA . LYS A 1 391 ? 31.934 -6.962 -36.779 1.00 80.75 391 LYS A CA 1
ATOM 3107 C C . LYS A 1 391 ? 30.841 -7.639 -35.937 1.00 80.75 391 LYS A C 1
ATOM 3109 O O . LYS A 1 391 ? 31.162 -8.536 -35.169 1.00 80.75 391 LYS A O 1
ATOM 3114 N N . PHE A 1 392 ? 29.562 -7.283 -36.091 1.00 79.44 392 PHE A N 1
ATOM 3115 C CA . PHE A 1 392 ? 28.440 -7.857 -35.323 1.00 79.44 392 PHE A CA 1
ATOM 3116 C C . PHE A 1 392 ? 28.034 -9.297 -35.681 1.00 79.44 392 PHE A C 1
ATOM 3118 O O . PHE A 1 392 ? 27.183 -9.874 -35.007 1.00 79.44 392 PHE A O 1
ATOM 3125 N N . GLY A 1 393 ? 28.661 -9.931 -36.677 1.00 80.44 393 GLY A N 1
ATOM 3126 C CA . GLY A 1 393 ? 28.408 -11.339 -37.029 1.00 80.44 393 GLY A CA 1
ATOM 3127 C C . GLY A 1 393 ? 28.360 -12.322 -35.837 1.00 80.44 393 GLY A C 1
ATOM 3128 O O . GLY A 1 393 ? 27.410 -13.102 -35.770 1.00 80.44 393 GLY A O 1
ATOM 3129 N N . PRO A 1 394 ? 29.301 -12.272 -34.868 1.00 86.12 394 PRO A N 1
ATOM 3130 C CA . PRO A 1 394 ? 29.305 -13.138 -33.686 1.00 86.12 394 PRO A CA 1
ATOM 3131 C C . PRO A 1 394 ? 28.186 -12.866 -32.670 1.00 86.12 394 PRO A C 1
ATOM 3133 O O . PRO A 1 394 ? 27.962 -13.706 -31.803 1.00 86.12 394 PRO A O 1
ATOM 3136 N N . LEU A 1 395 ? 27.475 -11.731 -32.746 1.00 86.31 395 LEU A N 1
ATOM 3137 C CA . LEU A 1 395 ? 26.351 -11.443 -31.844 1.00 86.31 395 LEU A CA 1
ATOM 3138 C C . LEU A 1 395 ? 25.062 -12.177 -32.229 1.00 86.31 395 LEU A C 1
ATOM 3140 O O . LEU A 1 395 ? 24.214 -12.395 -31.366 1.00 86.31 395 LEU A O 1
ATOM 3144 N N . ALA A 1 396 ? 24.924 -12.584 -33.495 1.00 88.56 396 ALA A N 1
ATOM 3145 C CA . ALA A 1 396 ? 23.717 -13.212 -34.030 1.00 88.56 396 ALA A CA 1
ATOM 3146 C C . ALA A 1 396 ? 23.114 -14.332 -33.153 1.00 88.56 396 ALA A C 1
ATOM 3148 O O . ALA A 1 396 ? 21.927 -14.224 -32.851 1.00 88.56 396 ALA A O 1
ATOM 3149 N N . PRO A 1 397 ? 23.853 -15.367 -32.689 1.00 92.50 397 PRO A N 1
ATOM 3150 C CA . PRO A 1 397 ? 23.263 -16.411 -31.844 1.00 92.50 397 PRO A CA 1
ATOM 3151 C C . PRO A 1 397 ? 22.714 -15.870 -30.516 1.00 92.50 397 PRO A C 1
ATOM 3153 O O . PRO A 1 397 ? 21.659 -16.310 -30.068 1.00 92.50 397 PRO A O 1
ATOM 3156 N N . TYR A 1 398 ? 23.380 -14.887 -29.905 1.00 92.94 398 TYR A N 1
ATOM 3157 C CA . TYR A 1 398 ? 22.949 -14.306 -28.632 1.00 92.94 398 TYR A CA 1
ATOM 3158 C C . TYR A 1 398 ? 21.710 -13.421 -28.802 1.00 92.94 398 TYR A C 1
ATOM 3160 O O . TYR A 1 398 ? 20.787 -13.519 -28.000 1.00 92.94 398 TYR A O 1
ATOM 3168 N N . VAL A 1 399 ? 21.640 -12.627 -29.878 1.00 91.06 399 VAL A N 1
ATOM 3169 C CA . VAL A 1 399 ? 20.457 -11.810 -30.213 1.00 91.06 399 VAL A CA 1
ATOM 3170 C C . VAL A 1 399 ? 19.258 -12.690 -30.598 1.00 91.06 399 VAL A C 1
ATOM 3172 O O . VAL A 1 399 ? 18.145 -12.425 -30.149 1.00 91.06 399 VAL A O 1
ATOM 3175 N N . ILE A 1 400 ? 19.480 -13.785 -31.343 1.00 93.88 400 ILE A N 1
ATOM 3176 C CA . ILE A 1 400 ? 18.447 -14.797 -31.638 1.00 93.88 400 ILE A CA 1
ATOM 3177 C C . ILE A 1 400 ? 17.891 -15.395 -30.341 1.00 93.88 400 ILE A C 1
ATOM 3179 O O . ILE A 1 400 ? 16.674 -15.439 -30.168 1.00 93.88 400 ILE A O 1
ATOM 3183 N N . CYS A 1 401 ? 18.754 -15.835 -29.419 1.00 94.88 401 CYS A N 1
ATOM 3184 C CA . CYS A 1 401 ? 18.306 -16.389 -28.142 1.00 94.88 401 CYS A CA 1
ATOM 3185 C C . CYS A 1 401 ? 17.581 -15.339 -27.287 1.00 94.88 401 CYS A C 1
ATOM 3187 O O . CYS A 1 401 ? 16.505 -15.623 -26.771 1.00 94.88 401 CYS A O 1
ATOM 3189 N N . TRP A 1 402 ? 18.126 -14.126 -27.167 1.00 95.00 402 TRP A N 1
ATOM 3190 C CA . TRP A 1 402 ? 17.515 -13.031 -26.411 1.00 95.00 402 TRP A CA 1
ATOM 3191 C C . TRP A 1 402 ? 16.087 -12.732 -26.889 1.00 95.00 402 TRP A C 1
ATOM 3193 O O . TRP A 1 402 ? 15.129 -12.937 -26.138 1.00 95.00 402 TRP A O 1
ATOM 3203 N N . LEU A 1 403 ? 15.938 -12.289 -28.141 1.00 93.06 403 LEU A N 1
ATOM 3204 C CA . LEU A 1 403 ? 14.650 -11.858 -28.685 1.00 93.06 403 LEU A CA 1
ATOM 3205 C C . LEU A 1 403 ? 13.693 -13.043 -28.865 1.00 93.06 403 LEU A C 1
ATOM 3207 O O . LEU A 1 403 ? 12.493 -12.908 -28.619 1.00 93.06 403 LEU A O 1
ATOM 3211 N N . GLY A 1 404 ? 14.213 -14.218 -29.232 1.00 94.38 404 GLY A N 1
ATOM 3212 C CA . GLY A 1 404 ? 13.431 -15.441 -29.403 1.00 94.38 404 GLY A CA 1
ATOM 3213 C C . GLY A 1 404 ? 12.798 -15.935 -28.102 1.00 94.38 404 GLY A C 1
ATOM 3214 O O . GLY A 1 404 ? 11.589 -16.168 -28.068 1.00 94.38 404 GLY A O 1
ATOM 3215 N N . PHE A 1 405 ? 13.572 -16.051 -27.016 1.00 95.50 405 PHE A N 1
ATOM 3216 C CA . PHE A 1 405 ? 13.033 -16.507 -25.729 1.00 95.50 405 PHE A CA 1
ATOM 3217 C C . PHE A 1 405 ? 12.128 -15.462 -25.060 1.00 95.50 405 PHE A C 1
ATOM 3219 O O . PHE A 1 405 ? 11.111 -15.852 -24.484 1.00 95.50 405 PHE A O 1
ATOM 3226 N N . GLN A 1 406 ? 12.412 -14.158 -25.194 1.00 92.31 406 GLN A N 1
ATOM 3227 C CA . GLN A 1 406 ? 11.486 -13.116 -24.721 1.00 92.31 406 GLN A CA 1
ATOM 3228 C C . GLN A 1 406 ? 10.151 -13.167 -25.477 1.00 92.31 406 GLN A C 1
ATOM 3230 O O . GLN A 1 406 ? 9.107 -13.309 -24.846 1.00 92.31 406 GLN A O 1
ATOM 3235 N N . THR A 1 407 ? 10.181 -13.183 -26.814 1.00 92.44 407 THR A N 1
ATOM 3236 C CA . THR A 1 407 ? 8.960 -13.269 -27.637 1.00 92.44 407 THR A CA 1
ATOM 3237 C C . THR A 1 407 ? 8.168 -14.550 -27.341 1.00 92.44 407 THR A C 1
ATOM 3239 O O . THR A 1 407 ? 6.940 -14.524 -27.262 1.00 92.44 407 THR A O 1
ATOM 3242 N N . ALA A 1 408 ? 8.847 -15.682 -27.115 1.00 93.56 408 ALA A N 1
ATOM 3243 C CA . ALA A 1 408 ? 8.193 -16.929 -26.722 1.00 93.56 408 ALA A CA 1
ATOM 3244 C C . ALA A 1 408 ? 7.497 -16.827 -25.351 1.00 93.56 408 ALA A C 1
ATOM 3246 O O . ALA A 1 408 ? 6.381 -17.330 -25.199 1.00 93.56 408 ALA A O 1
ATOM 3247 N N . ALA A 1 409 ? 8.112 -16.158 -24.368 1.00 93.44 409 ALA A N 1
ATOM 3248 C CA . ALA A 1 409 ? 7.487 -15.892 -23.073 1.00 93.44 409 ALA A CA 1
ATOM 3249 C C . ALA A 1 409 ? 6.239 -15.000 -23.218 1.00 93.44 409 ALA A C 1
ATOM 3251 O O . ALA A 1 409 ? 5.183 -15.348 -22.685 1.00 93.44 409 ALA A O 1
ATOM 3252 N N . ASP A 1 410 ? 6.310 -13.917 -24.001 1.00 91.12 410 ASP A N 1
ATOM 3253 C CA . ASP A 1 410 ? 5.174 -13.010 -24.234 1.00 91.12 410 ASP A CA 1
ATOM 3254 C C . ASP A 1 410 ? 4.004 -13.693 -24.950 1.00 91.12 410 ASP A C 1
ATOM 3256 O O . ASP A 1 410 ? 2.842 -13.489 -24.580 1.00 91.12 410 ASP A O 1
ATOM 3260 N N . ILE A 1 411 ? 4.295 -14.537 -25.947 1.00 91.56 411 ILE A N 1
ATOM 3261 C CA . ILE A 1 411 ? 3.286 -15.338 -26.652 1.00 91.56 411 ILE A CA 1
ATOM 3262 C C . ILE A 1 411 ? 2.623 -16.325 -25.686 1.00 91.56 411 ILE A C 1
ATOM 3264 O O . ILE A 1 411 ? 1.393 -16.410 -25.669 1.00 91.56 411 ILE A O 1
ATOM 3268 N N . LEU A 1 412 ? 3.393 -17.029 -24.846 1.00 92.88 412 LEU A N 1
ATOM 3269 C CA . LEU A 1 412 ? 2.844 -17.944 -23.838 1.00 92.88 412 LEU A CA 1
ATOM 3270 C C . LEU A 1 412 ? 1.966 -17.210 -22.818 1.00 92.88 412 LEU A C 1
ATOM 3272 O O . LEU A 1 412 ? 0.850 -17.659 -22.546 1.00 92.88 412 LEU A O 1
ATOM 3276 N N . ILE A 1 413 ? 2.425 -16.072 -22.291 1.00 90.81 413 ILE A N 1
ATOM 3277 C CA . ILE A 1 413 ? 1.662 -15.210 -21.377 1.00 90.81 413 ILE A CA 1
ATOM 3278 C C . ILE A 1 413 ? 0.347 -14.776 -22.034 1.00 90.81 413 ILE A C 1
ATOM 3280 O O . ILE A 1 413 ? -0.733 -14.989 -21.479 1.00 90.81 413 ILE A O 1
ATOM 3284 N N . THR A 1 414 ? 0.429 -14.205 -23.235 1.00 90.25 414 THR A N 1
ATOM 3285 C CA . THR A 1 414 ? -0.715 -13.643 -23.961 1.00 90.25 414 THR A CA 1
ATOM 3286 C C . THR A 1 414 ? -1.729 -14.727 -24.317 1.00 90.25 414 THR A C 1
ATOM 3288 O O . THR A 1 414 ? -2.913 -14.577 -24.013 1.00 90.25 414 THR A O 1
ATOM 3291 N N . ALA A 1 415 ? -1.283 -15.856 -24.873 1.00 91.31 415 ALA A N 1
ATOM 3292 C CA . ALA A 1 415 ? -2.149 -16.990 -25.193 1.00 91.31 415 ALA A CA 1
ATOM 3293 C C . ALA A 1 415 ? -2.836 -17.560 -23.941 1.00 91.31 415 ALA A C 1
ATOM 3295 O O . ALA A 1 415 ? -4.044 -17.807 -23.966 1.00 91.31 415 ALA A O 1
ATOM 3296 N N . SER A 1 416 ? -2.100 -17.700 -22.833 1.00 90.94 416 SER A N 1
ATOM 3297 C CA . SER A 1 416 ? -2.639 -18.199 -21.560 1.00 90.94 416 SER A CA 1
ATOM 3298 C C . SER A 1 416 ? -3.707 -17.265 -20.995 1.00 90.94 416 SER A C 1
ATOM 3300 O O . SER A 1 416 ? -4.804 -17.714 -20.664 1.00 90.94 416 SER A O 1
ATOM 3302 N N . LEU A 1 417 ? -3.437 -15.955 -20.950 1.00 86.31 417 LEU A N 1
ATOM 3303 C CA . LEU A 1 417 ? -4.406 -14.958 -20.493 1.00 86.31 417 LEU A CA 1
ATOM 3304 C C . LEU A 1 417 ? -5.660 -14.940 -21.380 1.00 86.31 417 LEU A C 1
ATOM 3306 O O . LEU A 1 417 ? -6.771 -14.944 -20.850 1.00 86.31 417 LEU A O 1
ATOM 3310 N N . ILE A 1 418 ? -5.511 -14.966 -22.709 1.00 89.00 418 ILE A N 1
ATOM 3311 C CA . ILE A 1 418 ? -6.644 -14.994 -23.650 1.00 89.00 418 ILE A CA 1
ATOM 3312 C C . ILE A 1 418 ? -7.494 -16.252 -23.444 1.00 89.00 418 ILE A C 1
ATOM 3314 O O . ILE A 1 418 ? -8.716 -16.145 -23.342 1.00 89.00 418 ILE A O 1
ATOM 3318 N N . TRP A 1 419 ? -6.869 -17.431 -23.369 1.00 89.38 419 TRP A N 1
ATOM 3319 C CA . TRP A 1 419 ? -7.568 -18.707 -23.205 1.00 89.38 419 TRP A CA 1
ATOM 3320 C C . TRP A 1 419 ? -8.339 -18.760 -21.881 1.00 89.38 419 TRP A C 1
ATOM 3322 O O . TRP A 1 419 ? -9.545 -19.016 -21.881 1.00 89.38 419 TRP A O 1
ATOM 3332 N N . THR A 1 420 ? -7.689 -18.428 -20.761 1.00 85.75 420 THR A N 1
ATOM 3333 C CA . THR A 1 420 ? -8.332 -18.449 -19.440 1.00 85.75 420 THR A CA 1
ATOM 3334 C C . THR A 1 420 ? -9.464 -17.430 -19.340 1.00 85.75 420 THR A C 1
ATOM 3336 O O . THR A 1 420 ? -10.545 -17.766 -18.862 1.00 85.75 420 THR A O 1
ATOM 3339 N N . LEU A 1 421 ? -9.269 -16.205 -19.842 1.00 83.31 421 LEU A N 1
ATOM 3340 C CA . LEU A 1 421 ? -10.309 -15.172 -19.830 1.00 83.31 421 LEU A CA 1
ATOM 3341 C C . LEU A 1 421 ? -11.486 -15.515 -20.756 1.00 83.31 421 LEU A C 1
ATOM 3343 O O . LEU A 1 421 ? -12.629 -15.234 -20.407 1.00 83.31 421 LEU A O 1
ATOM 3347 N N . LYS A 1 422 ? -11.240 -16.152 -21.909 1.00 85.94 422 LYS A N 1
ATOM 3348 C CA . LYS A 1 422 ? -12.304 -16.621 -22.811 1.00 85.94 422 LYS A CA 1
ATOM 3349 C C . LYS A 1 422 ? -13.152 -17.720 -22.162 1.00 85.94 422 LYS A C 1
ATOM 3351 O O . LYS A 1 422 ? -14.369 -17.702 -22.330 1.00 85.94 422 LYS A O 1
ATOM 3356 N N . ASN A 1 423 ? -12.528 -18.624 -21.407 1.00 83.56 423 ASN A N 1
ATOM 3357 C CA . ASN A 1 423 ? -13.218 -19.703 -20.694 1.00 83.56 423 ASN A CA 1
ATOM 3358 C C . ASN A 1 423 ? -13.947 -19.216 -19.428 1.00 83.56 423 ASN A C 1
ATOM 3360 O O . ASN A 1 423 ? -14.888 -19.863 -18.986 1.00 83.56 423 ASN A O 1
ATOM 3364 N N . ALA A 1 424 ? -13.555 -18.066 -18.872 1.00 78.00 424 ALA A N 1
ATOM 3365 C CA . ALA A 1 424 ? -14.213 -17.426 -17.729 1.00 78.00 424 ALA A CA 1
ATOM 3366 C C . ALA A 1 424 ? -15.450 -16.576 -18.102 1.00 78.00 424 ALA A C 1
ATOM 3368 O O . ALA A 1 424 ? -15.976 -15.852 -17.254 1.00 78.00 424 ALA A O 1
ATOM 3369 N N . ARG A 1 425 ? -15.907 -16.616 -19.364 1.00 81.00 425 ARG A N 1
ATOM 3370 C CA . ARG A 1 425 ? -17.128 -15.922 -19.807 1.00 81.00 425 ARG A CA 1
ATOM 3371 C C . ARG A 1 425 ? -18.366 -16.502 -19.137 1.00 81.00 425 ARG A C 1
ATOM 3373 O O . ARG A 1 425 ? -18.495 -17.714 -19.004 1.00 81.00 425 ARG A O 1
ATOM 3380 N N . THR A 1 426 ? -19.285 -15.622 -18.753 1.00 75.88 426 THR A N 1
ATOM 3381 C CA . THR A 1 426 ? -20.497 -15.996 -18.002 1.00 75.88 426 THR A CA 1
ATOM 3382 C C . THR A 1 426 ? -21.786 -15.778 -18.791 1.00 75.88 426 THR A C 1
ATOM 3384 O O . THR A 1 426 ? -22.861 -16.075 -18.282 1.00 75.88 426 THR A O 1
ATOM 3387 N N . GLY A 1 427 ? -21.706 -15.248 -20.018 1.00 71.50 427 GLY A N 1
ATOM 3388 C CA . GLY A 1 427 ? -22.865 -14.946 -20.867 1.00 71.50 427 GLY A CA 1
ATOM 3389 C C . GLY A 1 427 ? -23.575 -13.633 -20.513 1.00 71.50 427 GLY A C 1
ATOM 3390 O O . GLY A 1 427 ? -24.382 -13.134 -21.294 1.00 71.50 427 GLY A O 1
ATOM 3391 N N . PHE A 1 428 ? -23.253 -13.019 -19.371 1.00 73.69 428 PHE A N 1
ATOM 3392 C CA . PHE A 1 428 ? -23.788 -11.716 -18.987 1.00 73.69 428 PHE A CA 1
ATOM 3393 C C . PHE A 1 428 ? -23.035 -10.585 -19.696 1.00 73.69 428 PHE A C 1
ATOM 3395 O O . PHE A 1 428 ? -21.849 -10.364 -19.443 1.00 73.69 428 PHE A O 1
ATOM 3402 N N . HIS A 1 429 ? -23.742 -9.797 -20.514 1.00 65.25 429 HIS A N 1
ATOM 3403 C CA . HIS A 1 429 ? -23.163 -8.737 -21.355 1.00 65.25 429 HIS A CA 1
ATOM 3404 C C . HIS A 1 429 ? -22.220 -7.772 -20.605 1.00 65.25 429 HIS A C 1
ATOM 3406 O O . HIS A 1 429 ? -21.145 -7.436 -21.108 1.00 65.25 429 HIS A O 1
ATOM 3412 N N . LYS A 1 430 ? -22.572 -7.355 -19.376 1.00 59.62 430 LYS A N 1
ATOM 3413 C CA . LYS A 1 430 ? -21.726 -6.466 -18.552 1.00 59.62 430 LYS A CA 1
ATOM 3414 C C . LYS A 1 430 ? -20.404 -7.141 -18.140 1.00 59.62 430 LYS A C 1
ATOM 3416 O O . LYS A 1 430 ? -19.351 -6.512 -18.233 1.00 59.62 430 LYS A O 1
ATOM 3421 N N . THR A 1 431 ? -20.433 -8.420 -17.762 1.00 69.69 431 THR A N 1
ATOM 3422 C CA . THR A 1 431 ? -19.245 -9.206 -17.375 1.00 69.69 431 THR A CA 1
ATOM 3423 C C . THR A 1 431 ? -18.374 -9.535 -18.586 1.00 69.69 431 THR A C 1
ATOM 3425 O O . THR A 1 431 ? -17.165 -9.292 -18.574 1.00 69.69 431 THR A O 1
ATOM 3428 N N . ASP A 1 432 ? -18.986 -9.994 -19.677 1.00 73.56 432 ASP A N 1
ATOM 3429 C CA . ASP A 1 432 ? -18.272 -10.350 -20.903 1.00 73.56 432 ASP A CA 1
ATOM 3430 C C . ASP A 1 432 ? -17.651 -9.112 -21.584 1.00 73.56 432 ASP A C 1
ATOM 3432 O O . ASP A 1 432 ? -16.578 -9.207 -22.181 1.00 73.56 432 ASP A O 1
ATOM 3436 N N . THR A 1 433 ? -18.232 -7.917 -21.413 1.00 71.06 433 THR A N 1
ATOM 3437 C CA . THR A 1 433 ? -17.614 -6.643 -21.835 1.00 71.06 433 THR A CA 1
ATOM 3438 C C . THR A 1 433 ? -16.305 -6.358 -21.089 1.00 71.06 433 THR A C 1
ATOM 3440 O O . THR A 1 433 ? -15.332 -5.918 -21.711 1.00 71.06 433 THR A O 1
ATOM 3443 N N . VAL A 1 434 ? -16.242 -6.635 -19.780 1.00 68.06 434 VAL A N 1
ATOM 3444 C CA . VAL A 1 434 ? -15.004 -6.511 -18.987 1.00 68.06 434 VAL A CA 1
ATOM 3445 C C . VAL A 1 434 ? -13.974 -7.534 -19.462 1.00 68.06 434 VAL A C 1
ATOM 3447 O O . VAL A 1 434 ? -12.846 -7.155 -19.779 1.00 68.06 434 VAL A O 1
ATOM 3450 N N . ILE A 1 435 ? -14.373 -8.799 -19.617 1.00 75.75 435 ILE A N 1
ATOM 3451 C CA . ILE A 1 435 ? -13.519 -9.875 -20.143 1.00 75.75 435 ILE A CA 1
ATOM 3452 C C . ILE A 1 435 ? -12.941 -9.500 -21.517 1.00 75.75 435 ILE A C 1
ATOM 3454 O O . ILE A 1 435 ? -11.733 -9.586 -21.723 1.00 75.75 435 ILE A O 1
ATOM 3458 N N . ASN A 1 436 ? -13.759 -8.972 -22.430 1.00 76.19 436 ASN A N 1
ATOM 3459 C CA . ASN A 1 436 ? -13.326 -8.525 -23.758 1.00 76.19 436 ASN A CA 1
ATOM 3460 C C . ASN A 1 436 ? -12.370 -7.318 -23.729 1.00 76.19 436 ASN A C 1
ATOM 3462 O O . ASN A 1 436 ? -11.642 -7.091 -24.698 1.00 76.19 436 ASN A O 1
ATOM 3466 N N . ARG A 1 437 ? -12.350 -6.514 -22.658 1.00 71.50 437 ARG A N 1
ATOM 3467 C CA . ARG A 1 437 ? -11.317 -5.480 -22.457 1.00 71.50 437 ARG A CA 1
ATOM 3468 C C . ARG A 1 437 ? -10.037 -6.066 -21.861 1.00 71.50 437 ARG A C 1
ATOM 3470 O O . ARG A 1 437 ? -8.963 -5.704 -22.321 1.00 71.50 437 ARG A O 1
ATOM 3477 N N . LEU A 1 438 ? -10.133 -7.003 -20.916 1.00 71.88 438 LEU A N 1
ATOM 3478 C CA . LEU A 1 438 ? -8.962 -7.691 -20.354 1.00 71.88 438 LEU A CA 1
ATOM 3479 C C . LEU A 1 438 ? -8.225 -8.531 -21.412 1.00 71.88 438 LEU A C 1
ATOM 3481 O O . LEU A 1 438 ? -6.998 -8.512 -21.444 1.00 71.88 438 LEU A O 1
ATOM 3485 N N . ILE A 1 439 ? -8.966 -9.194 -22.307 1.00 76.25 439 ILE A N 1
ATOM 3486 C CA . ILE A 1 439 ? -8.431 -9.898 -23.483 1.00 76.25 439 ILE A CA 1
ATOM 3487 C C . ILE A 1 439 ? -7.722 -8.913 -24.421 1.00 76.25 439 ILE A C 1
ATOM 3489 O O . ILE A 1 439 ? -6.586 -9.164 -24.805 1.00 76.25 439 ILE A O 1
ATOM 3493 N N . ARG A 1 440 ? -8.342 -7.767 -24.750 1.00 75.56 440 ARG A N 1
ATOM 3494 C CA . ARG A 1 440 ? -7.700 -6.733 -25.584 1.00 75.56 440 ARG A CA 1
ATOM 3495 C C . ARG A 1 440 ? -6.423 -6.177 -24.956 1.00 75.56 440 ARG A C 1
ATOM 3497 O O . ARG A 1 440 ? -5.440 -6.044 -25.669 1.00 75.56 440 ARG A O 1
ATOM 3504 N N . GLY A 1 441 ? -6.409 -5.934 -23.645 1.00 73.62 441 GLY A N 1
ATOM 3505 C CA . GLY A 1 441 ? -5.202 -5.520 -22.924 1.00 73.62 441 GLY A CA 1
ATOM 3506 C C . GLY A 1 441 ? -4.080 -6.561 -23.006 1.00 73.62 441 GLY A C 1
ATOM 3507 O O . GLY A 1 441 ? -2.952 -6.205 -23.319 1.00 73.62 441 GLY A O 1
ATOM 3508 N N . ALA A 1 442 ? -4.396 -7.849 -22.818 1.00 72.62 442 ALA A N 1
ATOM 3509 C CA . ALA A 1 442 ? -3.419 -8.937 -22.949 1.00 72.62 442 ALA A CA 1
ATOM 3510 C C . ALA A 1 442 ? -2.894 -9.111 -24.391 1.00 72.62 442 ALA A C 1
ATOM 3512 O O . ALA A 1 442 ? -1.717 -9.399 -24.590 1.00 72.62 442 ALA A O 1
ATOM 3513 N N . VAL A 1 443 ? -3.741 -8.899 -25.406 1.00 77.38 443 VAL A N 1
ATOM 3514 C CA . VAL A 1 443 ? -3.305 -8.846 -26.813 1.00 77.38 443 VAL A CA 1
ATOM 3515 C C . VAL A 1 443 ? -2.380 -7.648 -27.040 1.00 77.38 443 VAL A C 1
ATOM 3517 O O . VAL A 1 443 ? -1.317 -7.807 -27.628 1.00 77.38 443 VAL A O 1
ATOM 3520 N N . GLN A 1 444 ? -2.753 -6.464 -26.551 1.00 75.50 444 GLN A N 1
ATOM 3521 C CA . GLN A 1 444 ? -1.981 -5.228 -26.699 1.00 75.50 444 GLN A CA 1
ATOM 3522 C C . GLN A 1 444 ? -0.595 -5.328 -26.041 1.00 75.50 444 GLN A C 1
ATOM 3524 O O . GLN A 1 444 ? 0.379 -4.883 -26.644 1.00 75.50 444 GLN A O 1
ATOM 3529 N N . THR A 1 445 ? -0.477 -5.949 -24.860 1.00 74.19 445 THR A N 1
ATOM 3530 C CA . THR A 1 445 ? 0.821 -6.159 -24.193 1.00 74.19 445 THR A CA 1
ATOM 3531 C C . THR A 1 445 ? 1.765 -7.035 -25.019 1.00 74.19 445 THR A C 1
ATOM 3533 O O . THR A 1 445 ? 2.911 -6.654 -25.222 1.00 74.19 445 THR A O 1
ATOM 3536 N N . GLY A 1 446 ? 1.301 -8.181 -25.536 1.00 77.31 446 GLY A N 1
ATOM 3537 C CA . GLY A 1 446 ? 2.175 -9.129 -26.242 1.00 77.31 446 GLY A CA 1
ATOM 3538 C C . GLY A 1 446 ? 2.414 -8.808 -27.719 1.00 77.31 446 GLY A C 1
ATOM 3539 O O . GLY A 1 446 ? 3.518 -9.007 -28.228 1.00 77.31 446 GLY A O 1
ATOM 3540 N N . LEU A 1 447 ? 1.397 -8.303 -28.427 1.00 82.00 447 LEU A N 1
ATOM 3541 C CA . LEU A 1 447 ? 1.451 -8.098 -29.879 1.00 82.00 447 LEU A CA 1
ATOM 3542 C C . LEU A 1 447 ? 2.453 -7.008 -30.271 1.00 82.00 447 LEU A C 1
ATOM 3544 O O . LEU A 1 447 ? 3.255 -7.221 -31.178 1.00 82.00 447 LEU A O 1
ATOM 3548 N N . PHE A 1 448 ? 2.426 -5.855 -29.593 1.00 82.62 448 PHE A N 1
ATOM 3549 C CA . PHE A 1 448 ? 3.329 -4.750 -29.920 1.00 82.62 448 PHE A CA 1
ATOM 3550 C C . PHE A 1 448 ? 4.792 -5.110 -29.642 1.00 82.62 448 PHE A C 1
ATOM 3552 O O . PHE A 1 448 ? 5.636 -4.865 -30.500 1.00 82.62 448 PHE A O 1
ATOM 3559 N N . VAL A 1 449 ? 5.087 -5.759 -28.510 1.00 85.56 449 VAL A N 1
ATOM 3560 C CA . VAL A 1 449 ? 6.440 -6.258 -28.209 1.00 85.56 449 VAL A CA 1
ATOM 3561 C C . VAL A 1 449 ? 6.904 -7.238 -29.288 1.00 85.56 449 VAL A C 1
ATOM 3563 O O . VAL A 1 449 ? 7.977 -7.050 -29.858 1.00 85.56 449 VAL A O 1
ATOM 3566 N N . SER A 1 450 ? 6.068 -8.222 -29.640 1.00 85.69 450 SER A N 1
ATOM 3567 C CA . SER A 1 450 ? 6.403 -9.244 -30.643 1.00 85.69 450 SER A CA 1
ATOM 3568 C C . SER A 1 450 ? 6.713 -8.644 -32.020 1.00 85.69 450 SER A C 1
ATOM 3570 O O . SER A 1 450 ? 7.670 -9.060 -32.666 1.00 85.69 450 SER A O 1
ATOM 3572 N N . ILE A 1 451 ? 5.940 -7.650 -32.478 1.00 89.31 451 ILE A N 1
ATOM 3573 C CA . ILE A 1 451 ? 6.169 -6.988 -33.776 1.00 89.31 451 ILE A CA 1
ATOM 3574 C C . ILE A 1 451 ? 7.533 -6.287 -33.801 1.00 89.31 451 ILE A C 1
ATOM 3576 O O . ILE A 1 451 ? 8.286 -6.452 -34.762 1.00 89.31 451 ILE A O 1
ATOM 3580 N N . PHE A 1 452 ? 7.869 -5.531 -32.751 1.00 91.00 452 PHE A N 1
ATOM 3581 C CA . PHE A 1 452 ? 9.149 -4.825 -32.686 1.00 91.00 452 PHE A CA 1
ATOM 3582 C C . PHE A 1 452 ? 10.328 -5.788 -32.495 1.00 91.00 452 PHE A C 1
ATOM 3584 O O . PHE A 1 452 ? 11.330 -5.632 -33.184 1.00 91.00 452 PHE A O 1
ATOM 3591 N N . ALA A 1 453 ? 10.197 -6.832 -31.670 1.00 89.25 453 ALA A N 1
ATOM 3592 C CA . ALA A 1 453 ? 11.232 -7.856 -31.496 1.00 89.25 453 ALA A CA 1
ATOM 3593 C C . ALA A 1 453 ? 11.514 -8.648 -32.789 1.00 89.25 453 ALA A C 1
ATOM 3595 O O . ALA A 1 453 ? 12.669 -8.941 -33.097 1.00 89.25 453 ALA A O 1
ATOM 3596 N N . ILE A 1 454 ? 10.484 -8.953 -33.589 1.00 89.94 454 ILE A N 1
ATOM 3597 C CA . ILE A 1 454 ? 10.653 -9.578 -34.912 1.00 89.94 454 ILE A CA 1
ATOM 3598 C C . ILE A 1 454 ? 11.315 -8.603 -35.899 1.00 89.94 454 ILE A C 1
ATOM 3600 O O . ILE A 1 454 ? 12.186 -9.018 -36.662 1.00 89.94 454 ILE A O 1
ATOM 3604 N N . GLY A 1 455 ? 10.938 -7.319 -35.881 1.00 91.25 455 GLY A N 1
ATOM 3605 C CA . GLY A 1 455 ? 11.561 -6.281 -36.711 1.00 91.25 455 GLY A CA 1
ATOM 3606 C C . GLY A 1 455 ? 13.045 -6.072 -36.3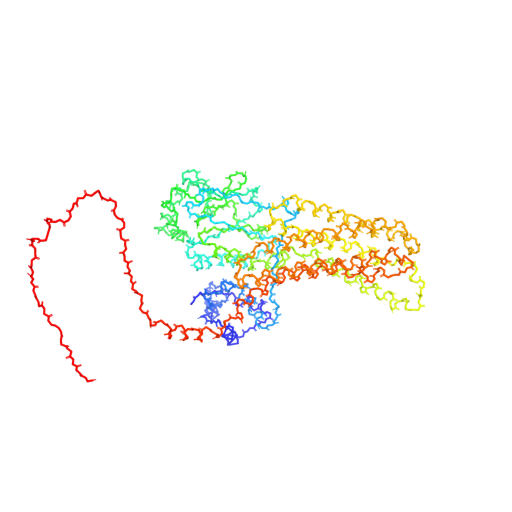94 1.00 91.25 455 GLY A C 1
ATOM 3607 O O . GLY A 1 455 ? 13.869 -6.024 -37.311 1.00 91.25 455 GLY A O 1
ATOM 3608 N N . ASP A 1 456 ? 13.391 -6.029 -35.106 1.00 91.12 456 ASP A N 1
ATOM 3609 C CA . ASP A 1 456 ? 14.765 -5.966 -34.595 1.00 91.12 456 ASP A CA 1
ATOM 3610 C C . ASP A 1 456 ? 15.556 -7.198 -35.050 1.00 91.12 456 ASP A C 1
ATOM 3612 O O . ASP A 1 456 ? 16.530 -7.072 -35.790 1.00 91.12 456 ASP A O 1
ATOM 3616 N N . LEU A 1 457 ? 15.059 -8.407 -34.767 1.00 91.06 457 LEU A N 1
ATOM 3617 C CA . LEU A 1 457 ? 15.728 -9.646 -35.165 1.00 91.06 457 LEU A CA 1
ATOM 3618 C C . LEU A 1 457 ? 15.919 -9.761 -36.689 1.00 91.06 457 LEU A C 1
ATOM 3620 O O . LEU A 1 457 ? 16.985 -10.171 -37.151 1.00 91.06 457 LEU A O 1
ATOM 3624 N N . PHE A 1 458 ? 14.914 -9.388 -37.485 1.00 91.19 458 PHE A N 1
ATOM 3625 C CA . PHE A 1 458 ? 14.999 -9.410 -38.946 1.00 91.19 458 PHE A CA 1
ATOM 3626 C C . PHE A 1 458 ? 16.049 -8.420 -39.463 1.00 91.19 458 PHE A C 1
ATOM 3628 O O . PHE A 1 458 ? 16.949 -8.794 -40.218 1.00 91.19 458 PHE A O 1
ATOM 3635 N N . SER A 1 459 ? 15.972 -7.158 -39.041 1.00 90.25 459 SER A N 1
ATOM 3636 C CA . SER A 1 459 ? 16.912 -6.126 -39.486 1.00 90.25 459 SER A CA 1
ATOM 3637 C C . SER A 1 459 ? 18.336 -6.388 -38.982 1.00 90.25 459 SER A C 1
ATOM 3639 O O . SER A 1 459 ? 19.281 -6.235 -39.757 1.00 90.25 459 SER A O 1
ATOM 3641 N N . PHE A 1 460 ? 18.504 -6.908 -37.764 1.00 87.25 460 PHE A N 1
ATOM 3642 C CA . PHE A 1 460 ? 19.792 -7.365 -37.245 1.00 87.25 460 PHE A CA 1
ATOM 3643 C C . PHE A 1 460 ? 20.381 -8.507 -38.088 1.00 87.25 460 PHE A C 1
ATOM 3645 O O . PHE A 1 460 ? 21.565 -8.483 -38.418 1.00 87.25 460 PHE A O 1
ATOM 3652 N N . LEU A 1 461 ? 19.583 -9.510 -38.478 1.00 88.00 461 LEU A N 1
ATOM 3653 C CA . LEU A 1 461 ? 20.090 -10.682 -39.202 1.00 88.00 461 LEU A CA 1
ATOM 3654 C C . LEU A 1 461 ? 20.318 -10.454 -40.699 1.00 88.00 461 LEU A C 1
ATOM 3656 O O . LEU A 1 461 ? 21.261 -11.045 -41.237 1.00 88.00 461 LEU A O 1
ATOM 3660 N N . PHE A 1 462 ? 19.498 -9.635 -41.362 1.00 87.25 462 PHE A N 1
ATOM 3661 C CA . PHE A 1 462 ? 19.549 -9.426 -42.816 1.00 87.25 462 PHE A CA 1
ATOM 3662 C C . PHE A 1 462 ? 20.195 -8.094 -43.233 1.00 87.25 462 PHE A C 1
ATOM 3664 O O . PHE A 1 462 ? 20.769 -8.023 -44.316 1.00 87.25 462 PHE A O 1
ATOM 3671 N N . ALA A 1 463 ? 20.188 -7.068 -42.374 1.00 84.69 463 ALA A N 1
ATOM 3672 C CA . ALA A 1 463 ? 20.766 -5.745 -42.643 1.00 84.69 463 ALA A CA 1
ATOM 3673 C C . ALA A 1 463 ? 21.942 -5.404 -41.696 1.00 84.69 463 ALA A C 1
ATOM 3675 O O . ALA A 1 463 ? 22.136 -4.245 -41.329 1.00 84.69 463 ALA A O 1
ATOM 3676 N N . ARG A 1 464 ? 22.754 -6.417 -41.342 1.00 76.06 464 ARG A N 1
ATOM 3677 C CA . ARG A 1 464 ? 23.875 -6.392 -40.362 1.00 76.06 464 ARG A CA 1
ATOM 3678 C C . ARG A 1 464 ? 24.820 -5.190 -40.437 1.00 76.06 464 ARG A C 1
ATOM 3680 O O . ARG A 1 464 ? 25.356 -4.778 -39.418 1.00 76.06 464 ARG A O 1
ATOM 3687 N N . ASN A 1 465 ? 25.044 -4.651 -41.634 1.00 74.81 465 ASN A N 1
ATOM 3688 C CA . ASN A 1 465 ? 25.969 -3.537 -41.872 1.00 74.81 465 ASN A CA 1
ATOM 3689 C C . ASN A 1 465 ? 25.296 -2.157 -41.723 1.00 74.81 465 ASN A C 1
ATOM 3691 O O . ASN A 1 465 ? 25.850 -1.156 -42.167 1.00 74.81 465 ASN A O 1
ATOM 3695 N N . THR A 1 466 ? 24.086 -2.096 -41.160 1.00 77.69 466 THR A N 1
ATOM 3696 C CA . THR A 1 466 ? 23.272 -0.878 -41.038 1.00 77.69 466 THR A CA 1
ATOM 3697 C C . THR A 1 466 ? 22.735 -0.714 -39.617 1.00 77.69 466 THR A C 1
ATOM 3699 O O . THR A 1 466 ? 22.617 -1.680 -38.868 1.00 77.69 466 THR A O 1
ATOM 3702 N N . TYR A 1 467 ? 22.332 0.507 -39.263 1.00 77.06 467 TYR A N 1
ATOM 3703 C CA . TYR A 1 467 ? 21.712 0.825 -37.969 1.00 77.06 467 TYR A CA 1
ATOM 3704 C C . TYR A 1 467 ? 20.208 0.502 -37.914 1.00 77.06 467 TYR A C 1
ATOM 3706 O O . TYR A 1 467 ? 19.526 0.905 -36.976 1.00 77.06 467 TYR A O 1
ATOM 3714 N N . LEU A 1 468 ? 19.669 -0.225 -38.901 1.00 83.56 468 LEU A N 1
ATOM 3715 C CA . LEU A 1 468 ? 18.228 -0.465 -39.022 1.00 83.56 468 LEU A CA 1
ATOM 3716 C C . LEU A 1 468 ? 17.637 -1.209 -37.809 1.00 83.56 468 LEU A C 1
ATOM 3718 O O . LEU A 1 468 ? 16.505 -0.933 -37.430 1.00 83.56 468 LEU A O 1
ATOM 3722 N N . TYR A 1 469 ? 18.420 -2.075 -37.157 1.00 84.50 469 TYR A N 1
ATOM 3723 C CA . TYR A 1 469 ? 18.027 -2.762 -35.920 1.00 84.50 469 TYR A CA 1
ATOM 3724 C C . TYR A 1 469 ? 17.695 -1.786 -34.781 1.00 84.50 469 TYR A C 1
ATOM 3726 O O . TYR A 1 469 ? 16.706 -1.965 -34.072 1.00 84.50 469 TYR A O 1
ATOM 3734 N N . ALA A 1 470 ? 18.430 -0.674 -34.666 1.00 81.25 470 ALA A N 1
ATOM 3735 C CA . ALA A 1 470 ? 18.217 0.310 -33.609 1.00 81.25 470 ALA A CA 1
ATOM 3736 C C . ALA A 1 470 ? 16.813 0.943 -33.674 1.00 81.25 470 ALA A C 1
ATOM 3738 O O . ALA A 1 470 ? 16.202 1.181 -32.632 1.00 81.25 470 ALA A O 1
ATOM 3739 N N . MET A 1 471 ? 16.264 1.144 -34.882 1.00 85.81 471 MET A N 1
ATOM 3740 C CA . MET A 1 471 ? 14.897 1.650 -35.089 1.00 85.81 471 MET A CA 1
ATOM 3741 C C . MET A 1 471 ? 13.843 0.787 -34.380 1.00 85.81 471 MET A C 1
ATOM 3743 O O . MET A 1 471 ? 12.858 1.318 -33.864 1.00 85.81 471 MET A O 1
ATOM 3747 N N . PHE A 1 472 ? 14.059 -0.529 -34.339 1.00 88.94 472 PHE A N 1
ATOM 3748 C CA . PHE A 1 472 ? 13.165 -1.476 -33.684 1.00 88.94 472 PHE A CA 1
ATOM 3749 C C . PHE A 1 472 ? 13.547 -1.734 -32.224 1.00 88.94 472 PHE A C 1
ATOM 3751 O O . PHE A 1 472 ? 12.649 -1.866 -31.398 1.00 88.94 472 PHE A O 1
ATOM 3758 N N . ALA A 1 473 ? 14.838 -1.736 -31.882 1.00 85.00 473 ALA A N 1
ATOM 3759 C CA . ALA A 1 473 ? 15.320 -1.998 -30.527 1.00 85.00 473 ALA A CA 1
ATOM 3760 C C . ALA A 1 473 ? 14.957 -0.890 -29.517 1.00 85.00 473 ALA A C 1
ATOM 3762 O O . ALA A 1 473 ? 14.501 -1.189 -28.411 1.00 85.00 473 ALA A O 1
ATOM 3763 N N . TYR A 1 474 ? 15.117 0.396 -29.875 1.00 86.62 474 TYR A N 1
ATOM 3764 C CA . TYR A 1 474 ? 14.876 1.517 -28.945 1.00 86.62 474 TYR A CA 1
ATOM 3765 C C . TYR A 1 474 ? 13.449 1.546 -28.348 1.00 86.62 474 TYR A C 1
ATOM 3767 O O . TYR A 1 474 ? 13.321 1.830 -27.153 1.00 86.62 474 TYR A O 1
ATOM 3775 N N . PRO A 1 475 ? 12.369 1.264 -29.110 1.00 88.75 475 PRO A N 1
ATOM 3776 C CA . PRO A 1 475 ? 11.017 1.210 -28.552 1.00 88.75 475 PRO A CA 1
ATOM 3777 C C . PRO A 1 475 ? 10.718 0.025 -27.620 1.00 88.75 475 PRO A C 1
ATOM 3779 O O . PRO A 1 475 ? 9.857 0.185 -26.757 1.00 88.75 475 PRO A O 1
ATOM 3782 N N . ILE A 1 476 ? 11.374 -1.138 -27.751 1.00 88.19 476 ILE A N 1
ATOM 3783 C CA . ILE A 1 476 ? 10.933 -2.390 -27.088 1.00 88.19 476 ILE A CA 1
ATOM 3784 C C . ILE A 1 476 ? 10.839 -2.236 -25.564 1.00 88.19 476 ILE A C 1
ATOM 3786 O O . ILE A 1 476 ? 9.784 -2.513 -24.991 1.00 88.19 476 ILE A O 1
ATOM 3790 N N . GLY A 1 477 ? 11.892 -1.736 -24.903 1.00 83.69 477 GLY A N 1
ATOM 3791 C CA . GLY A 1 477 ? 11.897 -1.537 -23.445 1.00 83.69 477 GLY A CA 1
ATOM 3792 C C . GLY A 1 477 ? 10.745 -0.648 -22.959 1.00 83.69 477 GLY A C 1
ATOM 3793 O O . GLY A 1 477 ? 10.046 -0.983 -22.003 1.00 83.69 477 GLY A O 1
ATOM 3794 N N . ARG A 1 478 ? 10.460 0.429 -23.699 1.00 84.12 478 ARG A N 1
ATOM 3795 C CA . ARG A 1 478 ? 9.343 1.346 -23.431 1.00 84.12 478 ARG A CA 1
ATOM 3796 C C . ARG A 1 478 ? 7.977 0.738 -23.726 1.00 84.12 478 ARG A C 1
ATOM 3798 O O . ARG A 1 478 ? 7.008 1.100 -23.060 1.00 84.12 478 ARG A O 1
ATOM 3805 N N . ILE A 1 479 ? 7.855 -0.167 -24.698 1.00 87.31 479 ILE A N 1
ATOM 3806 C CA . ILE A 1 479 ? 6.601 -0.897 -24.938 1.00 87.31 479 ILE A CA 1
ATOM 3807 C C . ILE A 1 479 ? 6.298 -1.785 -23.722 1.00 87.31 479 ILE A C 1
ATOM 3809 O O . ILE A 1 479 ? 5.164 -1.757 -23.241 1.00 87.31 479 ILE A O 1
ATOM 3813 N N . TYR A 1 480 ? 7.288 -2.481 -23.147 1.00 84.56 480 TYR A N 1
ATOM 3814 C CA . TYR A 1 480 ? 7.092 -3.226 -21.894 1.00 84.56 480 TYR A CA 1
ATOM 3815 C C . TYR A 1 480 ? 6.629 -2.323 -20.742 1.00 84.56 480 TYR A C 1
ATOM 3817 O O . TYR A 1 480 ? 5.631 -2.648 -20.094 1.00 84.56 480 TYR A O 1
ATOM 3825 N N . THR A 1 481 ? 7.289 -1.181 -20.509 1.00 79.75 481 THR A N 1
ATOM 3826 C CA . THR A 1 481 ? 6.897 -0.243 -19.441 1.00 79.75 481 THR A CA 1
ATOM 3827 C C . THR A 1 481 ? 5.484 0.298 -19.640 1.00 79.75 481 THR A C 1
ATOM 3829 O O . THR A 1 481 ? 4.652 0.227 -18.732 1.00 79.75 481 THR A O 1
ATOM 3832 N N . ASN A 1 482 ? 5.184 0.820 -20.832 1.00 80.19 482 ASN A N 1
ATOM 3833 C CA . ASN A 1 482 ? 3.911 1.481 -21.110 1.00 80.19 482 ASN A CA 1
ATOM 3834 C C . ASN A 1 482 ? 2.736 0.499 -21.133 1.00 80.19 482 ASN A C 1
ATOM 3836 O O . ASN A 1 482 ? 1.665 0.824 -20.623 1.00 80.19 482 ASN A O 1
ATOM 3840 N N . THR A 1 483 ? 2.915 -0.711 -21.671 1.00 79.00 483 THR A N 1
ATOM 3841 C CA . THR A 1 483 ? 1.841 -1.720 -21.694 1.00 79.00 483 THR A CA 1
ATOM 3842 C C . THR A 1 483 ? 1.583 -2.328 -20.311 1.00 79.00 483 THR A C 1
ATOM 3844 O O . THR A 1 483 ? 0.426 -2.605 -19.973 1.00 79.00 483 THR A O 1
ATOM 3847 N N . LEU A 1 484 ? 2.611 -2.453 -19.462 1.00 75.38 484 LEU A N 1
ATOM 3848 C CA . LEU A 1 484 ? 2.435 -2.801 -18.051 1.00 75.38 484 LEU A CA 1
ATOM 3849 C C . LEU A 1 484 ? 1.691 -1.690 -17.295 1.00 75.38 484 LEU A C 1
ATOM 3851 O O . LEU A 1 484 ? 0.731 -1.964 -16.572 1.00 75.38 484 LEU A O 1
ATOM 3855 N N . LEU A 1 485 ? 2.094 -0.433 -17.492 1.00 73.12 485 LEU A N 1
ATOM 3856 C CA . LEU A 1 485 ? 1.475 0.722 -16.845 1.00 73.12 485 LEU A CA 1
ATOM 3857 C C . LEU A 1 485 ? 0.015 0.920 -17.290 1.00 73.12 485 LEU A C 1
ATOM 3859 O O . LEU A 1 485 ? -0.842 1.187 -16.449 1.00 73.12 485 LEU A O 1
ATOM 3863 N N . ASP A 1 486 ? -0.308 0.712 -18.570 1.00 70.62 486 ASP A N 1
ATOM 3864 C CA . ASP A 1 486 ? -1.692 0.706 -19.067 1.00 70.62 486 ASP A CA 1
ATOM 3865 C C . ASP A 1 486 ? -2.502 -0.461 -18.476 1.00 70.62 486 ASP A C 1
ATOM 3867 O O . ASP A 1 486 ? -3.624 -0.263 -18.010 1.00 70.62 486 ASP A O 1
ATOM 3871 N N . THR A 1 487 ? -1.910 -1.658 -18.363 1.00 68.25 487 THR A N 1
ATOM 3872 C CA . THR A 1 487 ? -2.541 -2.815 -17.697 1.00 68.25 487 THR A CA 1
ATOM 3873 C C . THR A 1 487 ? -2.907 -2.518 -16.238 1.00 68.25 487 THR A C 1
ATOM 3875 O O . THR A 1 487 ? -3.979 -2.914 -15.772 1.00 68.25 487 THR A O 1
ATOM 3878 N N . LEU A 1 488 ? -2.046 -1.796 -15.518 1.00 63.69 488 LEU A N 1
ATOM 3879 C CA . LEU A 1 488 ? -2.289 -1.359 -14.142 1.00 63.69 488 LEU A CA 1
ATOM 3880 C C . LEU A 1 488 ? -3.347 -0.244 -14.074 1.00 63.69 488 LEU A C 1
ATOM 3882 O O . LEU A 1 488 ? -4.288 -0.324 -13.278 1.00 63.69 488 LEU A O 1
ATOM 3886 N N . ASN A 1 489 ? -3.246 0.759 -14.948 1.00 62.94 489 ASN A N 1
ATOM 3887 C CA . ASN A 1 489 ? -4.154 1.908 -15.003 1.00 62.94 489 ASN A CA 1
ATOM 3888 C C . ASN A 1 489 ? -5.564 1.547 -15.495 1.00 62.94 489 ASN A C 1
ATOM 3890 O O . ASN A 1 489 ? -6.544 2.173 -15.076 1.00 62.94 489 ASN A O 1
ATOM 3894 N N . ALA A 1 490 ? -5.710 0.498 -16.309 1.00 56.91 490 ALA A N 1
ATOM 3895 C CA . ALA A 1 490 ? -7.004 -0.032 -16.730 1.00 56.91 490 ALA A CA 1
ATOM 3896 C C . ALA A 1 490 ? -7.907 -0.368 -15.528 1.00 56.91 490 ALA A C 1
ATOM 3898 O O . ALA A 1 490 ? -9.118 -0.143 -15.593 1.00 56.91 490 ALA A O 1
ATOM 3899 N N . ARG A 1 491 ? -7.329 -0.805 -14.393 1.00 53.62 491 ARG A N 1
ATOM 3900 C CA . ARG A 1 491 ? -8.061 -1.084 -13.143 1.00 53.62 491 ARG A CA 1
ATOM 3901 C C . ARG A 1 491 ? -8.823 0.139 -12.612 1.00 53.62 491 ARG A C 1
ATOM 3903 O O . ARG A 1 491 ? -9.923 -0.018 -12.084 1.00 53.62 491 ARG A O 1
ATOM 3910 N N . ASN A 1 492 ? -8.292 1.348 -12.803 1.00 45.19 492 ASN A N 1
ATOM 3911 C CA . ASN A 1 492 ? -8.927 2.590 -12.349 1.00 45.19 492 ASN A CA 1
ATOM 3912 C C . ASN A 1 492 ? -10.072 3.032 -13.276 1.00 45.19 492 ASN A C 1
ATOM 3914 O O . ASN A 1 492 ? -11.111 3.480 -12.784 1.00 45.19 492 ASN A O 1
ATOM 3918 N N . ARG A 1 493 ? -9.958 2.800 -14.594 1.00 49.75 493 ARG A N 1
ATOM 3919 C CA . ARG A 1 493 ? -11.048 3.074 -15.554 1.00 49.75 493 ARG A CA 1
ATOM 3920 C C . ARG A 1 493 ? -12.313 2.259 -15.239 1.00 49.75 493 ARG A C 1
ATOM 3922 O O . ARG A 1 493 ? -13.422 2.767 -15.380 1.00 49.75 493 ARG A O 1
ATOM 3929 N N . PHE A 1 494 ? -12.167 1.023 -14.744 1.00 49.97 494 PHE A N 1
ATOM 3930 C CA . PHE A 1 494 ? -13.303 0.202 -14.294 1.00 49.97 494 PHE A CA 1
ATOM 3931 C C . PHE A 1 494 ? -13.983 0.720 -13.014 1.00 49.97 494 PHE A C 1
ATOM 3933 O O . PHE A 1 494 ? -15.175 0.474 -12.837 1.00 49.97 494 PHE A O 1
ATOM 3940 N N . LYS A 1 495 ? -13.271 1.444 -12.133 1.00 42.66 495 LYS A N 1
ATOM 3941 C CA . LYS A 1 495 ? -13.894 2.123 -10.981 1.00 42.66 495 LYS A CA 1
ATOM 3942 C C . LYS A 1 495 ? -14.694 3.346 -11.432 1.00 42.66 495 LYS A C 1
ATOM 3944 O O . LYS A 1 495 ? -15.857 3.454 -11.069 1.00 42.66 495 LYS A O 1
ATOM 3949 N N . GLN A 1 496 ? -14.118 4.209 -12.271 1.00 42.16 496 GLN A N 1
ATOM 3950 C CA . GLN A 1 496 ? -14.795 5.425 -12.752 1.00 42.16 496 GLN A CA 1
ATOM 3951 C C . GLN A 1 496 ? -16.047 5.123 -13.590 1.00 42.16 496 GLN A C 1
ATOM 3953 O O . GLN A 1 496 ? -17.056 5.806 -13.447 1.00 42.16 496 GLN A O 1
ATOM 3958 N N . GLN A 1 497 ? -16.041 4.059 -14.402 1.00 45.22 497 GLN A N 1
ATOM 3959 C CA . GLN A 1 497 ? -17.227 3.680 -15.181 1.00 45.22 497 GLN A CA 1
ATOM 3960 C C . GLN A 1 497 ? -18.373 3.096 -14.325 1.00 45.22 497 GLN A C 1
ATOM 3962 O O . GLN A 1 497 ? -19.490 3.003 -14.815 1.00 45.22 497 GLN A O 1
ATOM 3967 N N . LYS A 1 498 ? -18.149 2.754 -13.044 1.00 41.88 498 LYS A N 1
ATOM 3968 C CA . LYS A 1 498 ? -19.245 2.483 -12.090 1.00 41.88 498 LYS A CA 1
ATOM 3969 C C . LYS A 1 498 ? -19.863 3.755 -11.500 1.00 41.88 498 LYS A C 1
ATOM 3971 O O . LYS A 1 498 ? -20.986 3.689 -11.018 1.00 41.88 498 LYS A O 1
ATOM 3976 N N . THR A 1 499 ? -19.151 4.881 -11.529 1.00 37.69 499 THR A N 1
ATOM 3977 C CA . THR A 1 499 ? -19.629 6.180 -11.024 1.00 37.69 499 THR A CA 1
ATOM 3978 C C . THR A 1 499 ? -20.237 7.057 -12.124 1.00 37.69 499 THR A C 1
ATOM 3980 O O . THR A 1 499 ? -21.011 7.953 -11.820 1.00 37.69 499 THR A O 1
ATOM 3983 N N . GLY A 1 500 ? -19.881 6.816 -13.393 1.00 35.75 500 GLY A N 1
ATOM 3984 C CA . GLY A 1 500 ? -20.256 7.655 -14.542 1.00 35.75 500 GLY A CA 1
ATOM 3985 C C . GLY A 1 500 ? -21.474 7.208 -15.361 1.00 35.75 500 GLY A C 1
ATOM 3986 O O . GLY A 1 500 ? -21.766 7.844 -16.366 1.00 35.75 500 GLY A O 1
ATOM 3987 N N . THR A 1 501 ? -22.167 6.133 -14.977 1.00 36.31 501 THR A N 1
ATOM 3988 C CA . THR A 1 501 ? -23.432 5.700 -15.604 1.00 36.31 501 THR A CA 1
ATOM 3989 C C . THR A 1 501 ? -24.458 5.337 -14.532 1.00 36.31 501 THR A C 1
ATOM 3991 O O . THR A 1 501 ? -24.717 4.162 -14.260 1.00 36.31 501 THR A O 1
ATOM 3994 N N . MET A 1 502 ? -25.056 6.365 -13.925 1.00 35.59 502 MET A N 1
ATOM 3995 C CA . MET A 1 502 ? -26.486 6.294 -13.624 1.00 35.59 502 MET A CA 1
ATOM 3996 C C . MET A 1 502 ? -27.204 6.453 -14.966 1.00 35.59 502 MET A C 1
ATOM 3998 O O . MET A 1 502 ? -27.424 7.572 -15.421 1.00 35.59 502 MET A O 1
ATOM 4002 N N . ASP A 1 503 ? -27.474 5.330 -15.636 1.00 33.66 503 ASP A N 1
ATOM 4003 C CA . ASP A 1 503 ? -28.222 5.330 -16.893 1.00 33.66 503 ASP A CA 1
ATOM 4004 C C . ASP A 1 503 ? -29.634 5.877 -16.625 1.00 33.66 503 ASP A C 1
ATOM 4006 O O . ASP A 1 503 ? -30.425 5.275 -15.887 1.00 33.66 503 ASP A O 1
ATOM 4010 N N . VAL A 1 504 ? -29.943 7.017 -17.251 1.00 41.56 504 VAL A N 1
ATOM 4011 C CA . VAL A 1 504 ? -31.247 7.712 -17.195 1.00 41.56 504 VAL A CA 1
ATOM 4012 C C . VAL A 1 504 ? -32.385 6.829 -17.752 1.00 41.56 504 VAL A C 1
ATOM 4014 O O . VAL A 1 504 ? -33.559 7.042 -17.461 1.00 41.56 504 VAL A O 1
ATOM 4017 N N . ASP A 1 505 ? -32.039 5.742 -18.444 1.00 37.44 505 ASP A N 1
ATOM 4018 C CA . ASP A 1 505 ? -32.946 4.749 -19.034 1.00 37.44 505 ASP A CA 1
ATOM 4019 C C . ASP A 1 505 ? -33.730 3.893 -18.010 1.00 37.44 505 ASP A C 1
ATOM 4021 O O . ASP A 1 505 ? -34.585 3.082 -18.387 1.00 37.44 505 ASP A O 1
ATOM 4025 N N . SER A 1 506 ? -33.467 4.044 -16.706 1.00 42.78 506 SER A N 1
ATOM 4026 C CA . SER A 1 506 ? -34.155 3.266 -15.661 1.00 42.78 506 SER A CA 1
ATOM 4027 C C . SER A 1 506 ? -35.609 3.703 -15.416 1.00 42.78 506 SER A C 1
ATOM 4029 O O . SER A 1 506 ? -36.422 2.872 -15.011 1.00 42.78 506 SER A O 1
ATOM 4031 N N . GLU A 1 507 ? -35.984 4.955 -15.707 1.00 39.41 507 GLU A N 1
ATOM 4032 C CA . GLU A 1 507 ? -37.378 5.421 -15.558 1.00 39.41 507 GLU A CA 1
ATOM 4033 C C . GLU A 1 507 ? -38.280 5.008 -16.739 1.00 39.41 507 GLU A C 1
ATOM 4035 O O . GLU A 1 507 ? -39.456 4.678 -16.547 1.00 39.41 507 GLU A O 1
ATOM 4040 N N . GLY A 1 508 ? -37.722 4.926 -17.954 1.00 37.81 508 GLY A N 1
ATOM 4041 C CA . GLY A 1 508 ? -38.453 4.475 -19.147 1.00 37.81 508 GLY A CA 1
ATOM 4042 C C . GLY A 1 508 ? -38.866 2.999 -19.080 1.00 37.81 508 GLY A C 1
ATOM 4043 O O . GLY A 1 508 ? -39.988 2.639 -19.430 1.00 37.81 508 GLY A O 1
ATOM 4044 N N . ASN A 1 509 ? -38.000 2.132 -18.547 1.00 38.44 509 ASN A N 1
ATOM 4045 C CA . ASN A 1 509 ? -38.336 0.715 -18.376 1.00 38.44 509 ASN A CA 1
ATOM 4046 C C . ASN A 1 509 ? -39.268 0.455 -17.178 1.00 38.44 509 ASN A C 1
ATOM 4048 O O . ASN A 1 509 ? -40.091 -0.459 -17.235 1.00 38.44 509 ASN A O 1
ATOM 4052 N N . ALA A 1 510 ? -39.208 1.271 -16.118 1.00 39.88 510 ALA A N 1
ATOM 4053 C CA . ALA A 1 510 ? -40.108 1.149 -14.965 1.00 39.88 510 ALA A CA 1
ATOM 4054 C C . ALA A 1 510 ? -41.575 1.482 -15.305 1.00 39.88 510 ALA A C 1
ATOM 4056 O O . ALA A 1 510 ? -42.497 0.931 -14.698 1.00 39.88 510 ALA A O 1
ATOM 4057 N N . THR A 1 511 ? -41.801 2.358 -16.289 1.00 38.84 511 THR A N 1
ATOM 4058 C CA . THR A 1 511 ? -43.141 2.684 -16.801 1.00 38.84 511 THR A CA 1
ATOM 4059 C C . THR A 1 511 ? -43.645 1.642 -17.805 1.00 38.84 511 THR A C 1
ATOM 4061 O O . THR A 1 511 ? -44.791 1.210 -17.684 1.00 38.84 511 THR A O 1
ATOM 4064 N N . ALA A 1 512 ? -42.791 1.138 -18.703 1.00 36.50 512 ALA A N 1
ATOM 4065 C CA . ALA A 1 512 ? -43.147 0.049 -19.623 1.00 36.50 512 ALA A CA 1
ATOM 4066 C C . ALA A 1 512 ? -43.531 -1.260 -18.897 1.00 36.50 512 ALA A C 1
ATOM 4068 O O . ALA A 1 512 ? -44.516 -1.912 -19.254 1.00 36.50 512 ALA A O 1
ATOM 4069 N N . PHE A 1 513 ? -42.806 -1.629 -17.833 1.00 34.75 513 PHE A N 1
ATOM 4070 C CA . PHE A 1 513 ? -43.081 -2.864 -17.086 1.00 34.75 513 PHE A CA 1
ATOM 4071 C C . PHE A 1 513 ? -44.423 -2.827 -16.330 1.00 34.75 513 PHE A C 1
ATOM 4073 O O . PHE A 1 513 ? -45.057 -3.860 -16.136 1.00 34.75 513 PHE A O 1
ATOM 4080 N N . ARG A 1 514 ? -44.916 -1.635 -15.958 1.00 39.16 514 ARG A N 1
ATOM 4081 C CA . ARG A 1 514 ? -46.207 -1.465 -15.263 1.00 39.16 514 ARG A CA 1
ATOM 4082 C C . ARG A 1 514 ? -47.446 -1.577 -16.158 1.00 39.16 514 ARG A C 1
ATOM 4084 O O . ARG A 1 514 ? -48.546 -1.640 -15.620 1.00 39.16 514 ARG A O 1
ATOM 4091 N N . MET A 1 515 ? -47.297 -1.614 -17.484 1.00 38.94 515 MET A N 1
ATOM 4092 C CA . MET A 1 515 ? -48.429 -1.677 -18.423 1.00 38.94 515 MET A CA 1
ATOM 4093 C C . MET A 1 515 ? -48.721 -3.074 -18.999 1.00 38.94 515 MET A C 1
ATOM 4095 O O . MET A 1 515 ? -49.677 -3.203 -19.759 1.00 38.94 515 MET A O 1
ATOM 4099 N N . THR A 1 516 ? -47.946 -4.114 -18.656 1.00 35.31 516 THR A N 1
ATOM 4100 C CA . THR A 1 516 ? -48.007 -5.405 -19.386 1.00 35.31 516 THR A CA 1
ATOM 4101 C C . THR A 1 516 ? -48.477 -6.614 -18.557 1.00 35.31 516 THR A C 1
ATOM 4103 O O . THR A 1 516 ? -48.781 -7.655 -19.132 1.00 35.31 516 THR A O 1
ATOM 4106 N N . GLU A 1 517 ? -48.636 -6.499 -17.232 1.00 34.47 517 GLU A N 1
ATOM 4107 C CA . GLU A 1 517 ? -49.177 -7.584 -16.384 1.00 34.47 517 GLU A CA 1
ATOM 4108 C C . GLU A 1 517 ? -50.600 -7.303 -15.864 1.00 34.47 517 GLU A C 1
ATOM 4110 O O . GLU A 1 517 ? -50.849 -7.128 -14.673 1.00 34.47 517 GLU A O 1
ATOM 4115 N N . GLN A 1 518 ? -51.568 -7.345 -16.785 1.00 37.91 518 GLN A N 1
ATOM 4116 C CA . GLN A 1 518 ? -52.938 -7.778 -16.483 1.00 37.91 518 GLN A CA 1
ATOM 4117 C C . GLN A 1 518 ? -53.321 -8.943 -17.407 1.00 37.91 518 GLN A C 1
ATOM 4119 O O . GLN A 1 518 ? -53.962 -8.761 -18.439 1.00 37.91 518 GLN A O 1
ATOM 4124 N N . SER A 1 519 ? -52.940 -10.167 -17.034 1.00 32.16 519 SER A N 1
ATOM 4125 C CA . SER A 1 519 ? -53.601 -11.384 -17.524 1.00 32.16 519 SER A CA 1
ATOM 4126 C C . SER A 1 519 ? -53.460 -12.527 -16.511 1.00 32.16 519 SER A C 1
ATOM 4128 O O . SER A 1 519 ? -52.474 -12.619 -15.784 1.00 32.16 519 SER A O 1
ATOM 4130 N N . ASN A 1 520 ? -54.509 -13.343 -16.391 1.00 33.59 520 ASN A N 1
ATOM 4131 C CA . ASN A 1 520 ? -54.717 -14.236 -15.248 1.00 33.59 520 ASN A CA 1
ATOM 4132 C C . ASN A 1 520 ? -53.849 -15.504 -15.301 1.00 33.59 520 ASN A C 1
ATOM 4134 O O . ASN A 1 520 ? -53.864 -16.217 -16.304 1.00 33.59 520 ASN A O 1
ATOM 4138 N N . VAL A 1 521 ? -53.224 -15.871 -14.176 1.00 28.94 521 VAL A N 1
ATOM 4139 C CA . VAL A 1 521 ? -52.617 -17.199 -13.979 1.00 28.94 521 VAL A CA 1
ATOM 4140 C C . VAL A 1 521 ? -53.542 -18.067 -13.127 1.00 28.94 521 VAL A C 1
ATOM 4142 O O . VAL A 1 521 ? -53.822 -17.762 -11.970 1.00 28.94 521 VAL A O 1
ATOM 4145 N N . HIS A 1 522 ? -54.014 -19.168 -13.709 1.00 27.06 522 HIS A N 1
ATOM 4146 C CA . HIS A 1 522 ? -54.869 -20.155 -13.053 1.00 27.06 522 HIS A CA 1
ATOM 4147 C C . HIS A 1 522 ? -53.988 -21.283 -12.488 1.00 27.06 522 HIS A C 1
ATOM 4149 O O . HIS A 1 522 ? -53.369 -22.022 -13.253 1.00 27.06 522 HIS A O 1
ATOM 4155 N N . VAL A 1 523 ? -53.896 -21.413 -11.161 1.00 30.80 523 VAL A N 1
ATOM 4156 C CA . VAL A 1 523 ? -53.011 -22.398 -10.511 1.00 30.80 523 VAL A CA 1
ATOM 4157 C C . VAL A 1 523 ? -53.776 -23.687 -10.207 1.00 30.80 523 VAL A C 1
ATOM 4159 O O . VAL A 1 523 ? -54.622 -23.720 -9.316 1.00 30.80 523 VAL A O 1
ATOM 4162 N N . LYS A 1 524 ? -53.443 -24.777 -10.910 1.00 26.36 524 LYS A N 1
ATOM 4163 C CA . LYS A 1 524 ? -53.771 -26.136 -10.454 1.00 26.36 524 LYS A CA 1
ATOM 4164 C C . LYS A 1 524 ? -52.748 -26.569 -9.404 1.00 26.36 524 LYS A C 1
ATOM 4166 O O . LYS A 1 524 ? -51.567 -26.679 -9.717 1.00 26.36 524 LYS A O 1
ATOM 4171 N N . HIS A 1 525 ? -53.212 -26.869 -8.194 1.00 30.19 525 HIS A N 1
ATOM 4172 C CA . HIS A 1 525 ? -52.445 -27.660 -7.235 1.00 30.19 525 HIS A CA 1
ATOM 4173 C C . HIS A 1 525 ? -52.750 -29.144 -7.439 1.00 30.19 525 HIS A C 1
ATOM 4175 O O . HIS A 1 525 ? -53.908 -29.549 -7.388 1.00 30.19 525 HIS A O 1
ATOM 4181 N N . GLU A 1 526 ? -51.708 -29.950 -7.617 1.00 27.50 526 GLU A N 1
ATOM 4182 C CA . GLU A 1 526 ? -51.777 -31.407 -7.529 1.00 27.50 526 GLU A CA 1
ATOM 4183 C C . GLU A 1 526 ? -50.895 -31.838 -6.352 1.00 27.50 526 GLU A C 1
ATOM 4185 O O . GLU A 1 526 ? -49.697 -31.555 -6.322 1.00 27.50 526 GLU A O 1
ATOM 4190 N N . ILE A 1 527 ? -51.513 -32.435 -5.330 1.00 31.33 527 ILE A N 1
ATOM 4191 C CA . ILE A 1 527 ? -50.840 -32.869 -4.101 1.00 31.33 527 ILE A CA 1
ATOM 4192 C C . ILE A 1 527 ? -50.712 -34.388 -4.167 1.00 31.33 527 ILE A C 1
ATOM 4194 O O . ILE A 1 527 ? -51.679 -35.112 -3.931 1.00 31.33 527 ILE A O 1
ATOM 4198 N N . ILE A 1 528 ? -49.512 -34.873 -4.478 1.00 30.20 528 ILE A N 1
ATOM 4199 C CA . ILE A 1 528 ? -49.212 -36.305 -4.434 1.00 30.20 528 ILE A CA 1
ATOM 4200 C C . ILE A 1 528 ? -49.100 -36.712 -2.963 1.00 30.20 528 ILE A C 1
ATOM 4202 O O . ILE A 1 528 ? -48.160 -36.317 -2.275 1.00 30.20 528 ILE A O 1
ATOM 4206 N N . THR A 1 529 ? -50.067 -37.498 -2.487 1.00 32.34 529 THR A N 1
ATOM 4207 C CA . THR A 1 529 ? -50.066 -38.065 -1.132 1.00 32.34 529 THR A CA 1
ATOM 4208 C C . THR A 1 529 ? -50.129 -39.580 -1.246 1.00 32.34 529 THR A C 1
ATOM 4210 O O . THR A 1 529 ? -51.141 -40.127 -1.679 1.00 32.34 529 THR A O 1
ATOM 4213 N N . ASP A 1 530 ? -49.043 -40.258 -0.886 1.00 35.22 530 ASP A N 1
ATOM 4214 C CA . ASP A 1 530 ? -48.949 -41.714 -0.976 1.00 35.22 530 ASP A CA 1
ATOM 4215 C C . ASP A 1 530 ? -49.754 -42.360 0.166 1.00 35.22 530 ASP A C 1
ATOM 4217 O O . ASP A 1 530 ? -49.333 -42.366 1.324 1.00 35.22 530 ASP A O 1
ATOM 4221 N N . THR A 1 531 ? -50.963 -42.833 -0.146 1.00 33.41 531 THR A N 1
ATOM 4222 C CA . THR A 1 531 ? -51.819 -43.590 0.780 1.00 33.41 531 THR A CA 1
ATOM 4223 C C . THR A 1 531 ? -52.602 -44.657 0.024 1.00 33.41 531 THR A C 1
ATOM 4225 O O . THR A 1 531 ? -53.158 -44.404 -1.042 1.00 33.41 531 THR A O 1
ATOM 4228 N N . SER A 1 532 ? -52.630 -45.861 0.593 1.00 36.47 532 SER A N 1
ATOM 4229 C CA . SER A 1 532 ? -53.192 -47.063 -0.019 1.00 36.47 532 SER A CA 1
ATOM 4230 C C . SER A 1 532 ? -54.697 -46.981 -0.293 1.00 36.47 532 SER A C 1
ATOM 4232 O O . SER A 1 532 ? -55.468 -46.391 0.465 1.00 36.47 532 SER A O 1
ATOM 4234 N N . GLU A 1 533 ? -55.110 -47.639 -1.376 1.00 42.69 533 GLU A N 1
ATOM 4235 C CA . GLU A 1 533 ? -56.483 -47.673 -1.878 1.00 42.69 533 GLU A CA 1
ATOM 4236 C C . GLU A 1 533 ? -57.515 -48.102 -0.818 1.00 42.69 533 GLU A C 1
ATOM 4238 O O . GLU A 1 533 ? -57.452 -49.204 -0.266 1.00 42.69 533 GLU A O 1
ATOM 4243 N N . ARG A 1 534 ? -58.542 -47.267 -0.615 1.00 33.19 534 ARG A N 1
ATOM 4244 C CA . ARG A 1 534 ? -59.882 -47.687 -0.172 1.00 33.19 534 ARG A CA 1
ATOM 4245 C C . ARG A 1 534 ? -60.935 -46.727 -0.731 1.00 33.19 534 ARG A C 1
ATOM 4247 O O . ARG A 1 534 ? -60.740 -45.515 -0.728 1.00 33.19 534 ARG A O 1
ATOM 4254 N N . SER A 1 535 ? -62.020 -47.291 -1.252 1.00 34.53 535 SER A N 1
ATOM 4255 C CA . SER A 1 535 ? -63.001 -46.632 -2.124 1.00 34.53 535 SER A CA 1
ATOM 4256 C C . SER A 1 535 ? -63.825 -45.520 -1.454 1.00 34.53 535 SER A C 1
ATOM 4258 O O . SER A 1 535 ? -64.182 -45.588 -0.278 1.00 34.53 535 SER A O 1
ATOM 4260 N N . MET A 1 536 ? -64.161 -44.492 -2.241 1.00 32.50 536 MET A N 1
ATOM 4261 C CA . MET A 1 536 ? -64.957 -43.328 -1.829 1.00 32.50 536 MET A CA 1
ATOM 4262 C C . MET A 1 536 ? -66.460 -43.518 -2.106 1.00 32.50 536 MET A C 1
ATOM 4264 O O . MET A 1 536 ? -66.981 -42.922 -3.041 1.00 32.50 536 MET A O 1
ATOM 4268 N N . GLU A 1 537 ? -67.172 -44.294 -1.281 1.00 36.88 537 GLU A N 1
ATOM 4269 C CA . GLU A 1 537 ? -68.655 -44.329 -1.314 1.00 36.88 537 GLU A CA 1
ATOM 4270 C C . GLU A 1 537 ? -69.345 -44.092 0.052 1.00 36.88 537 GLU A C 1
ATOM 4272 O O . GLU A 1 537 ? -70.563 -43.974 0.105 1.00 36.88 537 GLU A O 1
ATOM 4277 N N . GLU A 1 538 ? -68.607 -43.939 1.164 1.00 39.53 538 GLU A N 1
ATOM 4278 C CA . GLU A 1 538 ? -69.199 -43.941 2.525 1.00 39.53 538 GLU A CA 1
ATOM 4279 C C . GLU A 1 538 ? -69.097 -42.623 3.338 1.00 39.53 538 GLU A C 1
ATOM 4281 O O . GLU A 1 538 ? -69.238 -42.659 4.562 1.00 39.53 538 GLU A O 1
ATOM 4286 N N . ARG A 1 539 ? -68.827 -41.443 2.742 1.00 36.34 539 ARG A N 1
ATOM 4287 C CA . ARG A 1 539 ? -68.601 -40.201 3.542 1.00 36.34 539 ARG A CA 1
ATOM 4288 C C . ARG A 1 539 ? -69.520 -38.993 3.319 1.00 36.34 539 ARG A C 1
ATOM 4290 O O . ARG A 1 539 ? -69.536 -38.123 4.192 1.00 36.34 539 ARG A O 1
ATOM 4297 N N . ASP A 1 540 ? -70.356 -38.956 2.285 1.00 36.44 540 ASP A N 1
ATOM 4298 C CA . ASP A 1 540 ? -71.258 -37.813 2.032 1.00 36.44 540 ASP A CA 1
ATOM 4299 C C . ASP A 1 540 ? -72.598 -37.927 2.780 1.00 36.44 540 ASP A C 1
ATOM 4301 O O . ASP A 1 540 ? -73.672 -38.021 2.188 1.00 36.44 540 ASP A O 1
ATOM 4305 N N . ALA A 1 541 ? -72.541 -37.927 4.118 1.00 35.34 541 ALA A N 1
ATOM 4306 C CA . ALA A 1 541 ? -73.730 -38.143 4.949 1.00 35.34 541 ALA A CA 1
ATOM 4307 C C . ALA A 1 541 ? -73.848 -37.293 6.231 1.00 35.34 541 ALA A C 1
ATOM 4309 O O . ALA A 1 541 ? -74.750 -37.577 7.021 1.00 35.34 541 ALA A O 1
ATOM 4310 N N . LYS A 1 542 ? -72.980 -36.292 6.501 1.00 34.56 542 LYS A N 1
ATOM 4311 C CA . LYS A 1 542 ? -72.948 -35.685 7.858 1.00 34.56 542 LYS A CA 1
ATOM 4312 C C . LYS A 1 542 ? -73.144 -34.177 8.066 1.00 34.56 542 LYS A C 1
ATOM 4314 O O . LYS A 1 542 ? -73.622 -33.850 9.148 1.00 34.56 542 LYS A O 1
ATOM 4319 N N . TYR A 1 543 ? -72.870 -33.265 7.126 1.00 32.78 543 TYR A N 1
ATOM 4320 C CA . TYR A 1 543 ? -73.050 -31.824 7.411 1.00 32.78 543 TYR A CA 1
ATOM 4321 C C . TYR A 1 543 ? -73.711 -31.025 6.278 1.00 32.78 543 TYR A C 1
ATOM 4323 O O . TYR A 1 543 ? -73.158 -30.862 5.195 1.00 32.78 543 TYR A O 1
ATOM 4331 N N . LYS A 1 544 ? -74.910 -30.508 6.582 1.00 30.27 544 LYS A N 1
ATOM 4332 C CA . LYS A 1 544 ? -75.648 -29.473 5.843 1.00 30.27 544 LYS A CA 1
ATOM 4333 C C . LYS A 1 544 ? -75.633 -28.164 6.646 1.00 30.27 544 LYS A C 1
ATOM 4335 O O . LYS A 1 544 ? -75.722 -28.241 7.863 1.00 30.27 544 LYS A O 1
ATOM 4340 N N . ALA A 1 545 ? -75.659 -27.049 5.909 1.00 32.44 545 ALA A N 1
ATOM 4341 C CA . ALA A 1 545 ? -76.261 -25.740 6.218 1.00 32.44 545 ALA A CA 1
ATOM 4342 C C . ALA A 1 545 ? -75.923 -25.003 7.538 1.00 32.44 545 ALA A C 1
ATOM 4344 O O . ALA A 1 545 ? -76.186 -25.496 8.624 1.00 32.44 545 ALA A O 1
ATOM 4345 N N . ASP A 1 546 ? -75.482 -23.752 7.390 1.00 31.61 546 ASP A N 1
ATOM 4346 C CA . ASP A 1 546 ? -76.080 -22.549 8.001 1.00 31.61 546 ASP A CA 1
ATOM 4347 C C . ASP A 1 546 ? -75.752 -21.345 7.074 1.00 31.61 546 ASP A C 1
ATOM 4349 O O . ASP A 1 546 ? -75.072 -21.537 6.059 1.00 31.61 546 ASP A O 1
ATOM 4353 N N . GLU A 1 547 ? -76.277 -20.136 7.326 1.00 32.88 547 GLU A N 1
ATOM 4354 C CA . GLU A 1 547 ? -76.432 -19.089 6.286 1.00 32.88 547 GLU A CA 1
ATOM 4355 C C . GLU A 1 547 ? -76.154 -17.630 6.764 1.00 32.88 547 GLU A C 1
ATOM 4357 O O . GLU A 1 547 ? -76.031 -17.380 7.961 1.00 32.88 547 GLU A O 1
ATOM 4362 N N . VAL A 1 548 ? -76.148 -16.672 5.811 1.00 32.66 548 VAL A N 1
ATOM 4363 C CA . VAL A 1 548 ? -76.233 -15.182 5.930 1.00 32.66 548 VAL A CA 1
ATOM 4364 C C . VAL A 1 548 ? -75.016 -14.447 6.596 1.00 32.66 548 VAL A C 1
ATOM 4366 O O . VAL A 1 548 ? -74.280 -15.043 7.366 1.00 32.66 548 VAL A O 1
ATOM 4369 N N . TYR A 1 549 ? -74.624 -13.178 6.327 1.00 31.06 549 TYR A N 1
ATOM 4370 C CA . TYR A 1 549 ? -75.301 -11.977 5.787 1.00 31.06 549 TYR A CA 1
ATOM 4371 C C . TYR A 1 549 ? -74.457 -11.066 4.843 1.00 31.06 549 TYR A C 1
ATOM 4373 O O . TYR A 1 549 ? -73.239 -10.964 4.934 1.00 31.06 549 TYR A O 1
ATOM 4381 N N . GLN A 1 550 ? -75.210 -10.363 3.989 1.00 31.34 550 GLN A N 1
ATOM 4382 C CA . GLN A 1 550 ? -74.969 -9.267 3.022 1.00 31.34 550 GLN A CA 1
ATOM 4383 C C . GLN A 1 550 ? -73.796 -8.265 3.197 1.00 31.34 550 GLN A C 1
ATOM 4385 O O . GLN A 1 550 ? -73.495 -7.805 4.296 1.00 31.34 550 GLN A O 1
ATOM 4390 N N . SER A 1 551 ? -73.339 -7.714 2.059 1.00 31.30 551 SER A N 1
ATOM 4391 C CA . SER A 1 551 ? -72.951 -6.295 1.937 1.00 31.30 551 SER A CA 1
ATOM 4392 C C . SER A 1 551 ? -73.568 -5.661 0.675 1.00 31.30 551 SER A C 1
ATOM 4394 O O . SER A 1 551 ? -73.687 -6.306 -0.367 1.00 31.30 551 SER A O 1
ATOM 4396 N N . ASN A 1 552 ? -74.028 -4.409 0.785 1.00 30.70 552 ASN A N 1
ATOM 4397 C CA . ASN A 1 552 ? -74.728 -3.695 -0.290 1.00 30.70 552 ASN A CA 1
ATOM 4398 C C . ASN A 1 552 ? -73.748 -2.997 -1.243 1.00 30.70 552 ASN A C 1
ATOM 4400 O O . ASN A 1 552 ? -72.796 -2.360 -0.795 1.00 30.70 552 ASN A O 1
ATOM 4404 N N . GLY A 1 553 ? -74.043 -3.037 -2.544 1.00 30.03 553 GLY A N 1
ATOM 4405 C CA . GLY A 1 553 ? -73.445 -2.138 -3.532 1.00 30.03 553 GLY A CA 1
ATOM 4406 C C . GLY A 1 553 ? -74.314 -0.900 -3.776 1.00 30.03 553 GLY A C 1
ATOM 4407 O O . GLY A 1 553 ? -75.529 -0.942 -3.576 1.00 30.03 553 GLY A O 1
ATOM 4408 N N . THR A 1 554 ? -73.699 0.168 -4.286 1.00 36.97 554 THR A N 1
ATOM 4409 C CA . THR A 1 554 ? -74.406 1.346 -4.808 1.00 36.97 554 THR A CA 1
ATOM 4410 C C . THR A 1 554 ? -73.834 1.706 -6.179 1.00 36.97 554 THR A C 1
ATOM 4412 O O . THR A 1 554 ? -72.619 1.769 -6.344 1.00 36.97 554 THR A O 1
ATOM 4415 N N . MET A 1 555 ? -74.730 1.923 -7.146 1.00 38.25 555 MET A N 1
ATOM 4416 C CA . MET A 1 555 ? -74.468 2.513 -8.472 1.00 38.25 555 MET A CA 1
ATOM 4417 C C . MET A 1 555 ? -73.884 3.943 -8.320 1.00 38.25 555 MET A C 1
ATOM 4419 O O . MET A 1 555 ? -73.999 4.530 -7.244 1.00 38.25 555 MET A O 1
ATOM 4423 N N . ILE A 1 556 ? -73.216 4.554 -9.306 1.00 39.44 556 ILE A N 1
ATOM 4424 C CA . ILE A 1 556 ? -73.586 4.770 -10.724 1.00 39.44 556 ILE A CA 1
ATOM 4425 C C . ILE A 1 556 ? -72.372 4.582 -11.638 1.00 39.44 556 ILE A C 1
ATOM 4427 O O . ILE A 1 556 ? -71.299 5.108 -11.276 1.00 39.44 556 ILE A O 1
#

pLDDT: mean 80.19, std 18.8, range [26.36, 97.5]

Secondary structure (DSSP, 8-state):
--EEEEEHHHHHHHHTS---HHHHHHHHHHHT-EEEEETHHHHHHHHHTT------EEEEE--TT-GGGSSHHHHHHHHHHHTTSSPPP----PPPTTGGGGPPPEEEPGGGGGT--EEEEEEE-S----HHHHHHHHHHHHHHHHTTTTTTTSEEE--EEGGG--SSEEEEEE-TTT-EE-BTT-SS-EEHHHHHHHHHHGGGTT-TTTTGGGTGGGTTTSSSEEEEE-TTS-EEEETTTEEBGGG---TT---EEEEEEES-HHHHHHHHHHHHHHHGGGSSSTT-SS-HHHHHHHHHHHHHHHHHHHIIIIITTT-GGGGGB--THHHHHHHHHHHHHHHHHHHHHHHHHHHH--HHHHHHHHHHHHHHHHHHHHHHHHHHHH-BGGG-GGGHHHHHHHHHHHHHHHHHHHHHHHHHHHHT--S-HHHHHHHHHHHHHHHHHHHHHHHHHHHHHHHHHHSTTSTHHHHHHHHHHHHHHHHHHHHHHHHHHHHHHHHS---TTHHHHHHHHTTS--S----------------SSS-SSS--------------

Sequence (556 aa):
MPTIPVDKADLWERLGQEYSTEEFDKLCFEYGLEIDEDTTEEVEEAIRKGLPAERPQLKIEVPANRYDLHCIEGISRALSTFLGKKPAPQYKFVYPPGGESNLLTVTLHPDTVKIRPLFAGAILRNVKFTPRSYASFIDLQDKLHQNICRRRQLVSIGTHDLDTLTPPFRYEAQPPKDIKFIPLNKDKAYTAEELMTVYEASRARLCSEKHLARYLHIIRDSPVYPIIYDAQDHVLSMPPIINSEHSKITLNTRNVFIDVTAIDQTKLDIVVNMVATMFSEYCEEPFTVIIGILFCVDTLHSAVAIYGAWEACVTNFTNPEFFLNISWTIPFTACATSVAAILSQGFLAHRVLVLTKNKILVGVIGLFSFIGFFFGMYAGTYSGIISVVAKFGPLAPYVICWLGFQTAADILITASLIWTLKNARTGFHKTDTVINRLIRGAVQTGLFVSIFAIGDLFSFLFARNTYLYAMFAYPIGRIYTNTLLDTLNARNRFKQQKTGTMDVDSEGNATAFRMTEQSNVHVKHEIITDTSERSMEERDAKYKADEVYQSNGTMI

Radius of gyration: 33.48 Å; chains: 1; bounding box: 110×83×81 Å

Foldseek 3Di:
DDWAKDQQVVLCVLLVHHDDPVRVQVLCVVLVKHFPDWCCVVQVVCVVVVHDHDGIITTMHDDLVPLLCNFSLSVSLSSCCVVVVDPRDDFDAAAPVVGPVPDADEAEDPCCVLAFRDKDKDKFFQFQDDPRVVVRLVSSQVSLCVGLCVVVLFKAKAKFQVVLAADRKYKYWAAQQVAWAAFAPGDDIDGSVVVLVVLCVVCVDPDPSVSQPVCCVSPVPPRIWIWMAHPVRHTQDGPPGTGGNSGDDDSPRGMMMMMMIGPDPVSSVVVNCSSCQSRQCRGPPRSDNDPVVLVVLVVVLVVLVVVVCCCDCPVCVPPCCVFFFDDLNQLSLLLSLLVLLLVLLLVLLVVLCVLVVDPVLSVLLNVLSVQLSVLSNVLSVVSNVVGGLLPCPVNLVSLCSNLVSSLVSLCSSLVSLLVSLVVVDDPDPVSVVVSVVSNVLSCQLNVLLNVLSVQLSVCCVPVSSGPSSVVSSSCNSVSSSVSSVCSVCVVVVVVVVVVPDPPPCPVVVVVVVVPPPDDDDDDDDDDDDDDDDDDPDPPPDDDDDDDDDDDDDDDD